Protein AF-A0A4V3CJF9-F1 (afdb_monomer)

Structure (mmCIF, N/CA/C/O backbone):
data_AF-A0A4V3CJF9-F1
#
_entry.id   AF-A0A4V3CJF9-F1
#
loop_
_atom_site.group_PDB
_atom_site.id
_atom_site.type_symbol
_atom_site.label_atom_id
_atom_site.label_alt_id
_atom_site.label_comp_id
_atom_site.label_asym_id
_atom_site.label_entity_id
_atom_site.label_seq_id
_atom_site.pdbx_PDB_ins_code
_atom_site.Cartn_x
_atom_site.Cartn_y
_atom_site.Cartn_z
_atom_site.occupancy
_atom_site.B_iso_or_equiv
_atom_site.auth_seq_id
_atom_site.auth_comp_id
_atom_site.auth_asym_id
_atom_site.auth_atom_id
_atom_site.pdbx_PDB_model_num
ATOM 1 N N . MET A 1 1 ? 18.433 24.999 -21.152 1.00 70.50 1 MET A N 1
ATOM 2 C CA . MET A 1 1 ? 17.633 24.236 -20.191 1.00 70.50 1 MET A CA 1
ATOM 3 C C . MET A 1 1 ? 17.597 22.792 -20.644 1.00 70.50 1 MET A C 1
ATOM 5 O O . MET A 1 1 ? 17.296 22.601 -21.824 1.00 70.50 1 MET A O 1
ATOM 9 N N . PRO A 1 2 ? 17.867 21.835 -19.737 1.00 82.12 2 PRO A N 1
ATOM 10 C CA . PRO A 1 2 ? 17.949 20.414 -20.064 1.00 82.12 2 PRO A CA 1
ATOM 11 C C . PRO A 1 2 ? 16.671 19.942 -20.759 1.00 82.12 2 PRO A C 1
ATOM 13 O O . PRO A 1 2 ? 15.573 20.363 -20.387 1.00 82.12 2 PRO A O 1
ATOM 16 N N . LYS A 1 3 ? 16.810 19.095 -21.784 1.00 94.62 3 LYS A N 1
ATOM 17 C CA . LYS A 1 3 ? 15.690 18.613 -22.604 1.00 94.62 3 LYS A CA 1
ATOM 18 C C . LYS A 1 3 ? 15.405 17.145 -22.306 1.00 94.62 3 LYS A C 1
ATOM 20 O O . LYS A 1 3 ? 16.313 16.321 -22.308 1.00 94.62 3 LYS A O 1
ATOM 25 N N . TYR A 1 4 ? 14.137 16.806 -22.119 1.00 97.12 4 TYR A N 1
ATOM 26 C CA . TYR A 1 4 ? 13.672 15.426 -21.972 1.00 97.12 4 TYR A CA 1
ATOM 27 C C . TYR A 1 4 ? 12.521 15.162 -22.939 1.00 97.12 4 TYR A C 1
ATOM 29 O O . TYR A 1 4 ? 11.676 16.038 -23.144 1.00 97.12 4 TYR A O 1
ATOM 37 N N . PHE A 1 5 ? 12.468 13.963 -23.523 1.00 97.25 5 PHE A N 1
ATOM 38 C CA . PHE A 1 5 ? 11.296 13.556 -24.296 1.00 97.25 5 PHE A CA 1
ATOM 39 C C . PHE A 1 5 ? 10.064 13.456 -23.385 1.00 97.25 5 PHE A C 1
ATOM 41 O O . PHE A 1 5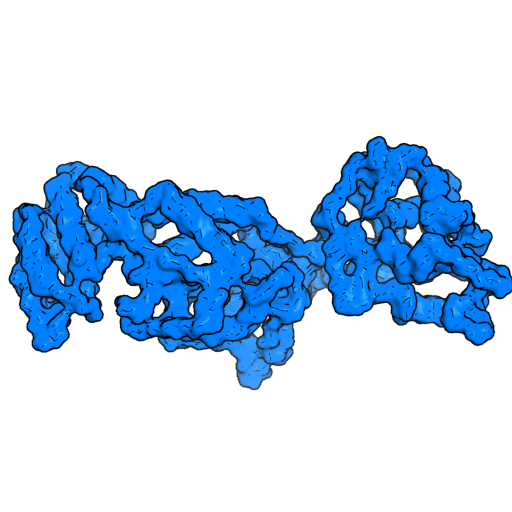 ? 10.140 12.987 -22.246 1.00 97.25 5 PHE A O 1
ATOM 48 N N . SER A 1 6 ? 8.919 13.907 -23.887 1.00 95.94 6 SER A N 1
ATOM 49 C CA . SER A 1 6 ? 7.635 13.804 -23.210 1.00 95.94 6 SER A CA 1
ATOM 50 C C . SER A 1 6 ? 7.142 12.350 -23.209 1.00 95.94 6 SER A C 1
ATOM 52 O O . SER A 1 6 ? 7.436 11.558 -24.107 1.00 95.94 6 SER A O 1
ATOM 54 N N . ILE A 1 7 ? 6.359 11.968 -22.195 1.00 95.19 7 ILE A N 1
ATOM 55 C CA . ILE A 1 7 ? 5.746 10.629 -22.125 1.00 95.19 7 ILE A CA 1
ATOM 56 C C . ILE A 1 7 ? 4.952 10.287 -23.406 1.00 95.19 7 ILE A C 1
ATOM 58 O O . ILE A 1 7 ? 5.101 9.163 -23.892 1.00 95.19 7 ILE A O 1
ATOM 62 N N . PRO A 1 8 ? 4.150 11.200 -23.996 1.00 95.19 8 PRO A N 1
ATOM 63 C CA . PRO A 1 8 ? 3.495 10.954 -25.281 1.00 95.19 8 PRO A CA 1
ATOM 64 C C . PRO A 1 8 ? 4.460 10.602 -26.421 1.00 95.19 8 PRO A C 1
ATOM 66 O O . PRO A 1 8 ? 4.196 9.660 -27.166 1.00 95.19 8 PRO A O 1
ATOM 69 N N . GLN A 1 9 ? 5.600 11.290 -26.535 1.00 95.25 9 GLN A N 1
ATOM 70 C CA . GLN A 1 9 ? 6.613 10.978 -27.552 1.00 95.25 9 GLN A CA 1
ATOM 71 C C . GLN A 1 9 ? 7.222 9.588 -27.335 1.00 95.25 9 GLN A C 1
ATOM 73 O O . GLN A 1 9 ? 7.383 8.824 -28.286 1.00 95.25 9 GLN A O 1
ATOM 78 N N . ILE A 1 10 ? 7.515 9.232 -26.080 1.00 96.44 10 ILE A N 1
ATOM 79 C CA . ILE A 1 10 ? 8.031 7.902 -25.727 1.00 96.44 10 ILE A CA 1
ATOM 80 C C . ILE A 1 10 ? 7.005 6.823 -26.093 1.00 96.44 10 ILE A C 1
ATOM 82 O O . ILE A 1 10 ? 7.374 5.806 -26.678 1.00 96.44 10 ILE A O 1
ATOM 86 N N . LYS A 1 11 ? 5.715 7.046 -25.808 1.00 94.19 11 LYS A N 1
ATOM 87 C CA . LYS A 1 11 ? 4.631 6.131 -26.200 1.00 94.19 11 LYS A CA 1
ATOM 88 C C . LYS A 1 11 ? 4.564 5.939 -27.712 1.00 94.19 11 LYS A C 1
ATOM 90 O O . LYS A 1 11 ? 4.557 4.796 -28.156 1.00 94.19 11 LYS A O 1
ATOM 95 N N . ALA A 1 12 ? 4.601 7.023 -28.485 1.00 93.31 12 ALA A N 1
ATOM 96 C CA . ALA A 1 12 ? 4.582 6.960 -29.946 1.00 93.31 12 ALA A CA 1
ATOM 97 C C . ALA A 1 12 ? 5.789 6.186 -30.510 1.00 93.31 12 ALA A C 1
ATOM 99 O O . ALA A 1 12 ? 5.645 5.358 -31.411 1.00 93.31 12 ALA A O 1
ATOM 100 N N . ALA A 1 13 ? 6.981 6.395 -29.942 1.00 95.62 13 ALA A N 1
ATOM 101 C CA . ALA A 1 13 ? 8.171 5.637 -30.316 1.00 95.62 13 ALA A CA 1
ATOM 102 C C . ALA A 1 13 ? 8.025 4.143 -29.992 1.00 95.62 13 ALA A C 1
ATOM 104 O O . ALA A 1 13 ? 8.344 3.294 -30.822 1.00 95.62 13 ALA A O 1
ATOM 105 N N . VAL A 1 14 ? 7.508 3.804 -28.809 1.00 94.25 14 VAL A N 1
ATOM 106 C CA . VAL A 1 14 ? 7.266 2.413 -28.405 1.00 94.25 14 VAL A CA 1
ATOM 107 C C . VAL A 1 14 ? 6.211 1.740 -29.286 1.00 94.25 14 VAL A C 1
ATOM 109 O O . VAL A 1 14 ? 6.411 0.597 -29.691 1.00 94.25 14 VAL A O 1
ATOM 112 N N . GLU A 1 15 ? 5.127 2.436 -29.628 1.00 92.19 15 GLU A N 1
ATOM 113 C CA . GLU A 1 15 ? 4.097 1.947 -30.554 1.00 92.19 15 GLU A CA 1
ATOM 114 C C . GLU A 1 15 ? 4.689 1.648 -31.931 1.00 92.19 15 GLU A C 1
ATOM 116 O O . GLU A 1 15 ? 4.454 0.568 -32.474 1.00 92.19 15 GLU A O 1
ATOM 121 N N . HIS A 1 16 ? 5.536 2.536 -32.458 1.00 93.75 16 HIS A N 1
ATOM 122 C CA . HIS A 1 16 ? 6.271 2.278 -33.696 1.00 93.75 16 HIS A CA 1
ATOM 123 C C . HIS A 1 16 ? 7.166 1.041 -33.574 1.00 93.75 16 HIS A C 1
ATOM 125 O O . HIS A 1 16 ? 7.098 0.132 -34.399 1.00 93.75 16 HIS A O 1
ATOM 131 N N . LEU A 1 17 ? 7.979 0.966 -32.515 1.00 94.69 17 LEU A N 1
ATOM 132 C CA . LEU A 1 17 ? 8.884 -0.161 -32.269 1.00 94.69 17 LEU A CA 1
ATOM 133 C C . LEU A 1 17 ? 8.136 -1.491 -32.087 1.00 94.69 17 LEU A C 1
ATOM 135 O O . LEU A 1 17 ? 8.676 -2.546 -32.420 1.00 94.69 17 LEU A O 1
ATOM 139 N N . SER A 1 18 ? 6.882 -1.453 -31.629 1.00 90.75 18 SER A N 1
ATOM 140 C CA . SER A 1 18 ? 6.048 -2.640 -31.429 1.00 90.75 18 SER A CA 1
ATOM 141 C C . SER A 1 18 ? 5.775 -3.430 -32.716 1.00 90.75 18 SER A C 1
ATOM 143 O O . SER A 1 18 ? 5.506 -4.625 -32.644 1.00 90.75 18 SER A O 1
ATOM 145 N N . ALA A 1 19 ? 5.904 -2.807 -33.893 1.00 90.81 19 ALA A N 1
ATOM 146 C CA . ALA A 1 19 ? 5.708 -3.457 -35.189 1.00 90.81 19 ALA A CA 1
ATOM 147 C C . ALA A 1 19 ? 6.889 -4.346 -35.636 1.00 90.81 19 ALA A C 1
ATOM 149 O O . ALA A 1 19 ? 6.785 -5.036 -36.650 1.00 90.81 19 ALA A O 1
ATOM 150 N N . PHE A 1 20 ? 8.011 -4.335 -34.908 1.00 92.94 20 PHE A N 1
ATOM 151 C CA . PHE A 1 20 ? 9.247 -5.026 -35.294 1.00 92.94 20 PHE A CA 1
ATOM 152 C C . PHE A 1 20 ? 9.622 -6.118 -34.293 1.00 92.94 20 PHE A C 1
ATOM 154 O O . PHE A 1 20 ? 9.150 -6.120 -33.159 1.00 92.94 20 PHE A O 1
ATOM 161 N N . ASP A 1 21 ? 10.454 -7.075 -34.706 1.00 89.38 21 ASP A N 1
ATOM 162 C CA . ASP A 1 21 ? 10.982 -8.119 -33.818 1.00 89.38 21 ASP A CA 1
ATOM 163 C C . ASP A 1 21 ? 12.279 -7.630 -33.169 1.00 89.38 21 ASP A C 1
ATOM 165 O O . ASP A 1 21 ? 13.232 -7.239 -33.856 1.00 89.38 21 ASP A O 1
ATOM 169 N N . SER A 1 22 ? 12.337 -7.666 -31.840 1.00 88.94 22 SER A N 1
ATOM 170 C CA . SER A 1 22 ? 13.487 -7.158 -31.090 1.00 88.94 22 SER A CA 1
ATOM 171 C C . SER A 1 22 ? 14.810 -7.859 -31.419 1.00 88.94 22 SER A C 1
ATOM 173 O O . SER A 1 22 ? 15.868 -7.247 -31.245 1.00 88.94 22 SER A O 1
ATOM 175 N N . LYS A 1 23 ? 14.797 -9.092 -31.952 1.00 85.81 23 LYS A N 1
ATOM 176 C CA . LYS A 1 23 ? 16.019 -9.806 -32.375 1.00 85.81 23 LYS A CA 1
ATOM 177 C C . LYS A 1 23 ? 16.721 -9.148 -33.565 1.00 85.81 23 LYS A C 1
ATOM 179 O O . LYS A 1 23 ? 17.920 -9.343 -33.747 1.00 85.81 23 LYS A O 1
ATOM 184 N N . TRP A 1 24 ? 15.980 -8.378 -34.362 1.00 90.12 24 TRP A N 1
ATOM 185 C CA . TRP A 1 24 ? 16.509 -7.602 -35.483 1.00 90.12 24 TRP A CA 1
ATOM 186 C C . TRP A 1 24 ? 16.851 -6.166 -35.091 1.00 90.12 24 TRP A C 1
ATOM 188 O O . TRP A 1 24 ? 17.361 -5.425 -35.917 1.00 90.12 24 TRP A O 1
ATOM 198 N N . VAL A 1 25 ? 16.614 -5.766 -33.839 1.00 92.69 25 VAL A N 1
ATOM 199 C CA . VAL A 1 25 ? 16.895 -4.407 -33.358 1.00 92.69 25 VAL A CA 1
ATOM 200 C C . VAL A 1 25 ? 17.992 -4.425 -32.296 1.00 92.69 25 VAL A C 1
ATOM 202 O O . VAL A 1 25 ? 19.041 -3.820 -32.489 1.00 92.69 25 VAL A O 1
ATOM 205 N N . ILE A 1 26 ? 17.791 -5.152 -31.192 1.00 91.00 26 ILE A N 1
ATOM 206 C CA . ILE A 1 26 ? 18.671 -5.087 -30.016 1.00 91.00 26 ILE A CA 1
ATOM 207 C C . ILE A 1 26 ? 20.034 -5.758 -30.276 1.00 91.00 26 ILE A C 1
ATOM 209 O O . ILE A 1 26 ? 21.046 -5.082 -30.096 1.00 91.00 26 ILE A O 1
ATOM 213 N N . PRO A 1 27 ? 20.133 -7.032 -30.723 1.00 87.31 27 PRO A N 1
ATOM 214 C CA . PRO A 1 27 ? 21.441 -7.632 -30.996 1.00 87.31 27 PRO A CA 1
ATOM 215 C C . PRO A 1 27 ? 22.240 -6.898 -32.089 1.00 87.31 27 PRO A C 1
ATOM 217 O O . PRO A 1 27 ? 23.411 -6.607 -31.843 1.00 87.31 27 PRO A O 1
ATOM 220 N N . PRO A 1 28 ? 21.650 -6.510 -33.244 1.00 90.12 28 PRO A N 1
ATOM 221 C CA . PRO A 1 28 ? 22.353 -5.686 -34.225 1.00 90.12 28 PRO A CA 1
ATOM 222 C C . PRO A 1 28 ? 22.812 -4.334 -33.673 1.00 90.12 28 PRO A C 1
ATOM 224 O O . PRO A 1 28 ? 23.910 -3.907 -34.008 1.00 90.12 28 PRO A O 1
ATOM 227 N N . LEU A 1 29 ? 22.036 -3.675 -32.800 1.00 91.38 29 LEU A N 1
ATOM 228 C CA . LEU A 1 29 ? 22.457 -2.426 -32.149 1.00 91.38 29 LEU A CA 1
ATOM 229 C C . LEU A 1 29 ? 23.704 -2.633 -31.285 1.00 91.38 29 LEU A C 1
ATOM 231 O O . LEU A 1 29 ? 24.622 -1.817 -31.323 1.00 91.38 29 LEU A O 1
ATOM 235 N N . VAL A 1 30 ? 23.756 -3.723 -30.518 1.00 87.56 30 VAL A N 1
ATOM 236 C CA . VAL A 1 30 ? 24.929 -4.052 -29.699 1.00 87.56 30 VAL A CA 1
ATOM 237 C C . VAL A 1 30 ? 26.140 -4.351 -30.580 1.00 87.56 30 VAL A C 1
ATOM 239 O O . VAL A 1 30 ? 27.224 -3.837 -30.309 1.00 87.56 30 VAL A O 1
ATOM 242 N N . PHE A 1 31 ? 25.977 -5.135 -31.649 1.00 86.06 31 PHE A N 1
ATOM 243 C CA . PHE A 1 31 ? 27.068 -5.432 -32.580 1.00 86.06 31 PHE A CA 1
ATOM 244 C C . PHE A 1 31 ? 27.575 -4.187 -33.313 1.00 86.06 31 PHE A C 1
ATOM 246 O O . PHE A 1 31 ? 28.785 -3.963 -33.357 1.00 86.06 31 PHE A O 1
ATOM 253 N N . ALA A 1 32 ? 26.670 -3.341 -33.807 1.00 89.50 32 ALA A N 1
ATOM 254 C CA . ALA A 1 32 ? 27.013 -2.076 -34.445 1.00 89.50 32 ALA A CA 1
ATOM 255 C C . ALA A 1 32 ? 27.764 -1.152 -33.475 1.00 89.50 32 ALA A C 1
ATOM 257 O O . ALA A 1 32 ? 28.798 -0.587 -33.829 1.00 89.50 32 ALA A O 1
ATOM 258 N N . SER A 1 33 ? 27.298 -1.065 -32.225 1.00 87.31 33 SER A N 1
ATOM 259 C CA . SER A 1 33 ? 27.946 -0.270 -31.177 1.00 87.31 33 SER A CA 1
ATOM 260 C C . SER A 1 33 ? 29.316 -0.804 -30.757 1.00 87.31 33 SER A C 1
ATOM 262 O O . SER A 1 33 ? 30.145 -0.036 -30.286 1.00 87.31 33 SER A O 1
ATOM 264 N N . ASN A 1 34 ? 29.583 -2.096 -30.955 1.00 82.12 34 ASN A N 1
ATOM 265 C CA . ASN A 1 34 ? 30.886 -2.719 -30.704 1.00 82.12 34 ASN A CA 1
ATOM 266 C C . ASN A 1 34 ? 31.761 -2.819 -31.965 1.00 82.12 34 ASN A C 1
ATOM 268 O O . ASN A 1 34 ? 32.783 -3.500 -31.929 1.00 82.12 34 ASN A O 1
ATOM 272 N N . GLN A 1 35 ? 31.378 -2.155 -33.065 1.00 84.75 35 GLN A N 1
ATOM 273 C CA . GLN A 1 35 ? 32.117 -2.143 -34.337 1.00 84.75 35 GLN A CA 1
ATOM 274 C C . GLN A 1 35 ? 32.361 -3.549 -34.916 1.00 84.75 35 GLN A C 1
ATOM 276 O O . GLN A 1 35 ? 33.384 -3.811 -35.548 1.00 84.75 35 GLN A O 1
ATOM 281 N N . VAL A 1 36 ? 31.412 -4.471 -34.715 1.00 84.88 36 VAL A N 1
ATOM 282 C CA . VAL A 1 36 ? 31.448 -5.794 -35.353 1.00 84.88 36 VAL A CA 1
ATOM 283 C C . VAL A 1 36 ? 31.113 -5.631 -36.828 1.00 84.88 36 VAL A C 1
ATOM 285 O O . VAL A 1 36 ? 29.977 -5.301 -37.168 1.00 84.88 36 VAL A O 1
ATOM 288 N N . ASP A 1 37 ? 32.086 -5.890 -37.694 1.00 86.00 37 ASP A N 1
ATOM 289 C CA . ASP A 1 37 ? 31.952 -5.771 -39.147 1.00 86.00 37 ASP A CA 1
ATOM 290 C C . ASP A 1 37 ? 32.508 -7.022 -39.861 1.00 86.00 37 ASP A C 1
ATOM 292 O O . ASP A 1 37 ? 32.798 -8.045 -39.234 1.00 86.00 37 ASP A O 1
ATOM 296 N N . LEU A 1 38 ? 32.655 -6.948 -41.185 1.00 82.81 38 LEU A N 1
ATOM 297 C CA . LEU A 1 38 ? 33.314 -7.942 -42.038 1.00 82.81 38 LEU A CA 1
ATOM 298 C C . LEU A 1 38 ? 34.829 -8.055 -41.774 1.00 82.81 38 LEU A C 1
ATOM 300 O O . LEU A 1 38 ? 35.476 -8.994 -42.246 1.00 82.81 38 LEU A O 1
ATOM 304 N N . ALA A 1 39 ? 35.413 -7.093 -41.053 1.00 77.25 39 ALA A N 1
ATOM 305 C CA . ALA A 1 39 ? 36.844 -7.040 -40.786 1.00 77.25 39 ALA A CA 1
ATOM 306 C C . ALA A 1 39 ? 37.332 -8.256 -39.963 1.00 77.25 39 ALA A C 1
ATOM 308 O O . ALA A 1 39 ? 36.623 -8.753 -39.086 1.00 77.25 39 ALA A O 1
ATOM 309 N N . PRO A 1 40 ? 38.558 -8.752 -40.213 1.00 62.56 40 PRO A N 1
ATOM 310 C CA . PRO A 1 40 ? 39.095 -9.932 -39.535 1.00 62.56 40 PRO A CA 1
ATOM 311 C C . PRO A 1 40 ? 39.477 -9.698 -38.064 1.00 62.56 40 PRO A C 1
ATOM 313 O O . PRO A 1 40 ? 39.545 -10.664 -37.309 1.00 62.56 40 PRO A O 1
ATOM 316 N N . GLU A 1 41 ? 39.703 -8.456 -37.629 1.00 61.78 41 GLU A N 1
ATOM 317 C CA . GLU A 1 41 ? 40.011 -8.131 -36.230 1.00 61.78 41 GLU A CA 1
ATOM 318 C C . GLU A 1 41 ? 38.783 -7.567 -35.507 1.00 61.78 41 GLU A C 1
ATOM 320 O O . GLU A 1 41 ? 38.291 -6.492 -35.842 1.00 61.78 41 GLU A O 1
ATOM 325 N N . TYR A 1 42 ? 38.322 -8.271 -34.470 1.00 62.53 42 TYR A N 1
ATOM 326 C CA . TYR A 1 42 ? 37.325 -7.761 -33.531 1.00 62.53 42 TYR A CA 1
ATOM 327 C C . TYR A 1 42 ? 38.007 -6.835 -32.516 1.00 62.53 42 TYR A C 1
ATOM 329 O O . TYR A 1 42 ? 38.809 -7.293 -31.699 1.00 62.53 42 TYR A O 1
ATOM 337 N N . LYS A 1 43 ? 37.684 -5.539 -32.550 1.00 58.81 43 LYS A N 1
ATOM 338 C CA . LYS A 1 43 ? 38.134 -4.553 -31.558 1.00 58.81 43 LYS A CA 1
ATOM 339 C C . LYS A 1 43 ? 36.907 -3.978 -30.853 1.00 58.81 43 LYS A C 1
ATOM 341 O O . LYS A 1 43 ? 36.306 -3.052 -31.393 1.00 58.81 43 LYS A O 1
ATOM 346 N N . PRO A 1 44 ? 36.507 -4.512 -29.683 1.00 59.94 44 PRO A N 1
ATOM 347 C CA . PRO A 1 44 ? 35.386 -3.941 -28.957 1.00 59.94 44 PRO A CA 1
ATOM 348 C C . PRO A 1 44 ? 35.708 -2.487 -28.620 1.00 59.94 44 PRO A C 1
ATOM 350 O O . PRO A 1 44 ? 36.810 -2.168 -28.162 1.00 59.94 44 PRO A O 1
ATOM 353 N N . LEU A 1 45 ? 34.739 -1.601 -28.828 1.00 57.91 45 LEU A N 1
ATOM 354 C CA . LEU A 1 45 ? 34.824 -0.255 -28.286 1.00 57.91 45 LEU A CA 1
ATOM 355 C C . LEU A 1 45 ? 34.696 -0.360 -26.762 1.00 57.91 45 LEU A C 1
ATOM 357 O O . LEU A 1 45 ? 33.600 -0.458 -26.224 1.00 57.91 45 LEU A O 1
ATOM 361 N N . ASN A 1 46 ? 35.826 -0.308 -26.053 1.00 52.81 46 ASN A N 1
ATOM 362 C CA . ASN A 1 46 ? 35.899 -0.309 -24.583 1.00 52.81 46 ASN A CA 1
ATOM 363 C C . ASN A 1 46 ? 35.279 0.945 -23.918 1.00 52.81 46 ASN A C 1
ATOM 365 O O . ASN A 1 46 ? 35.525 1.201 -22.744 1.00 52.81 46 ASN A O 1
ATOM 369 N N . VAL A 1 47 ? 34.488 1.746 -24.639 1.00 60.25 47 VAL A N 1
ATOM 370 C CA . VAL A 1 47 ? 34.006 3.066 -24.197 1.00 60.25 47 VAL A CA 1
ATOM 371 C C . VAL A 1 47 ? 33.042 2.960 -23.004 1.00 60.25 47 VAL A C 1
ATOM 373 O O . VAL A 1 47 ? 33.013 3.860 -22.173 1.00 60.25 47 VAL A O 1
ATOM 376 N N . LEU A 1 48 ? 32.286 1.860 -22.876 1.00 58.91 48 LEU A N 1
ATOM 377 C CA . LEU A 1 48 ? 31.267 1.678 -21.822 1.00 58.91 48 LEU A CA 1
ATOM 378 C C . LEU A 1 48 ? 31.344 0.334 -21.079 1.00 58.91 48 LEU A C 1
ATOM 380 O O . LEU A 1 48 ? 30.443 0.004 -20.314 1.00 58.91 48 LEU A O 1
ATOM 384 N N . GLY A 1 49 ? 32.403 -0.451 -21.281 1.00 68.62 49 GLY A N 1
ATOM 385 C CA . GLY A 1 49 ? 32.550 -1.768 -20.653 1.00 68.62 49 GLY A CA 1
ATOM 386 C C . GLY A 1 49 ? 31.862 -2.900 -21.425 1.00 68.62 49 GLY A C 1
ATOM 387 O O . GLY A 1 49 ? 31.941 -2.956 -22.650 1.00 68.62 49 GLY A O 1
ATOM 388 N N . SER A 1 50 ? 31.252 -3.859 -20.717 1.00 74.75 50 SER A N 1
ATOM 389 C CA . SER A 1 50 ? 30.637 -5.039 -21.343 1.00 74.75 50 SER A CA 1
ATOM 390 C C . SER A 1 50 ? 29.319 -4.697 -22.063 1.00 74.75 50 SER A C 1
ATOM 392 O O . SER A 1 50 ? 28.676 -3.695 -21.742 1.00 74.75 50 SER A O 1
ATOM 394 N N . PRO A 1 51 ? 28.844 -5.542 -22.997 1.00 78.38 51 PRO A N 1
ATOM 395 C CA . PRO A 1 51 ? 27.546 -5.332 -23.637 1.00 78.38 51 PRO A CA 1
ATOM 396 C C . PRO A 1 51 ? 26.353 -5.302 -22.668 1.00 78.38 51 PRO A C 1
ATOM 398 O O . PRO A 1 51 ? 25.361 -4.637 -22.956 1.00 78.38 51 PRO A O 1
ATOM 401 N N . ASP A 1 52 ? 26.449 -5.978 -21.518 1.00 78.81 52 ASP A N 1
ATOM 402 C CA . ASP A 1 52 ? 25.444 -5.882 -20.452 1.00 78.81 52 ASP A CA 1
ATOM 403 C C . ASP A 1 52 ? 25.398 -4.464 -19.871 1.00 78.81 52 ASP A C 1
ATOM 405 O O . ASP A 1 52 ? 24.328 -3.868 -19.811 1.00 78.81 52 ASP A O 1
ATOM 409 N N . VAL A 1 53 ? 26.561 -3.873 -19.560 1.00 82.75 53 VAL A N 1
ATOM 410 C CA . VAL A 1 53 ? 26.652 -2.482 -19.080 1.00 82.75 53 VAL A CA 1
ATOM 411 C C . VAL A 1 53 ? 26.119 -1.511 -20.134 1.00 82.75 53 VAL A C 1
ATOM 413 O O . VAL A 1 53 ? 25.387 -0.576 -19.811 1.00 82.75 53 VAL A O 1
ATOM 416 N N . TYR A 1 54 ? 26.423 -1.742 -21.414 1.00 86.25 54 TYR A N 1
ATOM 417 C CA . TYR A 1 54 ? 25.852 -0.954 -22.507 1.00 86.25 54 TYR A CA 1
ATOM 418 C C . TYR A 1 54 ? 24.318 -1.033 -22.530 1.00 86.25 54 TYR A C 1
ATOM 420 O O . TYR A 1 54 ? 23.652 -0.005 -22.619 1.00 86.25 54 TYR A O 1
ATOM 428 N N . LEU A 1 55 ? 23.735 -2.228 -22.417 1.00 88.62 55 LEU A N 1
ATOM 429 C CA . LEU A 1 55 ? 22.280 -2.384 -22.420 1.00 88.62 55 LEU A CA 1
ATOM 430 C C . LEU A 1 55 ? 21.630 -1.835 -21.151 1.00 88.62 55 LEU A C 1
ATOM 432 O O . LEU A 1 55 ? 20.548 -1.262 -21.251 1.00 88.62 55 LEU A O 1
ATOM 436 N N . ASP A 1 56 ? 22.284 -1.910 -19.993 1.00 88.25 56 ASP A N 1
ATOM 437 C CA . ASP A 1 56 ? 21.777 -1.328 -18.747 1.00 88.25 56 ASP A CA 1
ATOM 438 C C . ASP A 1 56 ? 21.574 0.190 -18.850 1.00 88.25 56 ASP A C 1
ATOM 440 O O . ASP A 1 56 ? 20.690 0.749 -18.198 1.00 88.25 56 ASP A O 1
ATOM 444 N N . ASN A 1 57 ? 22.323 0.862 -19.733 1.00 89.56 57 ASN A N 1
ATOM 445 C CA . ASN A 1 57 ? 22.154 2.290 -19.985 1.00 89.56 57 ASN A CA 1
ATOM 446 C C . ASN A 1 57 ? 20.804 2.646 -20.638 1.00 89.56 57 ASN A C 1
ATOM 448 O O . ASN A 1 57 ? 20.369 3.793 -20.493 1.00 89.56 57 ASN A O 1
ATOM 452 N N . PHE A 1 58 ? 20.151 1.705 -21.328 1.00 93.00 58 PHE A N 1
ATOM 453 C CA . PHE A 1 58 ? 18.972 1.972 -22.167 1.00 93.00 58 PHE A CA 1
ATOM 454 C C . PHE A 1 58 ? 17.787 1.031 -21.925 1.00 93.00 58 PHE A C 1
ATOM 456 O O . PHE A 1 58 ? 16.655 1.367 -22.253 1.00 93.00 58 PHE A O 1
ATOM 463 N N . PHE A 1 59 ? 18.038 -0.151 -21.370 1.00 93.44 59 PHE A N 1
ATOM 464 C CA . PHE A 1 59 ? 17.076 -1.242 -21.257 1.00 93.44 59 PHE A CA 1
ATOM 465 C C . PHE A 1 59 ? 17.011 -1.821 -19.837 1.00 93.44 59 PHE A C 1
ATOM 467 O O . PHE A 1 59 ? 16.703 -2.999 -19.659 1.00 93.44 59 PHE A O 1
ATOM 474 N N . SER A 1 60 ? 17.308 -1.015 -18.815 1.00 91.69 60 SER A N 1
ATOM 475 C CA . SER A 1 60 ? 17.201 -1.418 -17.409 1.00 91.69 60 SER A CA 1
ATOM 476 C C . SER A 1 60 ? 15.952 -0.837 -16.751 1.00 91.69 60 SER A C 1
ATOM 478 O O . SER A 1 60 ? 15.649 0.346 -16.894 1.00 91.69 60 SER A O 1
ATOM 480 N N . GLY A 1 61 ? 15.247 -1.647 -15.961 1.00 91.62 61 GLY A N 1
ATOM 481 C CA . GLY A 1 61 ? 14.132 -1.215 -15.118 1.00 91.62 61 GLY A CA 1
ATOM 482 C C . GLY A 1 61 ? 14.540 -0.148 -14.102 1.00 91.62 61 GLY A C 1
ATOM 483 O O . GLY A 1 61 ? 13.731 0.712 -13.750 1.00 91.62 61 GLY A O 1
ATOM 484 N N . ALA A 1 62 ? 15.818 -0.128 -13.708 1.00 91.69 62 ALA A N 1
ATOM 485 C CA . ALA A 1 62 ? 16.374 0.892 -12.825 1.00 91.69 62 ALA A CA 1
ATOM 486 C C . ALA A 1 62 ? 16.250 2.311 -13.413 1.00 91.69 62 ALA A C 1
ATOM 488 O O . ALA A 1 62 ? 16.124 3.269 -12.652 1.00 91.69 62 ALA A O 1
ATOM 489 N N . LEU A 1 63 ? 16.190 2.449 -14.747 1.00 93.19 63 LEU A N 1
ATOM 490 C CA . LEU A 1 63 ? 16.012 3.735 -15.434 1.00 93.19 63 LEU A CA 1
ATOM 491 C C . LEU A 1 63 ? 14.693 4.426 -15.083 1.00 93.19 63 LEU A C 1
ATOM 493 O O . LEU A 1 63 ? 14.597 5.640 -15.231 1.00 93.19 63 LEU A O 1
ATOM 497 N N . ILE A 1 64 ? 13.699 3.676 -14.603 1.00 93.44 64 ILE A N 1
ATOM 498 C CA . ILE A 1 64 ? 12.425 4.198 -14.094 1.00 93.44 64 ILE A CA 1
ATOM 499 C C . ILE A 1 64 ? 12.158 3.731 -12.659 1.00 93.44 64 ILE A C 1
ATOM 501 O O . ILE A 1 64 ? 11.014 3.703 -12.224 1.00 93.44 64 ILE A O 1
ATOM 505 N N . GLY A 1 65 ? 13.197 3.356 -11.906 1.00 89.19 65 GLY A N 1
ATOM 506 C CA . GLY A 1 65 ? 13.087 2.992 -10.490 1.00 89.19 65 GLY A CA 1
ATOM 507 C C . GLY A 1 65 ? 12.435 1.637 -10.200 1.00 89.19 65 GLY A C 1
ATOM 508 O O . GLY A 1 65 ? 11.996 1.419 -9.073 1.00 89.19 65 GLY A O 1
ATOM 509 N N . LEU A 1 66 ? 12.354 0.733 -11.180 1.00 86.00 66 LEU A N 1
ATOM 510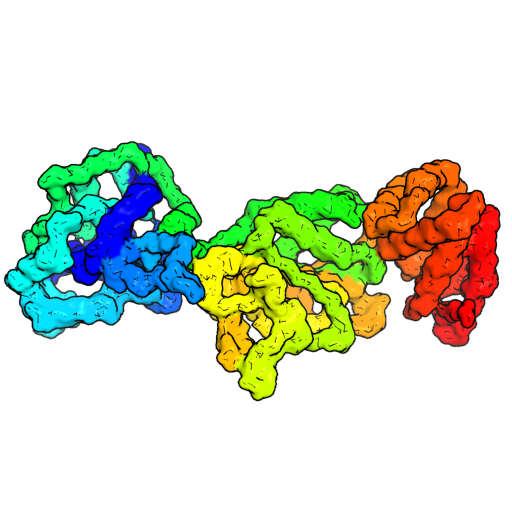 C CA . LEU A 1 66 ? 11.920 -0.642 -10.932 1.00 86.00 66 LEU A CA 1
ATOM 511 C C . LEU A 1 66 ? 13.054 -1.449 -10.295 1.00 86.00 66 LEU A C 1
ATOM 513 O O . LEU A 1 66 ? 14.200 -1.433 -10.760 1.00 86.00 66 LEU A O 1
ATOM 517 N N . GLN A 1 67 ? 12.703 -2.178 -9.238 1.00 78.44 67 GLN A N 1
ATOM 518 C CA . GLN A 1 67 ? 13.626 -3.037 -8.508 1.00 78.44 67 GLN A CA 1
ATOM 519 C C . GLN A 1 67 ? 14.042 -4.251 -9.341 1.00 78.44 67 GLN A C 1
ATOM 521 O O . GLN A 1 67 ? 13.294 -4.754 -10.188 1.00 78.44 67 GLN A O 1
ATOM 526 N N . MET A 1 68 ? 15.254 -4.735 -9.072 1.00 73.31 68 MET A N 1
ATOM 527 C CA . MET A 1 68 ? 15.780 -5.942 -9.695 1.00 73.31 68 MET A CA 1
ATOM 528 C C . MET A 1 68 ? 14.914 -7.142 -9.309 1.00 73.31 68 MET A C 1
ATOM 530 O O . MET A 1 68 ? 14.638 -7.377 -8.136 1.00 73.31 68 MET A O 1
ATOM 534 N N . ARG A 1 69 ? 14.504 -7.931 -10.301 1.00 68.44 69 ARG A N 1
ATOM 535 C CA . ARG A 1 69 ? 13.847 -9.215 -10.057 1.00 68.44 69 ARG A CA 1
ATOM 536 C C . ARG A 1 69 ? 14.914 -10.301 -9.931 1.00 68.44 69 ARG A C 1
ATOM 538 O O . ARG A 1 69 ? 16.010 -10.152 -10.469 1.00 68.44 69 ARG A O 1
ATOM 545 N N . SER A 1 70 ? 14.603 -11.420 -9.271 1.00 57.06 70 SER A N 1
ATOM 546 C CA . SER A 1 70 ? 15.550 -12.540 -9.154 1.00 57.06 70 SER A CA 1
ATOM 547 C C . SER A 1 70 ? 16.065 -12.987 -10.535 1.00 57.06 70 SER A C 1
ATOM 549 O O . SER A 1 70 ? 15.311 -13.550 -11.328 1.00 57.06 70 SER A O 1
ATOM 551 N N . GLY A 1 71 ? 17.334 -12.684 -10.838 1.00 60.56 71 GLY A N 1
ATOM 552 C CA . GLY A 1 71 ? 18.023 -13.049 -12.084 1.00 60.56 71 GLY A CA 1
ATOM 553 C C . GLY A 1 71 ? 18.178 -11.956 -13.159 1.00 60.56 71 GLY A C 1
ATOM 554 O O . GLY A 1 71 ? 18.962 -12.170 -14.079 1.00 60.56 71 GLY A O 1
ATOM 555 N N . GLY A 1 72 ? 17.509 -10.795 -13.061 1.00 72.69 72 GLY A N 1
ATOM 556 C CA . GLY A 1 72 ? 17.682 -9.700 -14.033 1.00 72.69 72 GLY A CA 1
ATOM 557 C C . GLY A 1 72 ? 16.686 -8.540 -13.893 1.00 72.69 72 GLY A C 1
ATOM 558 O O . GLY A 1 72 ? 15.691 -8.639 -13.174 1.00 72.69 72 GLY A O 1
ATOM 559 N N . ASN A 1 73 ? 16.951 -7.426 -14.587 1.00 85.56 73 ASN A N 1
ATOM 560 C CA . ASN A 1 73 ? 16.158 -6.189 -14.499 1.00 85.56 73 ASN A CA 1
ATOM 561 C C . ASN A 1 73 ? 15.879 -5.548 -15.871 1.00 85.56 73 ASN A C 1
ATOM 563 O O . ASN A 1 73 ? 15.899 -4.329 -15.997 1.00 85.56 73 ASN A O 1
ATOM 567 N N . SER A 1 74 ? 15.666 -6.339 -16.922 1.00 88.06 74 SER A N 1
ATOM 568 C CA . SER A 1 74 ? 15.484 -5.774 -18.265 1.00 88.06 74 SER A CA 1
ATOM 569 C C . SER A 1 74 ? 14.137 -5.067 -18.420 1.00 88.06 74 SER A C 1
ATOM 571 O O . SER A 1 74 ? 13.100 -5.577 -17.993 1.00 88.06 74 SER A O 1
ATOM 573 N N . LEU A 1 75 ? 14.150 -3.909 -19.070 1.00 91.69 75 LEU A N 1
ATOM 574 C CA . LEU A 1 75 ? 12.986 -3.125 -19.458 1.00 91.69 75 LEU A CA 1
ATOM 575 C C . LEU A 1 75 ? 13.119 -2.764 -20.934 1.00 91.69 75 LEU A C 1
ATOM 577 O O . LEU A 1 75 ? 14.125 -2.196 -21.348 1.00 91.69 75 LEU A O 1
ATOM 581 N N . ARG A 1 76 ? 12.113 -3.086 -21.743 1.00 90.94 76 ARG A N 1
ATOM 582 C CA . ARG A 1 76 ? 12.143 -2.786 -23.180 1.00 90.94 76 ARG A CA 1
ATOM 583 C C . ARG A 1 76 ? 10.752 -2.507 -23.747 1.00 90.94 76 ARG A C 1
ATOM 585 O O . ARG A 1 76 ? 9.772 -2.923 -23.126 1.00 90.94 76 ARG A O 1
ATOM 592 N N . PRO A 1 77 ? 10.658 -1.857 -24.922 1.00 92.00 77 PRO A N 1
ATOM 593 C CA . PRO A 1 77 ? 9.412 -1.737 -25.670 1.00 92.00 77 PRO A CA 1
ATOM 594 C C . PRO A 1 77 ? 8.766 -3.107 -25.900 1.00 92.00 77 PRO A C 1
ATOM 596 O O . PRO A 1 77 ? 9.464 -4.117 -26.052 1.00 92.00 77 PRO A O 1
ATOM 599 N N . LYS A 1 78 ? 7.435 -3.150 -25.965 1.00 86.06 78 LYS A N 1
ATOM 600 C CA . LYS A 1 78 ? 6.682 -4.358 -26.323 1.00 86.06 78 LYS A CA 1
ATOM 601 C C . LYS A 1 78 ? 6.761 -4.623 -27.833 1.00 86.06 78 LYS A C 1
ATOM 603 O O . LYS A 1 78 ? 5.806 -4.393 -28.568 1.00 86.06 78 LYS A O 1
ATOM 608 N N . PHE A 1 79 ? 7.921 -5.092 -28.288 1.00 88.38 79 PHE A N 1
ATOM 609 C CA . PHE A 1 79 ? 8.157 -5.539 -29.664 1.00 88.38 79 PHE A CA 1
ATOM 610 C C . PHE A 1 79 ? 7.180 -6.652 -30.090 1.00 88.38 79 PHE A C 1
ATOM 612 O O . PHE A 1 79 ? 6.546 -7.303 -29.252 1.00 88.38 79 PHE A O 1
ATOM 619 N N . SER A 1 80 ? 7.050 -6.870 -31.399 1.00 85.94 80 SER A N 1
ATOM 620 C CA . SER A 1 80 ? 6.030 -7.738 -32.009 1.00 85.94 80 SER A CA 1
ATOM 621 C C . SER A 1 80 ? 6.025 -9.164 -31.447 1.00 85.94 80 SER A C 1
ATOM 623 O O . SER A 1 80 ? 4.962 -9.728 -31.186 1.00 85.94 80 SER A O 1
ATOM 625 N N . GLU A 1 81 ? 7.195 -9.730 -31.143 1.00 80.81 81 GLU A N 1
ATOM 626 C CA . GLU A 1 81 ? 7.327 -11.080 -30.588 1.00 80.81 81 GLU A CA 1
ATOM 627 C C . GLU A 1 81 ? 6.832 -11.202 -29.136 1.00 80.81 81 GLU A C 1
ATOM 629 O O . GLU A 1 81 ? 6.651 -12.308 -28.622 1.00 80.81 81 GLU A O 1
ATOM 634 N N . LEU A 1 82 ? 6.606 -10.068 -28.467 1.00 74.94 82 LEU A N 1
ATOM 635 C CA . LEU A 1 82 ? 6.061 -9.978 -27.114 1.00 74.94 82 LEU A CA 1
ATOM 636 C C . LEU A 1 82 ? 4.583 -9.580 -27.101 1.00 74.94 82 LEU A C 1
ATOM 638 O O . LEU A 1 82 ? 3.956 -9.638 -26.046 1.00 74.94 82 LEU A O 1
ATOM 642 N N . GLN A 1 83 ? 3.991 -9.217 -28.243 1.00 64.62 83 GLN A N 1
ATOM 643 C CA . GLN A 1 83 ? 2.583 -8.815 -28.296 1.00 64.62 83 GLN A CA 1
ATOM 644 C C . GLN A 1 83 ? 1.620 -9.954 -27.919 1.00 64.62 83 GLN A C 1
ATOM 646 O O . GLN A 1 83 ? 0.558 -9.694 -27.353 1.00 64.62 83 GLN A O 1
ATOM 651 N N . SER A 1 84 ? 2.003 -11.213 -28.160 1.00 50.16 84 SER A N 1
ATOM 652 C CA . SER A 1 84 ? 1.257 -12.407 -27.730 1.00 50.16 84 SER A CA 1
ATOM 653 C C . SER A 1 84 ? 1.511 -12.796 -26.266 1.00 50.16 84 SER A C 1
ATOM 655 O O . SER A 1 84 ? 0.675 -13.450 -25.647 1.00 50.16 84 SER A O 1
ATOM 657 N N . LYS A 1 85 ? 2.635 -12.363 -25.681 1.00 49.25 85 LYS A N 1
ATOM 658 C CA . LYS A 1 85 ? 3.018 -12.609 -24.283 1.00 49.25 85 LYS A CA 1
ATOM 659 C C . LYS A 1 85 ? 2.664 -11.393 -23.432 1.00 49.25 85 LYS A C 1
ATOM 661 O O . LYS A 1 85 ? 3.513 -10.560 -23.131 1.00 49.25 85 LYS A O 1
ATOM 666 N N . GLY A 1 86 ? 1.391 -11.283 -23.069 1.00 43.06 86 GLY A N 1
ATOM 667 C CA . GLY A 1 86 ? 0.889 -10.172 -22.253 1.00 43.06 86 GLY A CA 1
ATOM 668 C C . GLY A 1 86 ? -0.440 -9.595 -22.725 1.00 43.06 86 GLY A C 1
ATOM 669 O O . GLY A 1 86 ? -0.686 -8.410 -22.510 1.00 43.06 86 GLY A O 1
ATOM 670 N N . LYS A 1 87 ? -1.278 -10.392 -23.397 1.00 44.88 87 LYS A N 1
ATOM 671 C CA . LYS A 1 87 ? -2.723 -10.180 -23.338 1.00 44.88 87 LYS A CA 1
ATOM 672 C C . LYS A 1 87 ? -3.208 -10.920 -22.098 1.00 44.88 87 LYS A C 1
ATOM 674 O O . LYS A 1 87 ? -3.313 -12.142 -22.130 1.00 44.88 87 LYS A O 1
ATOM 679 N N . VAL A 1 88 ? -3.445 -10.198 -21.005 1.00 46.69 88 VAL A N 1
ATOM 680 C CA . VAL A 1 88 ? -4.395 -10.704 -20.014 1.00 46.69 88 VAL A CA 1
ATOM 681 C C . VAL A 1 88 ? -5.750 -10.488 -20.669 1.00 46.69 88 VAL A C 1
ATOM 683 O O . VAL A 1 88 ? -6.160 -9.353 -20.917 1.00 46.69 88 VAL A O 1
ATOM 686 N N . LEU A 1 89 ? -6.332 -11.588 -21.121 1.00 43.62 89 LEU A N 1
ATOM 687 C CA . LEU A 1 89 ? -7.696 -11.610 -21.609 1.00 43.62 89 LEU A CA 1
ATOM 688 C C . LEU A 1 89 ? -8.582 -11.789 -20.380 1.00 43.62 89 LEU A C 1
ATOM 690 O O . LEU A 1 89 ? -8.221 -12.547 -19.477 1.00 43.62 89 LEU A O 1
ATOM 694 N N . ASP A 1 90 ? -9.707 -11.092 -20.321 1.00 46.66 90 ASP A N 1
ATOM 695 C CA . ASP A 1 90 ? -10.731 -11.450 -19.351 1.00 46.66 90 ASP A CA 1
ATOM 696 C C . ASP A 1 90 ? -11.319 -12.840 -19.672 1.00 46.66 90 ASP A C 1
ATOM 698 O O . ASP A 1 90 ? -10.995 -13.475 -20.684 1.00 46.66 90 ASP A O 1
ATOM 702 N N . SER A 1 91 ? -12.212 -13.323 -18.809 1.00 36.28 91 SER A N 1
ATOM 703 C CA . SER A 1 91 ? -12.908 -14.604 -18.988 1.00 36.28 91 SER A CA 1
ATOM 704 C C . SER A 1 91 ? -13.754 -14.686 -20.268 1.00 36.28 91 SER A C 1
ATOM 706 O O . SER A 1 91 ? -14.238 -15.765 -20.605 1.00 36.28 91 SER A O 1
ATOM 708 N N . THR A 1 92 ? -13.917 -13.578 -20.996 1.00 33.88 92 THR A N 1
ATOM 709 C CA . THR A 1 92 ? -14.657 -13.481 -22.260 1.00 33.88 92 THR A CA 1
ATOM 710 C C . THR A 1 92 ? -13.744 -13.354 -23.485 1.00 33.88 92 THR A C 1
ATOM 712 O O . THR A 1 92 ? -14.227 -13.281 -24.614 1.00 33.88 92 THR A O 1
ATOM 715 N N . GLY A 1 93 ? -12.419 -13.383 -23.296 1.00 35.41 93 GLY A N 1
ATOM 716 C CA . GLY A 1 93 ? -11.448 -13.274 -24.384 1.00 35.41 93 GLY A CA 1
ATOM 717 C C . GLY A 1 93 ? -11.177 -11.835 -24.835 1.00 35.41 93 GLY A C 1
ATOM 718 O O . GLY A 1 93 ? -10.541 -11.640 -25.875 1.00 35.41 93 GLY A O 1
ATOM 719 N N . ILE A 1 94 ? -11.627 -10.829 -24.078 1.00 42.12 94 ILE A N 1
ATOM 720 C CA . ILE A 1 94 ? -11.413 -9.411 -24.378 1.00 42.12 94 ILE A CA 1
ATOM 721 C C . ILE A 1 94 ? -10.115 -8.948 -23.693 1.00 42.12 94 ILE A C 1
ATOM 723 O O . ILE A 1 94 ? -9.898 -9.238 -22.516 1.00 42.12 94 ILE A O 1
ATOM 727 N N . PRO A 1 95 ? -9.208 -8.239 -24.394 1.00 42.97 95 PRO A N 1
ATOM 728 C CA . PRO A 1 95 ? -8.032 -7.646 -23.765 1.00 42.97 95 PRO A CA 1
ATOM 729 C C . PRO A 1 95 ? -8.436 -6.655 -22.667 1.00 42.97 95 PRO A C 1
ATOM 731 O O . PRO A 1 95 ? -9.155 -5.695 -22.943 1.00 42.97 95 PRO A O 1
ATOM 734 N N . ILE A 1 96 ? -7.942 -6.856 -21.442 1.00 51.00 96 ILE A N 1
ATOM 735 C CA . ILE A 1 96 ? -8.201 -5.936 -20.327 1.00 51.00 96 ILE A CA 1
ATOM 736 C C . ILE A 1 96 ? -7.610 -4.546 -20.666 1.00 51.00 96 ILE A C 1
ATOM 738 O O . ILE A 1 96 ? -6.433 -4.466 -21.041 1.00 51.00 96 ILE A O 1
ATOM 742 N N . PRO A 1 97 ? -8.378 -3.442 -20.558 1.00 37.72 97 PRO A N 1
ATOM 743 C CA . PRO A 1 97 ? -7.874 -2.085 -20.789 1.00 37.72 97 PRO A CA 1
ATOM 744 C C . PRO A 1 97 ? -6.739 -1.717 -19.815 1.00 37.72 97 PRO A C 1
ATOM 746 O O . PRO A 1 97 ? -6.844 -1.970 -18.619 1.00 37.72 97 PRO A O 1
ATOM 749 N N . GLY A 1 98 ? -5.665 -1.093 -20.320 1.00 50.22 98 GLY A N 1
ATOM 750 C CA . GLY A 1 98 ? -4.459 -0.751 -19.538 1.00 50.22 98 GLY A CA 1
ATOM 751 C C . GLY A 1 98 ? -3.162 -1.405 -20.034 1.00 50.22 98 GLY A C 1
ATOM 752 O O . GLY A 1 98 ? -2.278 -1.695 -19.234 1.00 50.22 98 GLY A O 1
ATOM 753 N N . ALA A 1 99 ? -3.051 -1.674 -21.340 1.00 64.25 99 ALA A N 1
ATOM 754 C CA . ALA A 1 99 ? -1.908 -2.365 -21.931 1.00 64.25 99 ALA A CA 1
ATOM 755 C C . ALA A 1 99 ? -0.581 -1.652 -21.629 1.00 64.25 99 ALA A C 1
ATOM 757 O O . ALA A 1 99 ? -0.391 -0.488 -21.983 1.00 64.25 99 ALA A O 1
ATOM 758 N N . ASP A 1 100 ? 0.357 -2.376 -21.019 1.00 80.81 100 ASP A N 1
ATOM 759 C CA . ASP A 1 100 ? 1.713 -1.866 -20.861 1.00 80.81 100 ASP A CA 1
ATOM 760 C C . ASP A 1 100 ? 2.351 -1.605 -22.230 1.00 80.81 100 ASP A C 1
ATOM 762 O O . ASP A 1 100 ? 2.315 -2.452 -23.133 1.00 80.81 100 ASP A O 1
ATOM 766 N N . TYR A 1 101 ? 3.000 -0.450 -22.342 1.00 86.88 101 TYR A N 1
ATOM 767 C CA . TYR A 1 101 ? 3.883 -0.102 -23.451 1.00 86.88 101 TYR A CA 1
ATOM 768 C C . TYR A 1 101 ? 5.215 -0.852 -23.332 1.00 86.88 101 TYR A C 1
ATOM 770 O O . TYR A 1 101 ? 5.856 -1.193 -24.330 1.00 86.88 101 TYR A O 1
ATOM 778 N N . LEU A 1 102 ? 5.631 -1.133 -22.097 1.00 89.81 102 LEU A N 1
ATOM 779 C CA . LEU A 1 102 ? 6.912 -1.748 -21.783 1.00 89.81 102 LEU A CA 1
ATOM 780 C C . LEU A 1 102 ? 6.743 -3.141 -21.195 1.00 89.81 102 LEU A C 1
ATOM 782 O O . LEU A 1 102 ? 5.720 -3.495 -20.619 1.00 89.81 102 LEU A O 1
ATOM 786 N N . VAL A 1 103 ? 7.806 -3.926 -21.291 1.00 86.31 103 VAL A N 1
ATOM 787 C CA . VAL A 1 103 ? 7.889 -5.248 -20.687 1.00 86.31 103 VAL A CA 1
ATOM 788 C C . VAL A 1 103 ? 9.070 -5.269 -19.722 1.00 86.31 103 VAL A C 1
ATOM 790 O O . VAL A 1 103 ? 10.210 -5.053 -20.133 1.00 86.31 103 VAL A O 1
ATOM 793 N N . HIS A 1 104 ? 8.795 -5.546 -18.441 1.00 86.31 104 HIS A N 1
ATOM 794 C CA . HIS A 1 104 ? 9.809 -5.735 -17.395 1.00 86.31 104 HIS A CA 1
ATOM 795 C C . HIS A 1 104 ? 10.064 -7.227 -17.158 1.00 86.31 104 HIS A C 1
ATOM 797 O O . HIS A 1 104 ? 9.156 -7.976 -16.786 1.00 86.31 104 HIS A O 1
ATOM 803 N N . GLN A 1 105 ? 11.295 -7.683 -17.390 1.00 81.38 105 GLN A N 1
ATOM 804 C CA . GLN A 1 105 ? 11.658 -9.099 -17.455 1.00 81.38 105 GLN A CA 1
ATOM 805 C C . GLN A 1 105 ? 12.929 -9.421 -16.659 1.00 81.38 105 GLN A C 1
ATOM 807 O O . GLN A 1 105 ? 13.906 -8.676 -16.666 1.00 81.38 105 GLN A O 1
ATOM 812 N N . LYS A 1 106 ? 12.949 -10.623 -16.067 1.00 80.06 106 LYS A N 1
ATOM 813 C CA . LYS A 1 106 ? 14.136 -11.238 -15.436 1.00 80.06 106 LYS A CA 1
ATOM 814 C C . LYS A 1 106 ? 15.233 -11.623 -16.442 1.00 80.06 106 LYS A C 1
ATOM 816 O O . LYS A 1 106 ? 16.312 -12.037 -16.047 1.00 80.06 106 LYS A O 1
ATOM 821 N N . VAL A 1 107 ? 14.941 -11.560 -17.741 1.00 77.12 107 VAL A N 1
ATOM 822 C CA . VAL A 1 107 ? 15.850 -11.992 -18.808 1.00 77.12 107 VAL A CA 1
ATOM 823 C C . VAL A 1 107 ? 16.988 -10.985 -18.950 1.00 77.12 107 VAL A C 1
ATOM 825 O O . VAL A 1 107 ? 16.734 -9.795 -19.088 1.00 77.12 107 VAL A O 1
ATOM 828 N N . VAL A 1 108 ? 18.236 -11.449 -18.972 1.00 76.69 108 VAL A N 1
ATOM 829 C CA . VAL A 1 108 ? 19.366 -10.602 -19.379 1.00 76.69 108 VAL A CA 1
ATOM 830 C C . VAL A 1 108 ? 19.337 -10.475 -20.901 1.00 76.69 108 VAL A C 1
ATOM 832 O O . VAL A 1 108 ? 19.320 -11.484 -21.608 1.00 76.69 108 VAL A O 1
ATOM 835 N N . LEU A 1 109 ? 19.270 -9.257 -21.436 1.00 78.56 109 LEU A N 1
ATOM 836 C CA . LEU A 1 109 ? 19.141 -9.056 -22.886 1.00 78.56 109 LEU A CA 1
ATOM 837 C C . LEU A 1 109 ? 20.403 -9.470 -23.656 1.00 78.56 109 LEU A C 1
ATOM 839 O O . LEU A 1 109 ? 20.315 -9.784 -24.843 1.00 78.56 109 LEU A O 1
ATOM 843 N N . TRP A 1 110 ? 21.542 -9.548 -22.969 1.00 76.19 110 TRP A N 1
ATOM 844 C CA . TRP A 1 110 ? 22.793 -10.112 -23.455 1.00 76.19 110 TRP A CA 1
ATOM 845 C C . TRP A 1 110 ? 23.229 -11.297 -22.570 1.00 76.19 110 TRP A C 1
ATOM 847 O O . TRP A 1 110 ? 22.789 -11.441 -21.438 1.00 76.19 110 TRP A O 1
ATOM 857 N N . GLY A 1 111 ? 23.954 -12.275 -23.111 1.00 59.94 111 GLY A N 1
ATOM 858 C CA . GLY A 1 111 ? 24.376 -13.489 -22.389 1.00 59.94 111 GLY A CA 1
ATOM 859 C C . GLY A 1 111 ? 23.300 -14.548 -22.051 1.00 59.94 111 GLY A C 1
ATOM 860 O O . GLY A 1 111 ? 23.651 -15.716 -21.896 1.00 59.94 111 GLY A O 1
ATOM 861 N N . SER A 1 112 ? 22.002 -14.221 -21.979 1.00 56.62 112 SER A N 1
ATOM 862 C CA . SER A 1 112 ? 20.935 -15.222 -21.744 1.00 56.62 112 SER A CA 1
ATOM 863 C C . SER A 1 112 ? 20.534 -15.996 -23.013 1.00 56.62 112 SER A C 1
ATOM 865 O O . SER A 1 112 ? 20.948 -15.642 -24.119 1.00 56.62 112 SER A O 1
ATOM 867 N N . GLY A 1 113 ? 19.648 -16.997 -22.876 1.00 54.94 113 GLY A N 1
ATOM 868 C CA . GLY A 1 113 ? 19.017 -17.720 -23.993 1.00 54.94 113 GLY A CA 1
ATOM 869 C C . GLY A 1 113 ? 18.415 -16.822 -25.086 1.00 54.94 113 GLY A C 1
ATOM 870 O O . GLY A 1 113 ? 18.367 -17.230 -26.239 1.00 54.94 113 GLY A O 1
ATOM 871 N N . TYR A 1 114 ? 18.020 -15.585 -24.766 1.00 63.28 114 TYR A N 1
ATOM 872 C CA . TYR A 1 114 ? 17.532 -14.614 -25.751 1.00 63.28 114 TYR A CA 1
ATOM 873 C C . TYR A 1 114 ? 18.628 -14.203 -26.751 1.00 63.28 114 TYR A C 1
ATOM 875 O O . TYR A 1 114 ? 18.468 -14.390 -27.956 1.00 63.28 114 TYR A O 1
ATOM 883 N N . SER A 1 115 ? 19.772 -13.715 -26.260 1.00 64.19 115 SER A N 1
ATOM 884 C CA . SER A 1 115 ? 20.913 -13.388 -27.127 1.00 64.19 115 SER A CA 1
ATOM 885 C C . SER A 1 115 ? 21.573 -14.650 -27.687 1.00 64.19 115 SER A C 1
ATOM 887 O O . SER A 1 115 ? 21.911 -14.668 -28.865 1.00 64.19 115 SER A O 1
ATOM 889 N N . ARG A 1 116 ? 21.666 -15.725 -26.884 1.00 65.44 116 ARG A N 1
ATOM 890 C CA . ARG A 1 116 ? 22.288 -17.000 -27.260 1.00 65.44 116 ARG A CA 1
ATOM 891 C C . ARG A 1 116 ? 21.629 -17.684 -28.427 1.00 65.44 116 ARG A C 1
ATOM 893 O O . ARG A 1 116 ? 22.297 -17.960 -29.417 1.00 65.44 116 ARG A O 1
ATOM 900 N N . ASN A 1 117 ? 20.319 -17.851 -28.361 1.00 66.75 117 ASN A N 1
ATOM 901 C CA . ASN A 1 117 ? 19.580 -18.401 -29.484 1.00 66.75 117 ASN A CA 1
ATOM 902 C C . ASN A 1 117 ? 19.639 -17.449 -30.690 1.00 66.75 117 ASN A C 1
ATOM 904 O O . ASN A 1 117 ? 19.637 -17.911 -31.824 1.00 66.75 117 ASN A O 1
ATOM 908 N N . GLY A 1 118 ? 19.734 -16.134 -30.458 1.00 67.69 118 GLY A N 1
ATOM 909 C CA . GLY A 1 118 ? 19.891 -15.122 -31.502 1.00 67.69 118 GLY A CA 1
ATOM 910 C C . GLY A 1 118 ? 21.194 -15.261 -32.295 1.00 67.69 118 GLY A C 1
ATOM 911 O O . GLY A 1 118 ? 21.144 -15.434 -33.512 1.00 67.69 118 GLY A O 1
ATOM 912 N N . TYR A 1 119 ? 22.357 -15.228 -31.633 1.00 72.12 119 TYR A N 1
ATOM 913 C CA . TYR A 1 119 ? 23.644 -15.354 -32.326 1.00 72.12 119 TYR A CA 1
ATOM 914 C C . TYR A 1 119 ? 23.907 -16.776 -32.823 1.00 72.12 119 TYR A C 1
ATOM 916 O O . TYR A 1 119 ? 24.437 -16.921 -33.918 1.00 72.12 119 TYR A O 1
ATOM 924 N N . GLU A 1 120 ? 23.497 -17.825 -32.099 1.00 73.94 120 GLU A N 1
ATOM 925 C CA . GLU A 1 120 ? 23.593 -19.204 -32.604 1.00 73.94 120 GLU A CA 1
ATOM 926 C C . GLU A 1 120 ? 22.732 -19.376 -33.866 1.00 73.94 120 GLU A C 1
ATOM 928 O O . GLU A 1 120 ? 23.183 -19.977 -34.838 1.00 73.94 120 GLU A O 1
ATOM 933 N N . ALA A 1 121 ? 21.539 -18.770 -33.923 1.00 75.75 121 ALA A N 1
ATOM 934 C CA . ALA A 1 121 ? 20.730 -18.757 -35.141 1.00 75.75 121 ALA A CA 1
ATOM 935 C C . ALA A 1 121 ? 21.388 -17.966 -36.282 1.00 75.75 121 ALA A C 1
ATOM 937 O O . ALA A 1 121 ? 21.314 -18.401 -37.430 1.00 75.75 121 ALA A O 1
ATOM 938 N N . MET A 1 122 ? 22.033 -16.829 -35.997 1.00 81.38 122 MET A N 1
ATOM 939 C CA . MET A 1 122 ? 22.784 -16.071 -37.008 1.00 81.38 122 MET A CA 1
ATOM 940 C C . MET A 1 122 ? 24.001 -16.859 -37.519 1.00 81.38 122 MET A C 1
ATOM 942 O O . MET A 1 122 ? 24.243 -16.874 -38.725 1.00 81.38 122 MET A O 1
ATOM 946 N N . ILE A 1 123 ? 24.715 -17.575 -36.643 1.00 83.94 123 ILE A N 1
ATOM 947 C CA . ILE A 1 123 ? 25.826 -18.469 -37.010 1.00 83.94 123 ILE A CA 1
ATOM 948 C C . ILE A 1 123 ? 25.327 -19.614 -37.895 1.00 83.94 123 ILE A C 1
ATOM 950 O O . ILE A 1 123 ? 25.870 -19.838 -38.972 1.00 83.94 123 ILE A O 1
ATOM 954 N N . ASN A 1 124 ? 24.246 -20.290 -37.499 1.00 84.88 124 ASN A N 1
ATOM 955 C CA . ASN A 1 124 ? 23.669 -21.398 -38.269 1.00 84.88 124 ASN A CA 1
ATOM 956 C C . ASN A 1 124 ? 23.151 -20.961 -39.647 1.00 84.88 124 ASN A C 1
ATOM 958 O O . ASN A 1 124 ? 23.114 -21.760 -40.578 1.00 84.88 124 ASN A O 1
ATOM 962 N N . ARG A 1 125 ? 22.755 -19.691 -39.791 1.00 85.06 125 ARG A N 1
ATOM 963 C CA . ARG A 1 125 ? 22.358 -19.087 -41.073 1.00 85.06 125 ARG A CA 1
ATOM 964 C C . ARG A 1 125 ? 23.541 -18.539 -41.874 1.00 85.06 125 ARG A C 1
ATOM 966 O O . ARG A 1 125 ? 23.322 -17.942 -42.924 1.00 85.06 125 ARG A O 1
ATOM 973 N N . GLY A 1 126 ? 24.767 -18.690 -41.374 1.00 87.69 126 GLY A N 1
ATOM 974 C CA . GLY A 1 126 ? 25.980 -18.192 -42.013 1.00 87.69 126 GLY A CA 1
ATOM 975 C C . GLY A 1 126 ? 26.067 -16.669 -42.065 1.00 87.69 126 GLY A C 1
ATOM 976 O O . GLY A 1 126 ? 26.757 -16.156 -42.932 1.00 87.69 126 GLY A O 1
ATOM 977 N N . GLN A 1 127 ? 25.361 -15.943 -41.193 1.00 88.06 127 GLN A N 1
ATOM 978 C CA . GLN A 1 127 ? 25.359 -14.471 -41.112 1.00 88.06 127 GLN A CA 1
ATOM 979 C C . GLN A 1 127 ? 26.461 -13.946 -40.182 1.00 88.06 127 GLN A C 1
ATOM 981 O O . GLN A 1 127 ? 26.890 -12.800 -40.288 1.00 88.06 127 GLN A O 1
ATOM 986 N N . LEU A 1 128 ? 26.909 -14.791 -39.257 1.00 86.44 128 LEU A N 1
ATOM 987 C CA . LEU A 1 128 ? 27.902 -14.476 -38.243 1.00 86.44 128 LEU A CA 1
ATOM 988 C C . LEU A 1 128 ? 28.898 -15.631 -38.158 1.00 86.44 128 LEU A C 1
ATOM 990 O O . LEU A 1 128 ? 28.511 -16.795 -38.197 1.00 86.44 128 LEU A O 1
ATOM 994 N N . GLU A 1 129 ? 30.169 -15.318 -37.983 1.00 85.56 129 GLU A N 1
ATOM 995 C CA . GLU A 1 129 ? 31.219 -16.293 -37.727 1.00 85.56 129 GLU A CA 1
ATOM 996 C C . GLU A 1 129 ? 31.832 -16.046 -36.355 1.00 85.56 129 GLU A C 1
ATOM 998 O O . GLU A 1 129 ? 32.040 -14.906 -35.930 1.00 85.56 129 GLU A O 1
ATOM 1003 N N . LYS A 1 130 ? 32.136 -17.137 -35.656 1.00 78.50 130 LYS A N 1
ATOM 1004 C CA . LYS A 1 130 ? 32.858 -17.096 -34.389 1.00 78.50 130 LYS A CA 1
ATOM 1005 C C . LYS A 1 130 ? 34.340 -17.299 -34.663 1.00 78.50 130 LYS A C 1
ATOM 1007 O O . LYS A 1 130 ? 34.708 -18.264 -35.331 1.00 78.50 130 LYS A O 1
ATOM 1012 N N . GLN A 1 131 ? 35.185 -16.412 -34.148 1.00 70.19 131 GLN A N 1
ATOM 1013 C CA . GLN A 1 131 ? 36.622 -16.572 -34.342 1.00 70.19 131 GLN A CA 1
ATOM 1014 C C . GLN A 1 131 ? 37.141 -17.825 -33.610 1.00 70.19 131 GLN A C 1
ATOM 1016 O O . GLN A 1 131 ? 36.673 -18.134 -32.507 1.00 70.19 131 GLN A O 1
ATOM 1021 N N . PRO A 1 132 ? 38.111 -18.558 -34.192 1.00 63.31 132 PRO A N 1
ATOM 1022 C CA . PRO A 1 132 ? 38.727 -19.702 -33.531 1.00 63.31 132 PRO A CA 1
ATOM 1023 C C . PRO A 1 132 ? 39.320 -19.314 -32.169 1.00 63.31 132 PRO A C 1
ATOM 1025 O O . PRO A 1 132 ? 39.939 -18.263 -32.028 1.00 63.31 132 PRO A O 1
ATOM 1028 N N . ASN A 1 133 ? 39.159 -20.185 -31.170 1.00 58.25 133 ASN A N 1
ATOM 1029 C CA . ASN A 1 133 ? 39.737 -20.060 -29.822 1.00 58.25 133 ASN A CA 1
ATOM 1030 C C . ASN A 1 133 ? 39.269 -18.866 -28.968 1.00 58.25 133 ASN A C 1
ATOM 1032 O O . ASN A 1 133 ? 39.803 -18.660 -27.879 1.00 58.25 133 ASN A O 1
ATOM 1036 N N . THR A 1 134 ? 38.233 -18.126 -29.374 1.00 59.88 134 THR A N 1
ATOM 1037 C CA . THR A 1 134 ? 37.626 -17.076 -28.541 1.00 59.88 134 THR A CA 1
ATOM 1038 C C . THR A 1 134 ? 36.155 -17.378 -28.269 1.00 59.88 134 THR A C 1
ATOM 1040 O O . THR A 1 134 ? 35.412 -17.868 -29.118 1.00 59.88 134 THR A O 1
ATOM 1043 N N . ARG A 1 135 ? 35.694 -17.128 -27.035 1.00 55.75 135 ARG A N 1
ATOM 1044 C CA . ARG A 1 135 ? 34.280 -17.344 -26.677 1.00 55.75 135 ARG A CA 1
ATOM 1045 C C . ARG A 1 135 ? 33.372 -16.182 -27.093 1.00 55.75 135 ARG A C 1
ATOM 1047 O O . ARG A 1 135 ? 32.169 -16.411 -27.186 1.00 55.75 135 ARG A O 1
ATOM 1054 N N . SER A 1 136 ? 33.937 -15.007 -27.368 1.00 60.53 136 SER A N 1
ATOM 1055 C CA . SER A 1 136 ? 33.232 -13.719 -27.432 1.00 60.53 136 SER A CA 1
ATOM 1056 C C . SER A 1 136 ? 33.589 -12.834 -28.636 1.00 60.53 136 SER A C 1
ATOM 1058 O O . SER A 1 136 ? 33.100 -11.709 -28.699 1.00 60.53 136 SER A O 1
ATOM 1060 N N . SER A 1 137 ? 34.406 -13.306 -29.585 1.00 71.06 137 SER A N 1
ATOM 1061 C CA . SER A 1 137 ? 34.757 -12.527 -30.782 1.00 71.06 137 SER A CA 1
ATOM 1062 C C . SER A 1 137 ? 33.959 -13.011 -31.986 1.00 71.06 137 SER A C 1
ATOM 1064 O O . SER A 1 137 ? 34.060 -14.173 -32.396 1.00 71.06 137 SER A O 1
ATOM 1066 N N . PHE A 1 138 ? 33.170 -12.102 -32.548 1.00 77.75 138 PHE A N 1
ATOM 1067 C CA . PHE A 1 138 ? 32.302 -12.358 -33.689 1.00 77.75 138 PHE A CA 1
ATOM 1068 C C . PHE A 1 138 ? 32.743 -11.532 -34.896 1.00 77.75 138 PHE A C 1
ATOM 1070 O O . PHE A 1 138 ? 33.258 -10.426 -34.739 1.00 77.75 138 PHE A O 1
ATOM 1077 N N . ARG A 1 139 ? 32.509 -12.071 -36.091 1.00 85.69 139 ARG A N 1
ATOM 1078 C CA . ARG A 1 139 ? 32.715 -11.403 -37.379 1.00 85.69 139 ARG A CA 1
ATOM 1079 C C . ARG A 1 139 ? 31.449 -11.530 -38.216 1.00 85.69 139 ARG A C 1
ATOM 1081 O O . ARG A 1 139 ? 30.862 -12.610 -38.256 1.00 85.69 139 ARG A O 1
ATOM 1088 N N . LEU A 1 140 ? 31.031 -10.458 -38.885 1.00 88.50 140 LEU A N 1
ATOM 1089 C CA . LEU A 1 140 ? 29.932 -10.552 -39.848 1.00 88.50 140 LEU A CA 1
ATOM 1090 C C . LEU A 1 140 ? 30.381 -11.311 -41.095 1.00 88.50 140 LEU A C 1
ATOM 1092 O O . LEU A 1 140 ? 31.541 -11.246 -41.496 1.00 88.50 140 LEU A O 1
ATOM 1096 N N . THR A 1 141 ? 29.445 -11.970 -41.764 1.00 91.06 141 THR A N 1
ATOM 1097 C CA . THR A 1 141 ? 29.656 -12.445 -43.135 1.00 91.06 141 THR A CA 1
ATOM 1098 C C . THR A 1 141 ? 28.938 -11.531 -44.127 1.00 91.06 141 THR A C 1
ATOM 1100 O O . THR A 1 141 ? 28.075 -10.729 -43.758 1.00 91.06 141 THR A O 1
ATOM 1103 N N . ALA A 1 142 ? 29.224 -11.700 -45.419 1.00 91.12 142 ALA A N 1
ATOM 1104 C CA . ALA A 1 142 ? 28.506 -10.998 -46.484 1.00 91.12 142 ALA A CA 1
ATOM 1105 C C . ALA A 1 142 ? 26.987 -11.285 -46.493 1.00 91.12 142 ALA A C 1
ATOM 1107 O O . ALA A 1 142 ? 26.217 -10.503 -47.046 1.00 91.12 142 ALA A O 1
ATOM 1108 N N . ALA A 1 143 ? 26.536 -12.375 -45.858 1.00 93.00 143 ALA A N 1
ATOM 1109 C CA . ALA A 1 143 ? 25.121 -12.728 -45.767 1.00 93.00 143 ALA A CA 1
ATOM 1110 C C . ALA A 1 143 ? 24.355 -11.922 -44.701 1.00 93.00 143 ALA A C 1
ATOM 1112 O O . ALA A 1 143 ? 23.123 -11.941 -44.698 1.00 93.00 143 ALA A O 1
ATOM 1113 N N . PHE A 1 144 ? 25.050 -11.220 -43.796 1.00 93.38 144 PHE A N 1
ATOM 1114 C CA . PHE A 1 144 ? 24.403 -10.475 -42.717 1.00 93.38 144 PHE A CA 1
ATOM 1115 C C . PHE A 1 144 ? 23.542 -9.321 -43.232 1.00 93.38 144 PHE A C 1
ATOM 1117 O O . PHE A 1 144 ? 22.353 -9.280 -42.927 1.00 93.38 144 PHE A O 1
ATOM 1124 N N . GLN A 1 145 ? 24.120 -8.395 -44.005 1.00 94.88 145 GLN A N 1
ATOM 1125 C CA . GLN A 1 145 ? 23.433 -7.157 -44.388 1.00 94.88 145 GLN A CA 1
ATOM 1126 C C . GLN A 1 145 ? 22.114 -7.419 -45.142 1.00 94.88 145 GLN A C 1
ATOM 1128 O O . GLN A 1 145 ? 21.092 -6.876 -44.716 1.00 94.88 145 GLN A O 1
ATOM 1133 N N . PRO A 1 146 ? 22.061 -8.291 -46.173 1.00 94.31 146 PRO A N 1
ATOM 1134 C CA . PRO A 1 146 ? 20.800 -8.603 -46.847 1.00 94.31 146 PRO A CA 1
ATOM 1135 C C . PRO A 1 146 ? 19.746 -9.186 -45.897 1.00 94.31 146 PRO A C 1
ATOM 1137 O O . PRO A 1 146 ? 18.566 -8.853 -45.986 1.00 94.31 146 PRO A O 1
ATOM 1140 N N . ALA A 1 147 ? 20.160 -10.037 -44.952 1.00 92.44 147 ALA A N 1
ATOM 1141 C CA . ALA A 1 147 ? 19.249 -10.635 -43.985 1.00 92.44 147 ALA A CA 1
ATOM 1142 C C . ALA A 1 147 ? 18.758 -9.636 -42.929 1.00 92.44 147 ALA A C 1
ATOM 1144 O O . ALA A 1 147 ? 17.587 -9.671 -42.556 1.00 92.44 147 ALA A O 1
ATOM 1145 N N . PHE A 1 148 ? 19.632 -8.743 -42.462 1.00 93.50 148 PHE A N 1
ATOM 1146 C CA . PHE A 1 148 ? 19.293 -7.667 -41.537 1.00 93.50 148 PHE A CA 1
ATOM 1147 C C . PHE A 1 148 ? 18.272 -6.712 -42.160 1.00 93.50 148 PHE A C 1
ATOM 1149 O O . PHE A 1 148 ? 17.247 -6.420 -41.551 1.00 93.50 148 PHE A O 1
ATOM 1156 N N . GLU A 1 149 ? 18.494 -6.298 -43.406 1.00 95.25 149 GLU A N 1
ATOM 1157 C CA . GLU A 1 149 ? 17.587 -5.410 -44.134 1.00 95.25 149 GLU A CA 1
ATOM 1158 C C . GLU A 1 149 ? 16.245 -6.066 -44.499 1.00 95.25 149 GLU A C 1
ATOM 1160 O O . GLU A 1 149 ? 15.235 -5.364 -44.604 1.00 95.25 149 GLU A O 1
ATOM 1165 N N . ALA A 1 150 ? 16.217 -7.391 -44.670 1.00 93.25 150 ALA A N 1
ATOM 1166 C CA . ALA A 1 150 ? 14.985 -8.157 -44.848 1.00 93.25 150 ALA A CA 1
ATOM 1167 C C . ALA A 1 150 ? 14.221 -8.354 -43.525 1.00 93.25 150 ALA A C 1
ATOM 1169 O O . ALA A 1 150 ? 12.994 -8.295 -43.502 1.00 93.25 150 ALA A O 1
ATOM 1170 N N . GLY A 1 151 ? 14.938 -8.589 -42.422 1.00 90.69 151 GLY A N 1
ATOM 1171 C CA . GLY A 1 151 ? 14.363 -8.804 -41.092 1.00 90.69 151 GLY A CA 1
ATOM 1172 C C . GLY A 1 151 ? 13.884 -7.526 -40.403 1.00 90.69 151 GLY A C 1
ATOM 1173 O O . GLY A 1 151 ? 12.942 -7.569 -39.611 1.00 90.69 151 GLY A O 1
ATOM 1174 N N . LEU A 1 152 ? 14.504 -6.391 -40.726 1.00 94.88 152 LEU A N 1
ATOM 1175 C CA . LEU A 1 152 ? 14.114 -5.062 -40.279 1.00 94.88 152 LEU A CA 1
ATOM 1176 C C . LEU A 1 152 ? 13.710 -4.245 -41.513 1.00 94.88 152 LEU A C 1
ATOM 1178 O O . LEU A 1 152 ? 14.589 -3.731 -42.196 1.00 94.88 152 LEU A O 1
ATOM 1182 N N . PRO A 1 153 ? 12.417 -4.144 -41.864 1.00 93.25 153 PRO A N 1
ATOM 1183 C CA . PRO A 1 153 ? 11.990 -3.537 -43.123 1.00 93.25 153 PRO A CA 1
ATOM 1184 C C . PRO A 1 153 ? 12.203 -2.015 -43.145 1.00 93.25 153 PRO A C 1
ATOM 1186 O O . PRO A 1 153 ? 12.412 -1.378 -42.116 1.00 93.25 153 PRO A O 1
ATOM 1189 N N . VAL A 1 154 ? 12.104 -1.410 -44.333 1.00 91.81 154 VAL A N 1
ATOM 1190 C CA . VAL A 1 154 ? 12.312 0.040 -44.563 1.00 91.81 154 VAL A CA 1
ATOM 1191 C C . VAL A 1 154 ? 11.331 0.953 -43.811 1.00 91.81 154 VAL A C 1
ATOM 1193 O O . VAL A 1 154 ? 11.575 2.155 -43.676 1.00 91.81 154 VAL A O 1
ATOM 1196 N N . SER A 1 155 ? 10.220 0.398 -43.317 1.00 93.38 155 SER A N 1
ATOM 1197 C CA . SER A 1 155 ? 9.285 1.096 -42.431 1.00 93.38 155 SER A CA 1
ATOM 1198 C C . SER A 1 155 ? 9.879 1.370 -41.047 1.00 93.38 155 SER A C 1
ATOM 1200 O O . SER A 1 155 ? 9.395 2.261 -40.354 1.00 93.38 155 SER A O 1
ATOM 1202 N N . PHE A 1 156 ? 10.941 0.666 -40.641 1.00 95.50 156 PHE A N 1
ATOM 1203 C CA . PHE A 1 156 ? 11.680 0.983 -39.424 1.00 95.50 156 PHE A CA 1
ATOM 1204 C C . PHE A 1 156 ? 12.262 2.399 -39.502 1.00 95.50 156 PHE A C 1
ATOM 1206 O O . PHE A 1 156 ? 12.810 2.801 -40.525 1.00 95.50 156 PHE A O 1
ATOM 1213 N N . ARG A 1 157 ? 12.139 3.162 -38.414 1.00 94.94 157 ARG A N 1
ATOM 1214 C CA . ARG A 1 157 ? 12.596 4.552 -38.311 1.00 94.94 157 ARG A CA 1
ATOM 1215 C C . ARG A 1 157 ? 13.614 4.610 -37.191 1.00 94.94 157 ARG A C 1
ATOM 1217 O O . ARG A 1 157 ? 13.268 4.347 -36.039 1.00 94.94 157 ARG A O 1
ATOM 1224 N N . PHE A 1 158 ? 14.860 4.919 -37.528 1.00 96.19 158 PHE A N 1
ATOM 1225 C CA . PHE A 1 158 ? 15.940 4.939 -36.548 1.00 96.19 158 PHE A CA 1
ATOM 1226 C C . PHE A 1 158 ? 15.741 6.047 -35.509 1.00 96.19 158 PHE A C 1
ATOM 1228 O O . PHE A 1 158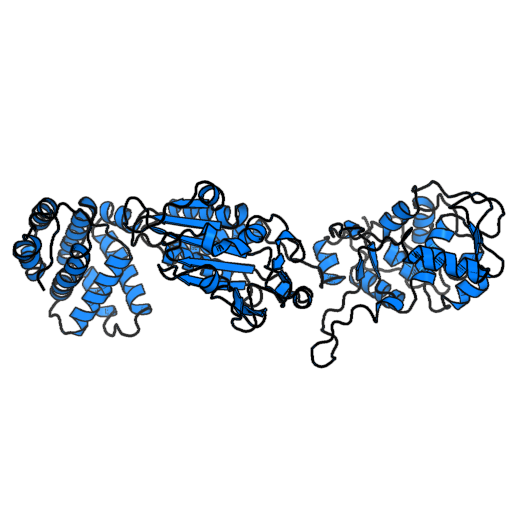 ? 16.065 5.868 -34.342 1.00 96.19 158 PHE A O 1
ATOM 1235 N N . GLU A 1 159 ? 15.106 7.146 -35.901 1.00 96.94 159 GLU A N 1
ATOM 1236 C CA . GLU A 1 159 ? 14.693 8.244 -35.032 1.00 96.94 159 GLU A CA 1
ATOM 1237 C C . GLU A 1 159 ? 13.806 7.760 -33.874 1.00 96.94 159 GLU A C 1
ATOM 1239 O O . GLU A 1 159 ? 14.009 8.177 -32.738 1.00 96.94 159 GLU A O 1
ATOM 1244 N N . MET A 1 160 ? 12.890 6.812 -34.113 1.00 97.06 160 MET A N 1
ATOM 1245 C CA . MET A 1 160 ? 12.054 6.235 -33.047 1.00 97.06 160 MET A CA 1
ATOM 1246 C C . MET A 1 160 ? 12.874 5.385 -32.068 1.00 97.06 160 MET A C 1
ATOM 1248 O O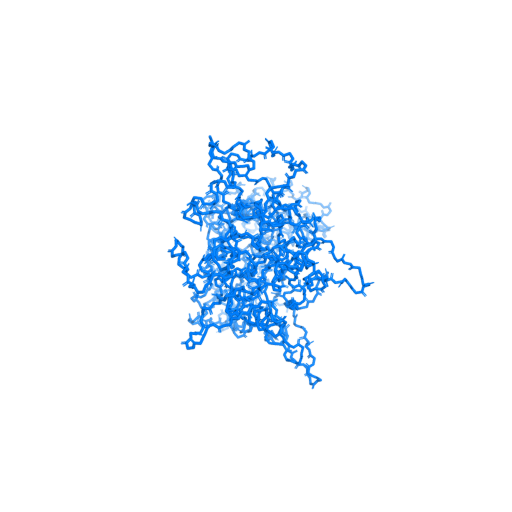 . MET A 1 160 ? 12.600 5.373 -30.869 1.00 97.06 160 MET A O 1
ATOM 1252 N N . LEU A 1 161 ? 13.924 4.711 -32.550 1.00 97.00 161 LEU A N 1
ATOM 1253 C CA . LEU A 1 161 ? 14.875 4.035 -31.669 1.00 97.00 161 LEU A CA 1
ATOM 1254 C C . LEU A 1 161 ? 15.726 5.047 -30.885 1.00 97.00 161 LEU A C 1
ATOM 1256 O O . LEU A 1 161 ? 15.966 4.827 -29.703 1.00 97.00 161 LEU A O 1
ATOM 1260 N N . LEU A 1 162 ? 16.129 6.171 -31.487 1.00 96.94 162 LEU A N 1
ATOM 1261 C CA . LEU A 1 162 ? 16.829 7.248 -30.776 1.00 96.94 162 LEU A CA 1
ATOM 1262 C C . LEU A 1 162 ? 15.961 7.860 -29.669 1.00 96.94 162 LEU A C 1
ATOM 1264 O O . LEU A 1 162 ? 16.477 8.093 -28.578 1.00 96.94 162 LEU A O 1
ATOM 1268 N N . ILE A 1 163 ? 14.653 8.044 -29.901 1.00 97.31 163 ILE A N 1
ATOM 1269 C CA . ILE A 1 163 ? 13.718 8.457 -28.841 1.00 97.31 163 ILE A CA 1
ATOM 1270 C C . ILE A 1 163 ? 13.768 7.467 -27.677 1.00 97.31 163 ILE A C 1
ATOM 1272 O O . ILE A 1 163 ? 13.905 7.888 -26.534 1.00 97.31 163 ILE A O 1
ATOM 1276 N N . TRP A 1 164 ? 13.719 6.159 -27.948 1.00 97.25 164 TRP A N 1
ATOM 1277 C CA . TRP A 1 164 ? 13.832 5.143 -26.899 1.00 97.25 164 TRP A CA 1
ATOM 1278 C C . TRP A 1 164 ? 15.169 5.213 -26.142 1.00 97.25 164 TRP A C 1
ATOM 1280 O O . TRP A 1 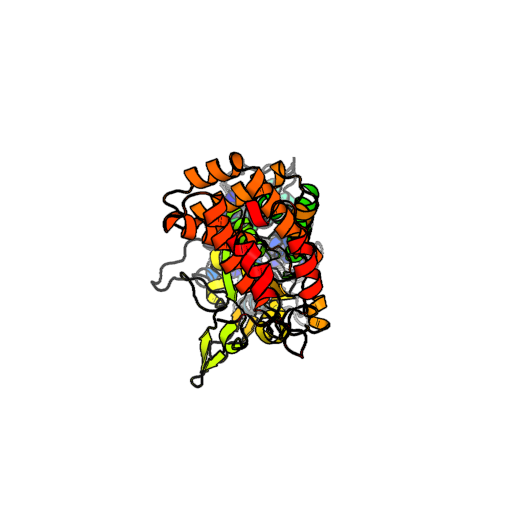164 ? 15.179 5.223 -24.912 1.00 97.25 164 TRP A O 1
ATOM 1290 N N . LEU A 1 165 ? 16.297 5.305 -26.853 1.00 96.50 165 LEU A N 1
ATOM 1291 C CA . LEU A 1 165 ? 17.635 5.352 -26.243 1.00 96.50 165 LEU A CA 1
ATOM 1292 C C . LEU A 1 165 ? 17.831 6.585 -25.340 1.00 96.50 165 LEU A C 1
ATOM 1294 O O . LEU A 1 165 ? 18.641 6.553 -24.415 1.00 96.50 165 LEU A O 1
ATOM 1298 N N . PHE A 1 166 ? 17.055 7.648 -25.553 1.00 96.75 166 PHE A N 1
ATOM 1299 C CA . PHE A 1 166 ? 17.038 8.841 -24.705 1.00 96.75 166 PHE A CA 1
ATOM 1300 C C . PHE A 1 166 ? 15.746 8.999 -23.883 1.00 96.75 166 PHE A C 1
ATOM 1302 O O . PHE A 1 166 ? 15.572 10.022 -23.228 1.00 96.75 166 PHE A O 1
ATOM 1309 N N . ALA A 1 167 ? 14.862 7.996 -23.838 1.00 96.75 167 ALA A N 1
ATOM 1310 C CA . ALA A 1 167 ? 13.535 8.112 -23.219 1.00 96.75 167 ALA A CA 1
ATOM 1311 C C . ALA A 1 167 ? 13.587 8.503 -21.734 1.00 96.75 167 ALA A C 1
ATOM 1313 O O . ALA A 1 167 ? 12.706 9.195 -21.239 1.00 96.75 167 ALA A O 1
ATOM 1314 N N . PHE A 1 168 ? 14.631 8.075 -21.021 1.00 96.19 168 PHE A N 1
ATOM 1315 C CA . PHE A 1 168 ? 14.794 8.317 -19.583 1.00 96.19 168 PHE A CA 1
ATOM 1316 C C . PHE A 1 168 ? 16.038 9.149 -19.252 1.00 96.19 168 PHE A C 1
ATOM 1318 O O . PHE A 1 168 ? 16.450 9.196 -18.088 1.00 96.19 168 PHE A O 1
ATOM 1325 N N . ARG A 1 169 ? 16.646 9.776 -20.268 1.00 93.44 169 ARG A N 1
ATOM 1326 C CA . ARG A 1 169 ? 17.919 10.498 -20.179 1.00 93.44 169 ARG A CA 1
ATOM 1327 C C . ARG A 1 169 ? 17.766 11.950 -20.600 1.00 93.44 169 ARG A C 1
ATOM 1329 O O . ARG A 1 169 ? 16.875 12.303 -21.363 1.00 93.44 169 ARG A O 1
ATOM 1336 N N . GLU A 1 170 ? 18.672 12.771 -20.092 1.00 94.75 170 GLU A N 1
ATOM 1337 C CA . GLU A 1 170 ? 18.787 14.161 -20.503 1.00 94.75 170 GLU A CA 1
ATOM 1338 C C . GLU A 1 170 ? 19.387 14.266 -21.906 1.00 94.75 170 GLU A C 1
ATOM 1340 O O . GLU A 1 170 ? 20.365 13.590 -22.237 1.00 94.75 170 GLU A O 1
ATOM 1345 N N . ILE A 1 171 ? 18.805 15.148 -22.708 1.00 95.75 171 ILE A N 1
ATOM 1346 C CA . ILE A 1 171 ? 19.329 15.596 -23.988 1.00 95.75 171 ILE A CA 1
ATOM 1347 C C . ILE A 1 171 ? 19.985 16.964 -23.756 1.00 95.75 171 ILE A C 1
ATOM 1349 O O . ILE A 1 171 ? 19.321 17.872 -23.242 1.00 95.75 171 ILE A O 1
ATOM 1353 N N . PRO A 1 172 ? 21.261 17.148 -24.145 1.00 94.50 172 PRO A N 1
ATOM 1354 C CA . PRO A 1 172 ? 21.936 18.428 -23.979 1.00 94.50 172 PRO A CA 1
ATOM 1355 C C . PRO A 1 172 ? 21.232 19.560 -24.726 1.00 94.50 172 PRO A C 1
ATOM 1357 O O . PRO A 1 172 ? 20.793 19.394 -25.864 1.00 94.50 172 PRO A O 1
ATOM 1360 N N . ASP A 1 173 ? 21.221 20.749 -24.129 1.00 91.62 173 ASP A N 1
ATOM 1361 C CA . ASP A 1 173 ? 20.588 21.955 -24.678 1.00 91.62 173 ASP A CA 1
ATOM 1362 C C . ASP A 1 173 ? 20.987 22.261 -26.124 1.00 91.62 173 ASP A C 1
ATOM 1364 O O . ASP A 1 173 ? 20.153 22.698 -26.920 1.00 91.62 173 ASP A O 1
ATOM 1368 N N . ALA A 1 174 ? 22.259 22.013 -26.451 1.00 92.56 174 ALA A N 1
ATOM 1369 C CA . ALA A 1 174 ? 22.850 22.261 -27.762 1.00 92.56 174 ALA A CA 1
ATOM 1370 C C . ALA A 1 174 ? 22.258 21.382 -28.879 1.00 92.56 174 ALA A C 1
ATOM 1372 O O . ALA A 1 174 ? 22.426 21.704 -30.049 1.00 92.56 174 ALA A O 1
ATOM 1373 N N . VAL A 1 175 ? 21.557 20.297 -28.538 1.00 94.88 175 VAL A N 1
ATOM 1374 C CA . VAL A 1 175 ? 20.927 19.394 -29.505 1.00 94.88 175 VAL A CA 1
ATOM 1375 C C . VAL A 1 175 ? 19.552 19.930 -29.910 1.00 94.88 175 VAL A C 1
ATOM 1377 O O . VAL A 1 175 ? 18.625 20.001 -29.100 1.00 94.88 175 VAL A O 1
ATOM 1380 N N . ASN A 1 176 ? 19.407 20.297 -31.180 1.00 94.44 176 ASN A N 1
ATOM 1381 C CA . ASN A 1 176 ? 18.215 20.902 -31.782 1.00 94.44 176 ASN A CA 1
ATOM 1382 C C . ASN A 1 176 ? 17.761 20.183 -33.066 1.00 94.44 176 ASN A C 1
ATOM 1384 O O . ASN A 1 176 ? 16.896 20.680 -33.784 1.00 94.44 176 ASN A O 1
ATOM 1388 N N . SER A 1 177 ? 18.338 19.020 -33.372 1.00 95.69 177 SER A N 1
ATOM 1389 C CA . SER A 1 177 ? 18.012 18.227 -34.556 1.00 95.69 177 SER A CA 1
ATOM 1390 C C . SER A 1 177 ? 18.361 16.749 -34.370 1.00 95.69 177 SER A C 1
ATOM 1392 O O . SER A 1 177 ? 19.188 16.384 -33.530 1.00 95.69 177 SER A O 1
ATOM 1394 N N . TRP A 1 178 ? 17.798 15.882 -35.220 1.00 96.75 178 TRP A N 1
ATOM 1395 C CA . TRP A 1 178 ? 18.134 14.453 -35.233 1.00 96.75 178 TRP A CA 1
ATOM 1396 C C . TRP A 1 178 ? 19.614 14.190 -35.520 1.00 96.75 178 TRP A C 1
ATOM 1398 O O . TRP A 1 178 ? 20.199 13.284 -34.931 1.00 96.75 178 TRP A O 1
ATOM 1408 N N . SER A 1 179 ? 20.231 14.995 -36.390 1.00 95.69 179 SER A N 1
ATOM 1409 C CA . SER A 1 179 ? 21.659 14.885 -36.708 1.00 95.69 179 SER A CA 1
ATOM 1410 C C . SER A 1 179 ? 22.531 15.193 -35.492 1.00 95.69 179 SER A C 1
ATOM 1412 O O . SER A 1 179 ? 23.503 14.485 -35.236 1.00 95.69 179 SER A O 1
ATOM 1414 N N . GLU A 1 180 ? 22.174 16.215 -34.715 1.00 96.50 180 GLU A N 1
ATOM 1415 C CA . GLU A 1 180 ? 22.889 16.565 -33.484 1.00 96.50 180 GLU A CA 1
ATOM 1416 C C . GLU A 1 180 ? 22.654 15.531 -32.378 1.00 96.50 180 GLU A C 1
ATOM 1418 O O . GLU A 1 180 ? 23.600 15.189 -31.671 1.00 96.50 180 GLU A O 1
ATOM 1423 N N . LEU A 1 181 ? 21.443 14.967 -32.260 1.00 96.19 181 LEU A N 1
ATOM 1424 C CA . LEU A 1 181 ? 21.162 13.890 -31.303 1.00 96.19 181 LEU A CA 1
ATOM 1425 C C . LEU A 1 181 ? 21.949 12.623 -31.652 1.00 96.19 181 LEU A C 1
ATOM 1427 O O . LEU A 1 181 ? 22.541 11.996 -30.775 1.00 96.19 181 LEU A O 1
ATOM 1431 N N . TRP A 1 182 ? 22.016 12.274 -32.940 1.00 95.94 182 TRP A N 1
ATOM 1432 C CA . TRP A 1 182 ? 22.857 11.180 -33.420 1.00 95.94 182 TRP A CA 1
ATOM 1433 C C . TRP A 1 182 ? 24.341 11.454 -33.152 1.00 95.94 182 TRP A C 1
ATOM 1435 O O . TRP A 1 182 ? 25.043 10.594 -32.626 1.00 95.94 182 TRP A O 1
ATOM 1445 N N . GLY A 1 183 ? 24.825 12.666 -33.440 1.00 95.69 183 GLY A N 1
ATOM 1446 C CA . GLY A 1 183 ? 26.196 13.083 -33.132 1.00 95.69 183 GLY A CA 1
ATOM 1447 C C . GLY A 1 183 ? 26.530 13.001 -31.639 1.00 95.69 183 GLY A C 1
ATOM 1448 O O . GLY A 1 183 ? 27.605 12.518 -31.270 1.00 95.69 183 GLY A O 1
ATOM 1449 N N . ASN A 1 184 ? 25.589 13.395 -30.777 1.00 94.75 184 ASN A N 1
ATOM 1450 C CA . ASN A 1 184 ? 25.711 13.242 -29.333 1.00 94.75 184 ASN A CA 1
ATOM 1451 C C . ASN A 1 184 ? 25.793 11.762 -28.939 1.00 94.75 184 ASN A C 1
ATOM 1453 O O . ASN A 1 184 ? 26.740 11.371 -28.261 1.00 94.75 184 ASN A O 1
ATOM 1457 N N . PHE A 1 185 ? 24.890 10.919 -29.449 1.00 93.50 185 PHE A N 1
ATOM 1458 C CA . PHE A 1 185 ? 24.921 9.480 -29.196 1.00 93.50 185 PHE A CA 1
ATOM 1459 C C . PHE A 1 185 ? 26.257 8.843 -29.604 1.00 93.50 185 PHE A C 1
ATOM 1461 O O . PHE A 1 185 ? 26.849 8.097 -28.823 1.00 93.50 185 PHE A O 1
ATOM 1468 N N . LYS A 1 186 ? 26.773 9.168 -30.797 1.00 92.62 186 LYS A N 1
ATOM 1469 C CA . LYS A 1 186 ? 28.074 8.675 -31.271 1.00 92.62 186 LYS A CA 1
ATOM 1470 C C . LYS A 1 186 ? 29.204 9.053 -30.325 1.00 92.62 186 LYS A C 1
ATOM 1472 O O . LYS A 1 186 ? 30.022 8.213 -29.961 1.00 92.62 186 LYS A O 1
ATOM 1477 N N . THR A 1 187 ? 29.246 10.316 -29.918 1.00 91.00 187 THR A N 1
ATOM 1478 C CA . THR A 1 187 ? 30.300 10.833 -29.041 1.00 91.00 187 THR A CA 1
ATOM 1479 C C . THR A 1 187 ? 30.242 10.176 -27.664 1.00 91.00 187 THR A C 1
ATOM 1481 O O . THR A 1 187 ? 31.265 9.726 -27.156 1.00 91.00 187 THR A O 1
ATOM 1484 N N . THR A 1 188 ? 29.045 10.064 -27.087 1.00 88.44 188 THR A N 1
ATOM 1485 C CA . THR A 1 188 ? 28.847 9.546 -25.729 1.00 88.44 188 THR A CA 1
ATOM 1486 C C . THR A 1 188 ? 28.978 8.030 -25.647 1.00 88.44 188 THR A C 1
ATOM 1488 O O . THR A 1 188 ? 29.546 7.533 -24.679 1.00 88.44 188 THR A O 1
ATOM 1491 N N . PHE A 1 189 ? 28.468 7.288 -26.636 1.00 87.69 189 PHE A N 1
ATOM 1492 C CA . PHE A 1 189 ? 28.345 5.832 -26.526 1.00 87.69 189 PHE A CA 1
ATOM 1493 C C . PHE A 1 189 ? 29.171 5.032 -27.538 1.00 87.69 189 PHE A C 1
ATOM 1495 O O . PHE A 1 189 ? 29.402 3.849 -27.305 1.00 87.69 189 PHE A O 1
ATOM 1502 N N . LEU A 1 190 ? 29.653 5.650 -28.624 1.00 87.44 190 LEU A N 1
ATOM 1503 C CA . LEU A 1 190 ? 30.415 4.975 -29.691 1.00 87.44 190 LEU A CA 1
ATOM 1504 C C . LEU A 1 190 ? 31.860 5.486 -29.838 1.00 87.44 190 LEU A C 1
ATOM 1506 O O . LEU A 1 190 ? 32.542 5.164 -30.816 1.00 87.44 190 LEU A O 1
ATOM 1510 N N . GLY A 1 191 ? 32.337 6.320 -28.908 1.00 83.25 191 GLY A N 1
ATOM 1511 C CA . GLY A 1 191 ? 33.674 6.921 -28.981 1.00 83.25 191 GLY A CA 1
ATOM 1512 C C . GLY A 1 191 ? 33.877 7.814 -30.211 1.00 83.25 191 GLY A C 1
ATOM 1513 O O . GLY A 1 191 ? 34.988 7.907 -30.721 1.00 83.25 191 GLY A O 1
ATOM 1514 N N . GLY A 1 192 ? 32.798 8.414 -30.725 1.00 84.00 192 GLY A N 1
ATOM 1515 C CA . GLY A 1 192 ? 32.801 9.282 -31.908 1.00 84.00 192 GLY A CA 1
ATOM 1516 C C . GLY A 1 192 ? 32.637 8.560 -33.251 1.00 84.00 192 GLY A C 1
ATOM 1517 O O . GLY A 1 192 ? 32.509 9.224 -34.279 1.00 84.00 192 GLY A O 1
ATOM 1518 N N . ASN A 1 193 ? 32.593 7.226 -33.267 1.00 86.25 193 ASN A N 1
ATOM 1519 C CA . ASN A 1 193 ? 32.471 6.451 -34.503 1.00 86.25 193 ASN A CA 1
ATOM 1520 C C . ASN A 1 193 ? 31.024 6.391 -35.013 1.00 86.25 193 ASN A C 1
ATOM 1522 O O . ASN A 1 193 ? 30.075 6.371 -34.230 1.00 86.25 193 ASN A O 1
ATOM 1526 N N . ASP A 1 194 ? 30.851 6.311 -36.335 1.00 90.06 194 ASP A N 1
ATOM 1527 C CA . ASP A 1 194 ? 29.587 5.861 -36.932 1.00 90.06 194 ASP A CA 1
ATOM 1528 C C . ASP A 1 194 ? 29.444 4.337 -36.821 1.00 90.06 194 ASP A C 1
ATOM 1530 O O . ASP A 1 194 ? 30.412 3.613 -36.579 1.00 90.06 194 ASP A O 1
ATOM 1534 N N . PHE A 1 195 ? 28.231 3.831 -37.047 1.00 92.69 195 PHE A N 1
ATOM 1535 C CA . PHE A 1 195 ? 28.034 2.392 -37.202 1.00 92.69 195 PHE A CA 1
ATOM 1536 C C . PHE A 1 195 ? 28.732 1.854 -38.464 1.00 92.69 195 PHE A C 1
ATOM 1538 O O . PHE A 1 195 ? 28.854 2.592 -39.451 1.00 92.69 195 PHE A O 1
ATOM 1545 N N . PRO A 1 196 ? 29.158 0.577 -38.483 1.00 92.12 196 PRO A N 1
ATOM 1546 C CA . PRO A 1 196 ? 29.692 -0.057 -39.688 1.00 92.12 196 PRO A CA 1
ATOM 1547 C C . PRO A 1 196 ? 28.694 -0.060 -40.856 1.00 92.12 196 PRO A C 1
ATOM 1549 O O . PRO A 1 196 ? 27.477 -0.028 -40.647 1.00 92.12 196 PRO A O 1
ATOM 1552 N N . LEU A 1 197 ? 29.203 -0.116 -42.094 1.00 92.44 197 LEU A N 1
ATOM 1553 C CA . LEU A 1 197 ? 28.390 0.005 -43.318 1.00 92.44 197 LEU A CA 1
ATOM 1554 C C . LEU A 1 197 ? 27.235 -1.003 -43.367 1.00 92.44 197 LEU A C 1
ATOM 1556 O O . LEU A 1 197 ? 26.127 -0.630 -43.749 1.00 92.44 197 LEU A O 1
ATOM 1560 N N . ALA A 1 198 ? 27.468 -2.230 -42.896 1.00 93.56 198 ALA A N 1
ATOM 1561 C CA . ALA A 1 198 ? 26.490 -3.315 -42.894 1.00 93.56 198 ALA A CA 1
ATOM 1562 C C . ALA A 1 198 ? 25.193 -3.014 -42.109 1.00 93.56 198 ALA A C 1
ATOM 1564 O O . ALA A 1 198 ? 24.180 -3.670 -42.341 1.00 93.56 198 ALA A O 1
ATOM 1565 N N . TYR A 1 199 ? 25.196 -2.029 -41.199 1.00 94.94 199 TYR A N 1
ATOM 1566 C CA . TYR A 1 199 ? 24.019 -1.645 -40.403 1.00 94.94 199 TYR A CA 1
ATOM 1567 C C . TYR A 1 199 ? 23.342 -0.360 -40.891 1.00 94.94 199 TYR A C 1
ATOM 1569 O O . TYR A 1 199 ? 22.181 -0.103 -40.558 1.00 94.94 199 TYR A O 1
ATOM 1577 N N . ARG A 1 200 ? 24.044 0.469 -41.677 1.00 93.56 200 ARG A N 1
ATOM 1578 C CA . ARG A 1 200 ? 23.575 1.816 -42.053 1.00 93.56 200 ARG A CA 1
ATOM 1579 C C . ARG A 1 200 ? 22.343 1.805 -42.948 1.00 93.56 200 ARG A C 1
ATOM 1581 O O . ARG A 1 200 ? 21.653 2.808 -43.003 1.00 93.56 200 ARG A O 1
ATOM 1588 N N . GLY A 1 201 ? 22.017 0.681 -43.589 1.00 91.12 201 GLY A N 1
ATOM 1589 C CA . GLY A 1 201 ? 20.764 0.537 -44.335 1.00 91.12 201 GLY A CA 1
ATOM 1590 C C . GLY A 1 201 ? 19.506 0.697 -43.469 1.00 91.12 201 GLY A C 1
ATOM 1591 O O . GLY A 1 201 ? 18.431 0.960 -44.010 1.00 91.12 201 GLY A O 1
ATOM 1592 N N . ARG A 1 202 ? 19.610 0.540 -42.137 1.00 94.81 202 ARG A N 1
ATOM 1593 C CA . ARG A 1 202 ? 18.490 0.723 -41.190 1.00 94.81 202 ARG A CA 1
ATOM 1594 C C . ARG A 1 202 ? 18.821 1.592 -39.984 1.00 94.81 202 ARG A C 1
ATOM 1596 O O . ARG A 1 202 ? 17.933 2.280 -39.492 1.00 94.81 202 ARG A O 1
ATOM 1603 N N . PHE A 1 203 ? 20.064 1.589 -39.509 1.00 95.62 203 PHE A N 1
ATOM 1604 C CA . PHE A 1 203 ? 20.515 2.482 -38.441 1.00 95.62 203 PHE A CA 1
ATOM 1605 C C . PHE A 1 203 ? 21.120 3.761 -39.017 1.00 95.62 203 PHE A C 1
ATOM 1607 O O . PHE A 1 203 ? 22.306 4.050 -38.859 1.00 95.62 203 PHE A O 1
ATOM 1614 N N . SER A 1 204 ? 20.283 4.512 -39.723 1.00 94.00 204 SER A N 1
ATOM 1615 C CA . SER A 1 204 ? 20.594 5.835 -40.250 1.00 94.00 204 SER A CA 1
ATOM 1616 C C . SER A 1 204 ? 19.359 6.719 -40.158 1.00 94.00 204 SER A C 1
ATOM 1618 O O . SER A 1 204 ? 18.231 6.226 -40.218 1.00 94.00 204 SER A O 1
ATOM 1620 N N . LEU A 1 205 ? 19.571 8.029 -40.060 1.00 93.81 205 LEU A N 1
ATOM 1621 C CA . LEU A 1 205 ? 18.488 9.002 -40.196 1.00 93.81 205 LEU A CA 1
ATOM 1622 C C . LEU A 1 205 ? 17.873 8.887 -41.595 1.00 93.81 205 LEU A C 1
ATOM 1624 O O . LEU A 1 205 ? 18.600 8.742 -42.582 1.00 93.81 205 LEU A O 1
ATOM 1628 N N . GLN A 1 206 ? 16.547 8.900 -41.678 1.00 87.19 206 GLN A N 1
ATOM 1629 C CA . GLN A 1 206 ? 15.837 8.764 -42.944 1.00 87.19 206 GLN A CA 1
ATOM 1630 C C . GLN A 1 206 ? 15.694 10.101 -43.679 1.00 87.19 206 GLN A C 1
ATOM 1632 O O . GLN A 1 206 ? 15.856 11.173 -43.101 1.00 87.19 206 GLN A O 1
ATOM 1637 N N . ASN A 1 207 ? 15.372 10.031 -44.975 1.00 81.44 207 ASN A N 1
ATOM 1638 C CA . ASN A 1 207 ? 15.058 11.193 -45.801 1.00 81.44 207 ASN A CA 1
ATOM 1639 C C . ASN A 1 207 ? 13.697 10.998 -46.515 1.00 81.44 207 ASN A C 1
ATOM 1641 O O . ASN A 1 207 ? 13.593 10.078 -47.330 1.00 81.44 207 ASN A O 1
ATOM 1645 N N . PRO A 1 208 ? 12.668 11.828 -46.235 1.00 79.44 208 PRO A N 1
ATOM 1646 C CA . PRO A 1 208 ? 12.674 12.907 -45.244 1.00 79.44 208 PRO A CA 1
ATOM 1647 C C . PRO A 1 208 ? 12.717 12.360 -43.810 1.00 79.44 208 PRO A C 1
ATOM 1649 O O . PRO A 1 208 ? 12.103 11.335 -43.505 1.00 79.44 208 PRO A O 1
ATOM 1652 N N . ALA A 1 209 ? 13.452 13.051 -42.937 1.00 78.44 209 ALA A N 1
ATOM 1653 C CA . ALA A 1 209 ? 13.506 12.717 -41.518 1.00 78.44 209 ALA A CA 1
ATOM 1654 C C . ALA A 1 209 ? 12.148 12.985 -40.853 1.00 78.44 209 ALA A C 1
ATOM 1656 O O . ALA A 1 209 ? 11.355 13.802 -41.333 1.00 78.44 209 ALA A O 1
ATOM 1657 N N . LEU A 1 210 ? 11.892 12.332 -39.715 1.00 88.62 210 LEU A N 1
ATOM 1658 C CA . LEU A 1 210 ? 10.778 12.736 -38.855 1.00 88.62 210 LEU A CA 1
ATOM 1659 C C . LEU A 1 210 ? 10.954 14.204 -38.431 1.00 88.62 210 LEU A C 1
ATOM 1661 O O . LEU A 1 210 ? 12.091 14.643 -38.232 1.00 88.62 210 LEU A O 1
ATOM 1665 N N . PRO A 1 211 ? 9.868 14.973 -38.245 1.00 92.44 211 PRO A N 1
ATOM 1666 C CA . PRO A 1 211 ? 9.972 16.297 -37.648 1.00 92.44 211 PRO A CA 1
ATOM 1667 C C . PRO A 1 211 ? 10.705 16.229 -36.304 1.00 92.44 211 PRO A C 1
ATOM 1669 O O . PRO A 1 211 ? 10.474 15.314 -35.509 1.00 92.44 211 PRO A O 1
ATOM 1672 N N . TRP A 1 212 ? 11.613 17.174 -36.060 1.00 93.62 212 TRP A N 1
ATOM 1673 C CA . TRP A 1 212 ? 12.221 17.314 -34.740 1.00 93.62 212 TRP A CA 1
ATOM 1674 C C . TRP A 1 212 ? 11.133 17.719 -33.735 1.00 93.62 212 TRP A C 1
ATOM 1676 O O . TRP A 1 212 ? 10.347 18.617 -34.055 1.00 93.62 212 TRP A O 1
ATOM 1686 N N . PRO A 1 213 ? 11.036 17.081 -32.556 1.00 91.88 213 PRO A N 1
ATOM 1687 C CA . PRO A 1 213 ? 9.950 17.394 -31.639 1.00 91.88 213 PRO A CA 1
ATOM 1688 C C . PRO A 1 213 ? 10.055 18.812 -31.068 1.00 91.88 213 PRO A C 1
ATOM 1690 O O . PRO A 1 213 ? 11.138 19.388 -30.989 1.00 91.88 213 PRO A O 1
ATOM 1693 N N . VAL A 1 214 ? 8.922 19.391 -30.672 1.00 88.69 214 VAL A N 1
ATOM 1694 C CA . VAL A 1 214 ? 8.856 20.777 -30.162 1.00 88.69 214 VAL A CA 1
ATOM 1695 C C . VAL A 1 214 ? 8.482 20.847 -28.679 1.00 88.69 214 VAL A C 1
ATOM 1697 O O . VAL A 1 214 ? 8.761 21.840 -28.016 1.00 88.69 214 VAL A O 1
ATOM 1700 N N . ASP A 1 215 ? 7.900 19.778 -28.141 1.00 89.75 215 ASP A N 1
ATOM 1701 C CA . ASP A 1 215 ? 7.355 19.649 -26.788 1.00 89.75 215 ASP A CA 1
ATOM 1702 C C . ASP A 1 215 ? 8.326 18.943 -25.823 1.00 89.75 215 ASP A C 1
ATOM 1704 O O . ASP A 1 215 ? 7.964 17.999 -25.123 1.00 89.75 215 ASP A O 1
ATOM 1708 N N . PHE A 1 216 ? 9.586 19.383 -25.782 1.00 94.56 216 PHE A N 1
ATOM 1709 C CA . PHE A 1 216 ? 10.537 18.880 -24.785 1.00 94.56 216 PHE A CA 1
ATOM 1710 C C . PHE A 1 216 ? 10.171 19.355 -23.378 1.00 94.56 216 PHE A C 1
ATOM 1712 O O . PHE A 1 216 ? 9.829 20.518 -23.158 1.00 94.56 216 PHE A O 1
ATOM 1719 N N . LEU A 1 217 ? 10.310 18.461 -22.402 1.00 95.88 217 LEU A N 1
ATOM 1720 C CA . LEU A 1 217 ? 10.165 18.801 -20.994 1.00 95.88 217 LEU A CA 1
ATOM 1721 C C . LEU A 1 217 ? 11.472 19.399 -20.468 1.00 95.88 217 LEU A C 1
ATOM 1723 O O . LEU A 1 217 ? 12.554 18.890 -20.757 1.00 95.88 217 LEU A O 1
ATOM 1727 N N . ALA A 1 218 ? 11.358 20.447 -19.650 1.00 94.56 218 ALA A N 1
ATOM 1728 C CA . ALA A 1 218 ? 12.498 21.073 -18.973 1.00 94.56 218 ALA A CA 1
ATOM 1729 C C . ALA A 1 218 ? 12.983 20.280 -17.744 1.00 94.56 218 ALA A C 1
ATOM 1731 O O . ALA A 1 218 ? 14.030 20.580 -17.175 1.00 94.56 218 ALA A O 1
ATOM 1732 N N . GLN A 1 219 ? 12.196 19.301 -17.293 1.00 94.69 219 GLN A N 1
ATOM 1733 C CA . GLN A 1 219 ? 12.500 18.446 -16.150 1.00 94.69 219 GLN A CA 1
ATOM 1734 C C . GLN A 1 219 ? 12.124 17.006 -16.477 1.00 94.69 219 GLN A C 1
ATOM 1736 O O . GLN A 1 219 ? 11.112 16.750 -17.133 1.00 94.69 219 GLN A O 1
ATOM 1741 N N . ARG A 1 220 ? 12.933 16.065 -15.988 1.00 94.88 220 ARG A N 1
ATOM 1742 C CA . ARG A 1 220 ? 12.662 14.636 -16.117 1.00 94.88 220 ARG A CA 1
ATOM 1743 C C . ARG A 1 220 ? 11.378 14.280 -15.349 1.00 94.88 220 ARG A C 1
ATOM 1745 O O . ARG A 1 220 ? 11.323 14.564 -14.152 1.00 94.88 220 ARG A O 1
ATOM 1752 N N . PRO A 1 221 ? 10.398 13.599 -15.973 1.00 95.88 221 PRO A N 1
ATOM 1753 C CA . PRO A 1 221 ? 9.300 12.959 -15.253 1.00 95.88 221 PRO A CA 1
ATOM 1754 C C . PRO A 1 221 ? 9.788 12.090 -14.089 1.00 95.88 221 PRO A C 1
ATOM 1756 O O . PRO A 1 221 ? 10.887 11.517 -14.127 1.00 95.88 221 PRO A O 1
ATOM 1759 N N . THR A 1 222 ? 8.974 11.971 -13.040 1.00 94.06 222 THR A N 1
ATOM 1760 C CA . THR A 1 222 ? 9.336 11.110 -11.914 1.00 94.06 222 THR A CA 1
ATOM 1761 C C . THR A 1 222 ? 9.289 9.639 -12.333 1.00 94.06 222 THR A C 1
ATOM 1763 O O . THR A 1 222 ? 8.635 9.256 -13.304 1.00 94.06 222 THR A O 1
ATOM 1766 N N . ASN A 1 223 ? 9.984 8.778 -11.588 1.00 93.12 223 ASN A N 1
ATOM 1767 C CA . ASN A 1 223 ? 9.922 7.332 -11.817 1.00 93.12 223 ASN A CA 1
ATOM 1768 C C . ASN A 1 223 ? 8.476 6.813 -11.768 1.00 93.12 223 ASN A C 1
ATOM 1770 O O . ASN A 1 223 ? 8.094 5.990 -12.595 1.00 93.12 223 ASN A O 1
ATOM 1774 N N . LEU A 1 224 ? 7.663 7.341 -10.849 1.00 88.38 224 LEU A N 1
ATOM 1775 C CA . LEU A 1 224 ? 6.259 6.970 -10.721 1.00 88.38 224 LEU A CA 1
ATOM 1776 C C . LEU A 1 224 ? 5.433 7.426 -11.933 1.00 88.38 224 LEU A C 1
ATOM 1778 O O . LEU A 1 224 ? 4.611 6.652 -12.414 1.00 88.38 224 LEU A O 1
ATOM 1782 N N . ASP A 1 225 ? 5.695 8.617 -12.484 1.00 92.00 225 ASP A N 1
ATOM 1783 C CA . ASP A 1 225 ? 5.022 9.091 -13.704 1.00 92.00 225 ASP A CA 1
ATOM 1784 C C . ASP A 1 225 ? 5.311 8.173 -14.896 1.00 92.00 225 ASP A C 1
ATOM 1786 O O . ASP A 1 225 ? 4.396 7.779 -15.623 1.00 92.00 225 ASP A O 1
ATOM 1790 N N . TYR A 1 226 ? 6.575 7.768 -15.067 1.00 94.31 226 TYR A N 1
ATOM 1791 C CA . TYR A 1 226 ? 6.946 6.808 -16.104 1.00 94.31 226 TYR A CA 1
ATOM 1792 C C . TYR A 1 226 ? 6.268 5.457 -15.905 1.00 94.31 226 TYR A C 1
ATOM 1794 O O . TYR A 1 226 ? 5.708 4.916 -16.858 1.00 94.31 226 TYR A O 1
ATOM 1802 N N . GLN A 1 227 ? 6.294 4.906 -14.689 1.00 90.00 227 GLN A N 1
ATOM 1803 C CA . GLN A 1 227 ? 5.685 3.604 -14.430 1.00 90.00 227 GLN A CA 1
ATOM 1804 C C . GLN A 1 227 ? 4.163 3.647 -14.654 1.00 90.00 227 GLN A C 1
ATOM 1806 O O . GLN A 1 227 ? 3.645 2.797 -15.374 1.00 90.00 227 GLN A O 1
ATOM 1811 N N . ARG A 1 228 ? 3.461 4.671 -14.141 1.00 86.56 228 ARG A N 1
ATOM 1812 C CA . ARG A 1 228 ? 2.014 4.881 -14.355 1.00 86.56 228 ARG A CA 1
ATOM 1813 C C . ARG A 1 228 ? 1.652 4.948 -15.830 1.00 86.56 228 ARG A C 1
ATOM 1815 O O . ARG A 1 228 ? 0.656 4.366 -16.250 1.00 86.56 228 ARG A O 1
ATOM 1822 N N . ALA A 1 229 ? 2.447 5.662 -16.621 1.00 89.00 229 ALA A N 1
ATOM 1823 C CA . ALA A 1 229 ? 2.112 5.889 -18.015 1.00 89.00 229 ALA A CA 1
ATOM 1824 C C . ALA A 1 229 ? 2.530 4.748 -18.949 1.00 89.00 229 ALA A C 1
ATOM 1826 O O . ALA A 1 229 ? 1.852 4.529 -19.955 1.00 89.00 229 ALA A O 1
ATOM 1827 N N . LEU A 1 230 ? 3.649 4.073 -18.667 1.00 90.00 230 LEU A N 1
ATOM 1828 C CA . LEU A 1 230 ? 4.300 3.150 -19.602 1.00 90.00 230 LEU A CA 1
ATOM 1829 C C . LEU A 1 230 ? 4.191 1.674 -19.192 1.00 90.00 230 LEU A C 1
ATOM 1831 O O . LEU A 1 230 ? 4.242 0.804 -20.062 1.00 90.00 230 LEU A O 1
ATOM 1835 N N . ILE A 1 231 ? 4.052 1.374 -17.900 1.00 85.50 231 ILE A N 1
ATOM 1836 C CA . ILE A 1 231 ? 3.925 0.000 -17.390 1.00 85.50 231 ILE A CA 1
ATOM 1837 C C . ILE A 1 231 ? 2.995 -0.068 -16.160 1.00 85.50 231 ILE A C 1
ATOM 1839 O O . ILE A 1 231 ? 3.395 -0.516 -15.080 1.00 85.50 231 ILE A O 1
ATOM 1843 N N . PRO A 1 232 ? 1.737 0.400 -16.286 1.00 79.94 232 PRO A N 1
ATOM 1844 C CA . PRO A 1 232 ? 0.804 0.466 -15.167 1.00 79.94 232 PRO A CA 1
ATOM 1845 C C . PRO A 1 232 ? 0.587 -0.884 -14.478 1.00 79.94 232 PRO A C 1
ATOM 1847 O O . PRO A 1 232 ? 0.306 -0.885 -13.283 1.00 79.94 232 PRO A O 1
ATOM 1850 N N . SER A 1 233 ? 0.767 -2.026 -15.160 1.00 75.56 233 SER A N 1
ATOM 1851 C CA . SER A 1 233 ? 0.555 -3.369 -14.591 1.00 75.56 233 SER A CA 1
ATOM 1852 C C . SER A 1 233 ? 1.566 -3.794 -13.516 1.00 75.56 233 SER A C 1
ATOM 1854 O O . SER A 1 233 ? 1.375 -4.827 -12.871 1.00 75.56 233 SER A O 1
ATOM 1856 N N . VAL A 1 234 ? 2.646 -3.036 -13.307 1.00 76.44 234 VAL A N 1
ATOM 1857 C CA . VAL A 1 234 ? 3.623 -3.304 -12.233 1.00 76.44 234 VAL A CA 1
ATOM 1858 C C . VAL A 1 234 ? 3.672 -2.194 -11.185 1.00 76.44 234 VAL A C 1
ATOM 1860 O O . VAL A 1 234 ? 4.382 -2.340 -10.195 1.00 76.44 234 VAL A O 1
ATOM 1863 N N . VAL A 1 235 ? 2.922 -1.104 -11.380 1.00 81.50 235 VAL A N 1
ATOM 1864 C CA . VAL A 1 235 ? 2.918 0.049 -10.468 1.00 81.50 235 VAL A CA 1
ATOM 1865 C C . VAL A 1 235 ? 2.280 -0.332 -9.147 1.00 81.50 235 VAL A C 1
ATOM 1867 O O . VAL A 1 235 ? 1.110 -0.726 -9.118 1.00 81.50 235 VAL A O 1
ATOM 1870 N N . VAL A 1 236 ? 3.033 -0.144 -8.069 1.00 82.06 236 VAL A N 1
ATOM 1871 C CA . VAL A 1 236 ? 2.511 -0.157 -6.707 1.00 82.06 236 VAL A CA 1
ATOM 1872 C C . VAL A 1 236 ? 2.554 1.267 -6.169 1.00 82.06 236 VAL A C 1
ATOM 1874 O O . VAL A 1 236 ? 3.625 1.859 -6.063 1.00 82.06 236 VAL A O 1
ATOM 1877 N N . GLU A 1 237 ? 1.393 1.816 -5.839 1.00 84.12 237 GLU A N 1
ATOM 1878 C CA . GLU A 1 237 ? 1.227 3.154 -5.287 1.00 84.12 237 GLU A CA 1
ATOM 1879 C C . GLU A 1 237 ? 1.684 3.173 -3.824 1.00 84.12 237 GLU A C 1
ATOM 1881 O O . GLU A 1 237 ? 1.003 2.597 -2.966 1.00 84.12 237 GLU A O 1
ATOM 1886 N N . PRO A 1 238 ? 2.819 3.819 -3.503 1.00 82.81 238 PRO A N 1
ATOM 1887 C CA . PRO A 1 238 ? 3.327 3.830 -2.142 1.00 82.81 238 PRO A CA 1
ATOM 1888 C C . PRO A 1 238 ? 2.402 4.623 -1.211 1.00 82.81 238 PRO A C 1
ATOM 1890 O O . PRO A 1 238 ? 1.748 5.589 -1.609 1.00 82.81 238 PRO A O 1
ATOM 1893 N N . LEU A 1 239 ? 2.388 4.230 0.062 1.00 89.69 239 LEU A N 1
ATOM 1894 C CA . LEU A 1 239 ? 1.790 5.005 1.147 1.00 89.69 239 LEU A CA 1
ATOM 1895 C C . LEU A 1 239 ? 2.871 5.912 1.744 1.00 89.69 239 LEU A C 1
ATOM 1897 O O . LEU A 1 239 ? 3.590 5.523 2.665 1.00 89.69 239 LEU A O 1
ATOM 1901 N N . ASP A 1 240 ? 3.038 7.085 1.135 1.00 88.44 240 ASP A N 1
ATOM 1902 C CA . ASP A 1 240 ? 4.100 8.037 1.453 1.00 88.44 240 ASP A CA 1
ATOM 1903 C C . ASP A 1 240 ? 3.867 8.799 2.773 1.00 88.44 240 ASP A C 1
ATOM 1905 O O . ASP A 1 240 ? 2.850 8.659 3.455 1.00 88.44 240 ASP A O 1
ATOM 1909 N N . VAL A 1 241 ? 4.839 9.632 3.154 1.00 90.81 241 VAL A N 1
ATOM 1910 C CA . VAL A 1 241 ? 4.757 10.452 4.376 1.00 90.81 241 VAL A CA 1
ATOM 1911 C C . VAL A 1 241 ? 3.531 11.372 4.347 1.00 90.81 241 VAL A C 1
ATOM 1913 O O . VAL A 1 241 ? 2.884 11.570 5.375 1.00 90.81 241 VAL A O 1
ATOM 1916 N N . ASN A 1 242 ? 3.170 11.893 3.171 1.00 92.56 242 ASN A N 1
ATOM 1917 C CA . ASN A 1 242 ? 2.008 12.761 3.015 1.00 92.56 242 ASN A CA 1
ATOM 1918 C C . ASN A 1 242 ? 0.697 12.006 3.252 1.00 92.56 242 ASN A C 1
ATOM 1920 O O . ASN A 1 242 ? -0.193 12.547 3.903 1.00 92.56 242 ASN A O 1
ATOM 1924 N N . PHE A 1 243 ? 0.573 10.769 2.765 1.00 94.00 243 PHE A N 1
ATOM 1925 C CA . PHE A 1 243 ? -0.571 9.905 3.048 1.00 94.00 243 PHE A CA 1
ATOM 1926 C C . PHE A 1 243 ? -0.769 9.728 4.555 1.00 94.00 243 PHE A C 1
ATOM 1928 O O . PHE A 1 243 ? -1.847 10.015 5.072 1.00 94.00 243 PHE A O 1
ATOM 1935 N N . TRP A 1 244 ? 0.282 9.345 5.283 1.00 95.88 244 TRP A N 1
ATOM 1936 C CA . TRP A 1 244 ? 0.189 9.157 6.733 1.00 95.88 244 TRP A CA 1
ATOM 1937 C C . TRP A 1 244 ? -0.121 10.449 7.483 1.00 95.88 244 TRP A C 1
ATOM 1939 O O . TRP A 1 244 ? -0.868 10.434 8.462 1.00 95.88 244 TRP A O 1
ATOM 1949 N N . GLN A 1 245 ? 0.392 11.580 7.001 1.00 96.06 245 GLN A N 1
ATOM 1950 C CA . GLN A 1 245 ? 0.060 12.882 7.562 1.00 96.06 245 GLN A CA 1
ATOM 1951 C C . GLN A 1 245 ? -1.425 13.223 7.381 1.00 96.06 245 GLN A C 1
ATOM 1953 O O . GLN A 1 245 ? -2.036 13.740 8.318 1.00 96.06 245 GLN A O 1
ATOM 1958 N N . ARG A 1 246 ? -2.022 12.912 6.224 1.00 96.62 246 ARG A N 1
ATOM 1959 C CA . ARG A 1 246 ? -3.462 13.109 6.009 1.00 96.62 246 ARG A CA 1
ATOM 1960 C C . ARG A 1 246 ? -4.303 12.166 6.865 1.00 96.62 246 ARG A C 1
ATOM 1962 O O . ARG A 1 246 ? -5.204 12.640 7.549 1.00 96.62 246 ARG A O 1
ATOM 1969 N N . ILE A 1 247 ? -3.927 10.886 6.959 1.00 97.56 247 ILE A N 1
ATOM 1970 C CA . ILE A 1 247 ? -4.567 9.927 7.879 1.00 97.56 247 ILE A CA 1
ATOM 1971 C C . ILE A 1 247 ? -4.532 10.443 9.322 1.00 97.56 247 ILE A C 1
ATOM 1973 O O . ILE A 1 247 ? -5.526 10.326 10.031 1.00 97.56 247 ILE A O 1
ATOM 1977 N N . ARG A 1 248 ? -3.423 11.048 9.770 1.00 97.19 248 ARG A N 1
ATOM 1978 C CA . ARG A 1 248 ? -3.318 11.631 11.118 1.00 97.19 248 ARG A CA 1
ATOM 1979 C C . ARG A 1 248 ? -4.323 12.758 11.335 1.00 97.19 248 ARG A C 1
ATOM 1981 O O . ARG A 1 248 ? -4.981 12.778 12.369 1.00 97.19 248 ARG A O 1
ATOM 1988 N N . VAL A 1 249 ? -4.443 13.672 10.374 1.00 96.44 249 VAL A N 1
ATOM 1989 C CA . VAL A 1 249 ? -5.379 14.807 10.443 1.00 96.44 249 VAL A CA 1
ATOM 1990 C C . VAL A 1 249 ? -6.834 14.327 10.410 1.00 96.44 249 VAL A C 1
ATOM 1992 O O . VAL A 1 249 ? -7.648 14.784 11.217 1.00 96.44 249 VAL A O 1
ATOM 1995 N N . ALA A 1 250 ? -7.154 13.370 9.535 1.00 96.12 250 ALA A N 1
ATOM 1996 C CA . ALA A 1 250 ? -8.466 12.728 9.483 1.00 96.12 250 ALA A CA 1
ATOM 1997 C C . ALA A 1 250 ? -8.789 12.032 10.815 1.00 96.12 250 ALA A C 1
ATOM 1999 O O . ALA A 1 250 ? -9.841 12.261 11.406 1.00 96.12 250 ALA A O 1
ATOM 2000 N N . LEU A 1 251 ? -7.839 11.266 11.360 1.00 96.25 251 LEU A N 1
ATOM 2001 C CA . LEU A 1 251 ? -7.983 10.588 12.645 1.00 96.25 251 LEU A CA 1
ATOM 2002 C C . LEU A 1 251 ? -8.181 11.572 13.803 1.00 96.25 251 LEU A C 1
ATOM 2004 O O . LEU A 1 251 ? -9.044 11.346 14.639 1.00 96.25 251 LEU A O 1
ATOM 2008 N N . GLU A 1 252 ? -7.424 12.665 13.870 1.00 94.75 252 GLU A N 1
ATOM 2009 C CA . GLU A 1 252 ? -7.595 13.696 14.902 1.00 94.75 252 GLU A CA 1
ATOM 2010 C C . GLU A 1 252 ? -8.988 14.341 14.844 1.00 94.75 252 GLU A C 1
ATOM 2012 O O . GLU A 1 252 ? -9.636 14.518 15.880 1.00 94.75 252 GLU A O 1
ATOM 2017 N N . THR A 1 253 ? -9.477 14.612 13.631 1.00 92.56 253 THR A N 1
ATOM 2018 C CA . THR A 1 253 ? -10.825 15.143 13.387 1.00 92.56 253 THR A CA 1
ATOM 2019 C C . THR A 1 253 ? -11.900 14.154 13.838 1.00 92.56 253 THR A C 1
ATOM 2021 O O . THR A 1 253 ? -12.834 14.527 14.550 1.00 92.56 253 THR A O 1
ATOM 2024 N N . GLU A 1 254 ? -11.758 12.878 13.484 1.00 91.62 254 GLU A N 1
ATOM 2025 C CA . GLU A 1 254 ? -12.707 11.836 13.876 1.00 91.62 254 GLU A CA 1
ATOM 2026 C C . GLU A 1 254 ? -12.629 11.504 15.373 1.00 91.62 254 GLU A C 1
ATOM 2028 O O . GLU A 1 254 ? -13.656 11.249 15.995 1.00 91.62 254 GLU A O 1
ATOM 2033 N N . ILE A 1 255 ? -11.455 11.591 16.010 1.00 89.75 255 ILE A N 1
ATOM 2034 C CA . ILE A 1 255 ? -11.328 11.493 17.473 1.00 89.75 255 ILE A CA 1
ATOM 2035 C C . ILE A 1 255 ? -12.063 12.658 18.132 1.00 89.75 255 ILE A C 1
ATOM 2037 O O . ILE A 1 255 ? -12.804 12.439 19.083 1.00 89.75 255 ILE A O 1
ATOM 2041 N N . GLN A 1 256 ? -11.915 13.886 17.630 1.00 87.12 256 GLN A N 1
ATOM 2042 C CA . GLN A 1 256 ? -12.657 15.032 18.160 1.00 87.12 256 GLN A CA 1
ATOM 2043 C C . GLN A 1 256 ? -14.178 14.844 18.039 1.00 87.12 256 GLN A C 1
ATOM 2045 O O . GLN A 1 256 ? -14.919 15.283 18.917 1.00 87.12 256 GLN A O 1
ATOM 2050 N N . ARG A 1 257 ? -14.644 14.186 16.972 1.00 82.25 257 ARG A N 1
ATOM 2051 C CA . ARG A 1 257 ? -16.066 13.887 16.743 1.00 82.25 257 ARG A CA 1
ATOM 2052 C C . ARG A 1 257 ? -16.573 12.663 17.494 1.00 82.25 257 ARG A C 1
ATOM 2054 O O . ARG A 1 257 ? -17.764 12.590 17.760 1.00 82.25 257 ARG A O 1
ATOM 2061 N N . GLY A 1 258 ? -15.718 11.688 17.783 1.00 73.44 258 GLY A N 1
ATOM 2062 C CA . GLY A 1 258 ? -16.117 10.379 18.302 1.00 73.44 258 GLY A CA 1
ATOM 2063 C C . GLY A 1 258 ? -15.734 10.127 19.760 1.00 73.44 258 GLY A C 1
ATOM 2064 O O . GLY A 1 258 ? -16.320 9.254 20.396 1.00 73.44 258 GLY A O 1
ATOM 2065 N N . TYR A 1 259 ? -14.797 10.899 20.313 1.00 74.50 259 TYR A N 1
ATOM 2066 C CA . TYR A 1 259 ? -14.226 10.713 21.646 1.00 74.50 259 TYR A CA 1
ATOM 2067 C C . TYR A 1 259 ? -14.395 11.970 22.504 1.00 74.50 259 TYR A C 1
ATOM 2069 O O . TYR A 1 259 ? -13.813 13.019 22.234 1.00 74.50 259 TYR A O 1
ATOM 2077 N N . GLU A 1 260 ? -15.190 11.852 23.566 1.00 69.00 260 GLU A N 1
ATOM 2078 C CA . GLU A 1 260 ? -15.400 12.929 24.536 1.00 69.00 260 GLU A CA 1
ATOM 2079 C C . GLU A 1 260 ? -14.354 12.893 25.659 1.00 69.00 260 GLU A C 1
ATOM 2081 O O . GLU A 1 260 ? -13.837 11.833 26.009 1.00 69.00 260 GLU A O 1
ATOM 2086 N N . GLY A 1 261 ? -14.053 14.057 26.241 1.00 68.00 261 GLY A N 1
ATOM 2087 C CA . GLY A 1 261 ? -13.177 14.176 27.416 1.00 68.00 261 GLY A CA 1
ATOM 2088 C C . GLY A 1 261 ? -11.669 14.214 27.135 1.00 68.00 261 GLY A C 1
ATOM 2089 O O . GLY A 1 261 ? -10.894 14.361 28.074 1.00 68.00 261 GLY A O 1
ATOM 2090 N N . LEU A 1 262 ? -11.237 14.129 25.871 1.00 77.56 262 LEU A N 1
ATOM 2091 C CA . LEU A 1 262 ? -9.838 14.362 25.489 1.00 77.56 262 LEU A CA 1
ATOM 2092 C C . LEU A 1 262 ? -9.593 15.841 25.172 1.00 77.56 262 LEU A C 1
ATOM 2094 O O . LEU A 1 262 ? -10.294 16.429 24.343 1.00 77.56 262 LEU A O 1
ATOM 2098 N N . SER A 1 263 ? -8.549 16.423 25.760 1.00 81.31 263 SER A N 1
ATOM 2099 C CA . SER A 1 263 ? -8.020 17.736 25.367 1.00 81.31 263 SER A CA 1
ATOM 2100 C C . SER A 1 263 ? -7.449 17.713 23.943 1.00 81.31 263 SER A C 1
ATOM 2102 O O . SER A 1 263 ? -7.141 16.652 23.401 1.00 81.31 263 SER A O 1
ATOM 2104 N N . ALA A 1 264 ? -7.269 18.884 23.321 1.00 86.12 264 ALA A N 1
ATOM 2105 C CA . ALA A 1 264 ? -6.681 18.971 21.979 1.00 86.12 264 ALA A CA 1
ATOM 2106 C C . ALA A 1 264 ? -5.309 18.280 21.901 1.00 86.12 264 ALA A C 1
ATOM 2108 O O . ALA A 1 264 ? -5.088 17.466 21.012 1.00 86.12 264 ALA A O 1
ATOM 2109 N N . GLN A 1 265 ? -4.443 18.515 22.891 1.00 87.69 265 GLN A N 1
ATOM 2110 C CA . GLN A 1 265 ? -3.120 17.895 22.958 1.00 87.69 265 GLN A CA 1
ATOM 2111 C C . GLN A 1 265 ? -3.194 16.365 23.063 1.00 87.69 265 GLN A C 1
ATOM 2113 O O . GLN A 1 265 ? -2.436 15.670 22.390 1.00 87.69 265 GLN A O 1
ATOM 2118 N N . GLU A 1 266 ? -4.113 15.825 23.868 1.00 86.94 266 GLU A N 1
ATOM 2119 C CA . GLU A 1 266 ? -4.296 14.374 23.988 1.00 86.94 266 GLU A CA 1
ATOM 2120 C C . GLU A 1 266 ? -4.818 13.752 22.686 1.00 86.94 266 GLU A C 1
ATOM 2122 O O . GLU A 1 266 ? -4.398 12.652 22.331 1.00 86.94 266 GLU A O 1
ATOM 2127 N N . ARG A 1 267 ? -5.683 14.452 21.938 1.00 90.06 267 ARG A N 1
ATOM 2128 C CA . ARG A 1 267 ? -6.147 13.996 20.614 1.00 90.06 267 ARG A CA 1
ATOM 2129 C C . ARG A 1 267 ? -5.017 13.985 19.587 1.00 90.06 267 ARG A C 1
ATOM 2131 O O . ARG A 1 267 ? -4.857 12.997 18.864 1.00 90.06 267 ARG A O 1
ATOM 2138 N N . THR A 1 268 ? -4.211 15.046 19.542 1.00 92.94 268 THR A N 1
ATOM 2139 C CA . THR A 1 268 ? -3.032 15.116 18.670 1.00 92.94 268 THR A CA 1
ATOM 2140 C C . THR A 1 268 ? -2.040 14.001 19.008 1.00 92.94 268 THR A C 1
ATOM 2142 O O . THR A 1 268 ? -1.513 13.341 18.116 1.00 92.94 268 THR A O 1
ATOM 2145 N N . GLU A 1 269 ? -1.805 13.741 20.294 1.00 92.56 269 GLU A N 1
ATOM 2146 C CA . GLU A 1 269 ? -0.878 12.694 20.720 1.00 92.56 269 GLU A CA 1
ATOM 2147 C C . GLU A 1 269 ? -1.413 11.289 20.417 1.00 92.56 269 GLU A C 1
ATOM 2149 O O . GLU A 1 269 ? -0.692 10.458 19.867 1.00 92.56 269 GLU A O 1
ATOM 2154 N N . LEU A 1 270 ? -2.692 11.024 20.694 1.00 92.69 270 LEU A N 1
ATOM 2155 C CA . LEU A 1 270 ? -3.315 9.733 20.411 1.00 92.69 270 LEU A CA 1
ATOM 2156 C C . LEU A 1 270 ? -3.319 9.419 18.909 1.00 92.69 270 LEU A C 1
ATOM 2158 O O . LEU A 1 270 ? -2.923 8.323 18.509 1.00 92.69 270 LEU A O 1
ATOM 2162 N N . SER A 1 271 ? -3.708 10.385 18.071 1.00 95.62 271 SER A N 1
ATOM 2163 C CA . SER A 1 271 ? -3.668 10.224 16.611 1.00 95.62 271 SER A CA 1
ATOM 2164 C C . SER A 1 271 ? -2.240 9.992 16.107 1.00 95.62 271 SER A C 1
ATOM 2166 O O . SER A 1 271 ? -2.016 9.102 15.286 1.00 95.62 271 SER A O 1
ATOM 2168 N N . ARG A 1 272 ? -1.251 10.717 16.650 1.00 96.12 272 ARG A N 1
ATOM 2169 C CA . ARG A 1 272 ? 0.172 10.525 16.336 1.00 96.12 272 ARG A CA 1
ATOM 2170 C C . ARG A 1 272 ? 0.657 9.122 16.699 1.00 96.12 272 ARG A C 1
ATOM 2172 O O . ARG A 1 272 ? 1.331 8.500 15.880 1.00 96.12 272 ARG A O 1
ATOM 2179 N N . LEU A 1 273 ? 0.328 8.617 17.889 1.00 96.25 273 LEU A N 1
ATOM 2180 C CA . LEU A 1 273 ? 0.733 7.281 18.339 1.00 96.25 273 LEU A CA 1
ATOM 2181 C C . LEU A 1 273 ? 0.133 6.182 17.457 1.00 96.25 273 LEU A C 1
ATOM 2183 O O . LEU A 1 273 ? 0.851 5.269 17.051 1.00 96.25 273 LEU A O 1
ATOM 2187 N N . VAL A 1 274 ? -1.156 6.288 17.116 1.00 96.62 274 VAL A N 1
ATOM 2188 C CA . VAL A 1 274 ? -1.829 5.317 16.241 1.00 96.62 274 VAL A CA 1
ATOM 2189 C C . VAL A 1 274 ? -1.211 5.328 14.845 1.00 96.62 274 VAL A C 1
ATOM 2191 O O . VAL A 1 274 ? -0.812 4.274 14.353 1.00 96.62 274 VAL A O 1
ATOM 2194 N N . VAL A 1 275 ? -1.065 6.502 14.224 1.00 96.94 275 VAL A N 1
ATOM 2195 C CA . VAL A 1 275 ? -0.476 6.611 12.881 1.00 96.94 275 VAL A CA 1
ATOM 2196 C C . VAL A 1 275 ? 0.964 6.122 12.862 1.00 96.94 275 VAL A C 1
ATOM 2198 O O . VAL A 1 275 ? 1.302 5.309 12.011 1.00 96.94 275 VAL A O 1
ATOM 2201 N N . SER A 1 276 ? 1.790 6.539 13.825 1.00 95.12 276 SER A N 1
ATOM 2202 C CA . SER A 1 276 ? 3.180 6.083 13.923 1.00 95.12 276 SER A CA 1
ATOM 2203 C C . SER A 1 276 ? 3.274 4.571 14.121 1.00 95.12 276 SER A C 1
ATOM 2205 O O . SER A 1 276 ? 4.195 3.939 13.603 1.00 95.12 276 SER A O 1
ATOM 2207 N N . GLY A 1 277 ? 2.337 3.982 14.868 1.00 95.00 277 GLY A N 1
ATOM 2208 C CA . GLY A 1 277 ? 2.288 2.543 15.075 1.00 95.00 277 GLY A CA 1
ATOM 2209 C C . GLY A 1 277 ? 1.910 1.780 13.810 1.00 95.00 277 GLY A C 1
ATOM 2210 O O . GLY A 1 277 ? 2.579 0.807 13.458 1.00 95.00 277 GLY A O 1
ATOM 2211 N N . LEU A 1 278 ? 0.894 2.246 13.080 1.00 96.19 278 LEU A N 1
ATOM 2212 C CA . LEU A 1 278 ? 0.481 1.643 11.811 1.00 96.19 278 LEU A CA 1
ATOM 2213 C C . LEU A 1 278 ? 1.547 1.820 10.725 1.00 96.19 278 LEU A C 1
ATOM 2215 O O . LEU A 1 278 ? 1.907 0.842 10.076 1.00 96.19 278 LEU A O 1
ATOM 2219 N N . SER A 1 279 ? 2.109 3.018 10.562 1.00 93.75 279 SER A N 1
ATOM 2220 C CA . SER A 1 279 ? 3.133 3.280 9.547 1.00 93.75 279 SER A CA 1
ATOM 2221 C C . SER A 1 279 ? 4.455 2.570 9.849 1.00 93.75 279 SER A C 1
ATOM 2223 O O . SER A 1 279 ? 5.158 2.180 8.923 1.00 93.75 279 SER A O 1
ATOM 2225 N N . GLY A 1 280 ? 4.808 2.411 11.130 1.00 91.31 280 GLY A N 1
ATOM 2226 C CA . GLY A 1 280 ? 6.079 1.818 11.552 1.00 91.31 280 GLY A CA 1
ATOM 2227 C C . GLY A 1 280 ? 6.052 0.298 11.708 1.00 91.31 280 GLY A C 1
ATOM 2228 O O . GLY A 1 280 ? 7.018 -0.368 11.355 1.00 91.31 280 GLY A O 1
ATOM 2229 N N . THR A 1 281 ? 4.962 -0.262 12.240 1.00 91.81 281 THR A N 1
ATOM 2230 C CA . THR A 1 281 ? 4.894 -1.688 12.628 1.00 91.81 281 THR A CA 1
ATOM 2231 C C . THR A 1 281 ? 3.769 -2.472 11.955 1.00 91.81 281 THR A C 1
ATOM 2233 O O . THR A 1 281 ? 3.583 -3.658 12.236 1.00 91.81 281 THR A O 1
ATOM 2236 N N . LYS A 1 282 ? 2.972 -1.804 11.110 1.00 94.75 282 LYS A N 1
ATOM 2237 C CA . LYS A 1 282 ? 1.707 -2.290 10.529 1.00 94.75 282 LYS A CA 1
ATOM 2238 C C . LYS A 1 282 ? 0.632 -2.682 11.546 1.00 94.75 282 LYS A C 1
ATOM 2240 O O . LYS A 1 282 ? -0.460 -3.078 11.152 1.00 94.75 282 LYS A O 1
ATOM 2245 N N . ARG A 1 283 ? 0.906 -2.590 12.851 1.00 94.94 283 ARG A N 1
ATOM 2246 C CA . ARG A 1 283 ? 0.060 -3.159 13.899 1.00 94.94 283 ARG A CA 1
ATOM 2247 C C . ARG A 1 283 ? -0.030 -2.225 15.097 1.00 94.94 283 ARG A C 1
ATOM 2249 O O . ARG A 1 283 ? 0.977 -1.839 15.684 1.00 94.94 283 ARG A O 1
ATOM 2256 N N . VAL A 1 284 ? -1.245 -1.929 15.527 1.00 96.88 284 VAL A N 1
ATOM 2257 C CA . VAL A 1 284 ? -1.506 -1.211 16.777 1.00 96.88 284 VAL A CA 1
ATOM 2258 C C . VAL A 1 284 ? -2.311 -2.107 17.699 1.00 96.88 284 VAL A C 1
ATOM 2260 O O . VAL A 1 284 ? -3.252 -2.763 17.262 1.00 96.88 284 VAL A O 1
ATOM 2263 N N . PHE A 1 285 ? -1.950 -2.120 18.980 1.00 95.00 285 PHE A N 1
ATOM 2264 C CA . PHE A 1 285 ? -2.729 -2.777 20.019 1.00 95.00 285 PHE A CA 1
ATOM 2265 C C . PHE A 1 285 ? -3.196 -1.746 21.044 1.00 95.00 285 PHE A C 1
ATOM 2267 O O . PHE A 1 285 ? -2.411 -1.234 21.842 1.00 95.00 285 PHE A O 1
ATOM 2274 N N . LEU A 1 286 ? -4.491 -1.457 21.011 1.00 93.75 286 LEU A N 1
ATOM 2275 C CA . LEU A 1 286 ? -5.186 -0.610 21.964 1.00 93.75 286 LEU A CA 1
ATOM 2276 C C . LEU A 1 286 ? -5.482 -1.426 23.229 1.00 93.75 286 LEU A C 1
ATOM 2278 O O . LEU A 1 286 ? -6.304 -2.342 23.203 1.00 93.75 286 LEU A O 1
ATOM 2282 N N . LEU A 1 287 ? -4.810 -1.098 24.331 1.00 88.31 287 LEU A N 1
ATOM 2283 C CA . LEU A 1 287 ? -4.980 -1.736 25.639 1.00 88.31 287 LEU A CA 1
ATOM 2284 C C . LEU A 1 287 ? -5.573 -0.755 26.642 1.00 88.31 287 LEU A C 1
ATOM 2286 O O . LEU A 1 287 ? -5.233 0.419 26.637 1.00 88.31 287 LEU A O 1
ATOM 2290 N N . GLY A 1 288 ? -6.415 -1.230 27.545 1.00 81.56 288 GLY A N 1
ATOM 2291 C CA . GLY A 1 288 ? -7.005 -0.399 28.594 1.00 81.56 288 GLY A CA 1
ATOM 2292 C C . GLY A 1 288 ? -8.185 -1.103 29.232 1.00 81.56 288 GLY A C 1
ATOM 2293 O O . GLY A 1 288 ? -8.612 -2.150 28.748 1.00 81.56 288 GLY A O 1
ATOM 2294 N N . ASP A 1 289 ? -8.742 -0.522 30.279 1.00 73.75 289 ASP A N 1
ATOM 2295 C CA . ASP A 1 289 ? -9.825 -1.147 31.040 1.00 73.75 289 ASP A CA 1
ATOM 2296 C C . ASP A 1 289 ? -11.105 -1.284 30.200 1.00 73.75 289 ASP A C 1
ATOM 2298 O O . ASP A 1 289 ? -11.264 -0.594 29.174 1.00 73.75 289 ASP A O 1
ATOM 2302 N N . PRO A 1 290 ? -12.029 -2.182 30.578 1.00 71.44 290 PRO A N 1
ATOM 2303 C CA . PRO A 1 290 ? -13.345 -2.254 29.958 1.00 71.44 290 PRO A CA 1
ATOM 2304 C C . PRO A 1 290 ? -14.007 -0.869 29.851 1.00 71.44 290 PRO A C 1
ATOM 2306 O O . PRO A 1 290 ? -13.960 -0.050 30.764 1.00 71.44 290 PRO A O 1
ATOM 2309 N N . GLY A 1 291 ? -14.600 -0.574 28.691 1.00 69.00 291 GLY A N 1
ATOM 2310 C CA . GLY A 1 291 ? -15.346 0.672 28.475 1.00 69.00 291 GLY A CA 1
ATOM 2311 C C . GLY A 1 291 ? -14.512 1.950 28.250 1.00 69.00 291 GLY A C 1
ATOM 2312 O O . GLY A 1 291 ? -15.085 3.008 27.993 1.00 69.00 291 GLY A O 1
ATOM 2313 N N . THR A 1 292 ? -13.181 1.864 28.227 1.00 75.06 292 THR A N 1
ATOM 2314 C CA . THR A 1 292 ? -12.281 2.986 27.868 1.00 75.06 292 THR A CA 1
ATOM 2315 C C . THR A 1 292 ? -12.481 3.555 26.459 1.00 75.06 292 THR A C 1
ATOM 2317 O O . THR A 1 292 ? -11.966 4.634 26.190 1.00 75.06 292 THR A O 1
ATOM 2320 N N . GLY A 1 293 ? -13.217 2.861 25.576 1.00 79.00 293 GLY A N 1
ATOM 2321 C CA . GLY A 1 293 ? -13.546 3.293 24.207 1.00 79.00 293 GLY A CA 1
ATOM 2322 C C . GLY A 1 293 ? -12.658 2.706 23.098 1.00 79.00 293 GLY A C 1
ATOM 2323 O O . GLY A 1 293 ? -12.739 3.144 21.954 1.00 79.00 293 GLY A O 1
ATOM 2324 N N . LYS A 1 294 ? -11.851 1.677 23.393 1.00 88.06 294 LYS A N 1
ATOM 2325 C CA . LYS A 1 294 ? -10.915 1.034 22.440 1.00 88.06 294 LYS A CA 1
ATOM 2326 C C . LYS A 1 294 ? -11.562 0.628 21.109 1.00 88.06 294 LYS A C 1
ATOM 2328 O O . LYS A 1 294 ? -11.041 0.970 20.053 1.00 88.06 294 LYS A O 1
ATOM 2333 N N . SER A 1 295 ? -12.707 -0.054 21.151 1.00 87.94 295 SER A N 1
ATOM 2334 C CA . SER A 1 295 ? -13.433 -0.498 19.949 1.00 87.94 295 SER A CA 1
ATOM 2335 C C . SER A 1 295 ? -13.990 0.683 19.147 1.00 87.94 295 SER A C 1
ATOM 2337 O O . SER A 1 295 ? -14.021 0.646 17.919 1.00 87.94 295 SER A O 1
ATOM 2339 N N . THR A 1 296 ? -14.374 1.770 19.825 1.00 86.56 296 THR A N 1
ATOM 2340 C CA . THR A 1 296 ? -14.751 3.028 19.166 1.00 86.56 296 THR A CA 1
ATOM 2341 C C . THR A 1 296 ? -13.549 3.640 18.455 1.00 86.56 296 THR A C 1
ATOM 2343 O O . THR A 1 296 ? -13.660 3.996 17.287 1.00 86.56 296 THR A O 1
ATOM 2346 N N . LEU A 1 297 ? -12.384 3.703 19.109 1.00 91.31 297 LEU A N 1
ATOM 2347 C CA . LEU A 1 297 ? -11.165 4.221 18.487 1.00 91.31 297 LEU A CA 1
ATOM 2348 C C . LEU A 1 297 ? -10.743 3.385 17.269 1.00 91.31 297 LEU A C 1
ATOM 2350 O O . LEU A 1 297 ? -10.384 3.956 16.245 1.00 91.31 297 LEU A O 1
ATOM 2354 N N . ALA A 1 298 ? -10.844 2.055 17.332 1.00 94.75 298 ALA A N 1
ATOM 2355 C CA . ALA A 1 298 ? -10.567 1.194 16.180 1.00 94.75 298 ALA A CA 1
ATOM 2356 C C . ALA A 1 298 ? -11.486 1.507 14.981 1.00 94.75 298 ALA A C 1
ATOM 2358 O O . ALA A 1 298 ? -11.012 1.620 13.849 1.00 94.75 298 ALA A O 1
ATOM 2359 N N . ARG A 1 299 ? -12.782 1.743 15.227 1.00 93.19 299 ARG A N 1
ATOM 2360 C CA . ARG A 1 299 ? -13.734 2.176 14.189 1.00 93.19 299 ARG A CA 1
ATOM 2361 C C . ARG A 1 299 ? -13.432 3.578 13.648 1.00 93.19 299 ARG A C 1
ATOM 2363 O O . ARG A 1 299 ? -13.536 3.794 12.446 1.00 93.19 299 ARG A O 1
ATOM 2370 N N . ILE A 1 300 ? -12.987 4.506 14.493 1.00 94.00 300 ILE A N 1
ATOM 2371 C CA . ILE A 1 300 ? -12.525 5.838 14.065 1.00 94.00 300 ILE A CA 1
ATOM 2372 C C . ILE A 1 300 ? -11.301 5.717 13.139 1.00 94.00 300 ILE A C 1
ATOM 2374 O O . ILE A 1 300 ? -11.234 6.411 12.127 1.00 94.00 300 ILE A O 1
ATOM 2378 N N . VAL A 1 301 ? -10.370 4.790 13.402 1.00 96.81 301 VAL A N 1
ATOM 2379 C CA . VAL A 1 301 ? -9.251 4.518 12.476 1.00 96.81 301 VAL A CA 1
ATOM 2380 C C . VAL A 1 301 ? -9.766 4.082 11.105 1.00 96.81 301 VAL A C 1
ATOM 2382 O O . VAL A 1 301 ? -9.318 4.616 10.093 1.00 96.81 301 VAL A O 1
ATOM 2385 N N . LYS A 1 302 ? -10.749 3.176 11.049 1.00 96.88 302 LYS A N 1
ATOM 2386 C CA . LYS A 1 302 ? -11.402 2.803 9.782 1.00 96.88 302 LYS A CA 1
ATOM 2387 C C . LYS A 1 302 ? -12.010 4.012 9.071 1.00 96.88 302 LYS A C 1
ATOM 2389 O O . LYS A 1 302 ? -11.847 4.140 7.861 1.00 96.88 302 LYS A O 1
ATOM 2394 N N . MET A 1 303 ? -12.689 4.898 9.799 1.00 95.44 303 MET A N 1
ATOM 2395 C CA . MET A 1 303 ? -13.277 6.113 9.223 1.00 95.44 303 MET A CA 1
ATOM 2396 C C . MET A 1 303 ? -12.215 7.035 8.616 1.00 95.44 303 MET A C 1
ATOM 2398 O O . MET A 1 303 ? -12.418 7.530 7.512 1.00 95.44 303 MET A O 1
ATOM 2402 N N . ALA A 1 304 ? -11.064 7.199 9.274 1.00 96.25 304 ALA A N 1
ATOM 2403 C CA . ALA A 1 304 ? -9.956 7.987 8.738 1.00 96.25 304 ALA A CA 1
ATOM 2404 C C . ALA A 1 304 ? -9.405 7.400 7.423 1.00 96.25 304 ALA A C 1
ATOM 2406 O O . ALA A 1 304 ? -9.171 8.137 6.470 1.00 96.25 304 ALA A O 1
ATOM 2407 N N . PHE A 1 305 ? -9.260 6.073 7.328 1.00 96.69 305 PHE A N 1
ATOM 2408 C CA . PHE A 1 305 ? -8.865 5.422 6.070 1.00 96.69 305 PHE A CA 1
ATOM 2409 C C . PHE A 1 305 ? -9.926 5.585 4.972 1.00 96.69 305 PHE A C 1
ATOM 2411 O O . PHE A 1 305 ? -9.571 5.888 3.837 1.00 96.69 305 PHE A O 1
ATOM 2418 N N . ASN A 1 306 ? -11.212 5.444 5.309 1.00 94.75 306 ASN A N 1
ATOM 2419 C CA . ASN A 1 306 ? -12.329 5.660 4.380 1.00 94.75 306 ASN A CA 1
ATOM 2420 C C . ASN A 1 306 ? -12.377 7.087 3.806 1.00 94.75 306 ASN A C 1
ATOM 2422 O O . ASN A 1 306 ? -12.862 7.271 2.697 1.00 94.75 306 ASN A O 1
ATOM 2426 N N . GLN A 1 307 ? -11.930 8.095 4.560 1.00 93.56 307 GLN A N 1
ATOM 2427 C CA . GLN A 1 307 ? -11.904 9.488 4.095 1.00 93.56 307 GLN A CA 1
ATOM 2428 C C . GLN A 1 307 ? -10.774 9.750 3.094 1.00 93.56 307 GLN A C 1
ATOM 2430 O O . GLN A 1 307 ? -10.943 10.542 2.172 1.00 93.56 307 GLN A O 1
ATOM 2435 N N . GLU A 1 308 ? -9.632 9.087 3.275 1.00 93.81 308 GLU A N 1
ATOM 2436 C CA . GLU A 1 308 ? -8.407 9.358 2.513 1.00 93.81 308 GLU A CA 1
ATOM 2437 C C . GLU A 1 308 ? -8.190 8.427 1.318 1.00 93.81 308 GLU A C 1
ATOM 2439 O O . GLU A 1 308 ? -7.359 8.710 0.451 1.00 93.81 308 GLU A O 1
ATOM 2444 N N . LEU A 1 309 ? -8.892 7.295 1.273 1.00 92.12 309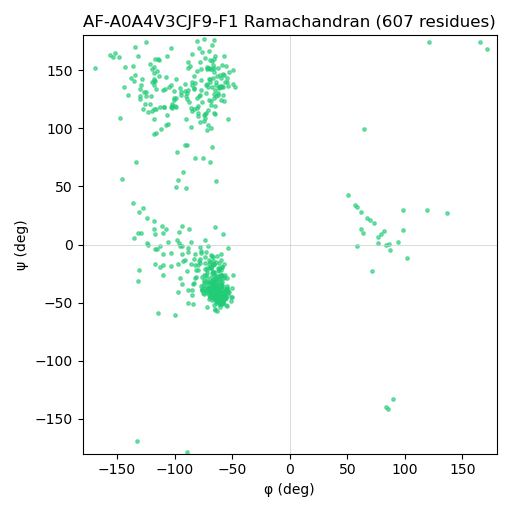 LEU A N 1
ATOM 2445 C CA . LEU A 1 309 ? -8.757 6.297 0.221 1.00 92.12 309 LEU A CA 1
ATOM 2446 C C . LEU A 1 309 ? -10.064 6.126 -0.544 1.00 92.12 309 LEU A C 1
ATOM 2448 O O . LEU A 1 309 ? -11.148 6.063 0.027 1.00 92.12 309 LEU A O 1
ATOM 2452 N N . GLU A 1 310 ? -9.937 5.958 -1.857 1.00 87.81 310 GLU A N 1
ATOM 2453 C CA . GLU A 1 310 ? -11.054 5.560 -2.705 1.00 87.81 310 GLU A CA 1
ATOM 2454 C C . GLU A 1 310 ? -11.606 4.194 -2.276 1.00 87.81 310 GLU A C 1
ATOM 2456 O O . GLU A 1 310 ? -10.855 3.287 -1.900 1.00 87.81 310 GLU A O 1
ATOM 2461 N N . ALA A 1 311 ? -12.923 4.014 -2.404 1.00 84.31 311 ALA A N 1
ATOM 2462 C CA . ALA A 1 311 ? -13.608 2.780 -2.017 1.00 84.31 311 ALA A CA 1
ATOM 2463 C C . ALA A 1 311 ? -13.058 1.532 -2.733 1.00 84.31 311 ALA A C 1
ATOM 2465 O O . ALA A 1 311 ? -13.090 0.436 -2.180 1.00 84.31 311 ALA A O 1
ATOM 2466 N N . THR A 1 312 ? -12.524 1.697 -3.943 1.00 84.62 312 THR A N 1
ATOM 2467 C CA . THR A 1 312 ? -11.880 0.642 -4.740 1.00 84.62 312 THR A CA 1
ATOM 2468 C C . THR A 1 312 ? -10.510 0.236 -4.196 1.00 84.62 312 THR A C 1
ATOM 2470 O O . THR A 1 312 ? -10.092 -0.901 -4.401 1.00 84.62 312 THR A O 1
ATOM 2473 N N . ARG A 1 313 ? -9.817 1.136 -3.486 1.00 88.94 313 ARG A N 1
ATOM 2474 C CA . ARG A 1 313 ? -8.476 0.912 -2.934 1.00 88.94 313 ARG A CA 1
ATOM 2475 C C . ARG A 1 313 ? -8.508 0.445 -1.484 1.00 88.94 313 ARG A C 1
ATOM 2477 O O . ARG A 1 313 ? -7.590 -0.251 -1.067 1.00 88.94 313 ARG A O 1
ATOM 2484 N N . PHE A 1 314 ? -9.523 0.811 -0.707 1.00 94.50 314 PHE A N 1
ATOM 2485 C CA . PHE A 1 314 ? -9.601 0.455 0.708 1.00 94.50 314 PHE A CA 1
ATOM 2486 C C . PHE A 1 314 ? -10.506 -0.752 0.966 1.00 94.50 314 PHE A C 1
ATOM 2488 O O . PHE A 1 314 ? -11.680 -0.758 0.596 1.00 94.50 314 PHE A O 1
ATOM 2495 N N . PHE A 1 315 ? -9.961 -1.760 1.645 1.00 95.31 315 PHE A N 1
ATOM 2496 C CA . PHE A 1 315 ? -10.679 -2.955 2.070 1.00 95.31 315 PHE A CA 1
ATOM 2497 C C . PHE A 1 315 ? -10.522 -3.145 3.580 1.00 95.31 315 PHE A C 1
ATOM 2499 O O . PHE A 1 315 ? -9.413 -3.125 4.110 1.00 95.31 315 PHE A O 1
ATOM 2506 N N . CYS A 1 316 ? -11.632 -3.306 4.297 1.00 95.44 316 CYS A N 1
ATOM 2507 C CA . CYS A 1 316 ? -11.615 -3.423 5.750 1.00 95.44 316 CYS A CA 1
ATOM 2508 C C . CYS A 1 316 ? -12.421 -4.632 6.205 1.00 95.44 316 CYS A C 1
ATOM 2510 O O . CYS A 1 316 ? -13.544 -4.829 5.746 1.00 95.44 316 CYS A O 1
ATOM 2512 N N . ILE A 1 317 ? -11.844 -5.410 7.121 1.00 95.25 317 ILE A N 1
ATOM 2513 C CA . ILE A 1 317 ? -12.495 -6.561 7.744 1.00 95.25 317 ILE A CA 1
ATOM 2514 C C . ILE A 1 317 ? -12.451 -6.375 9.255 1.00 95.25 317 ILE A C 1
ATOM 2516 O O . ILE A 1 317 ? -11.398 -6.084 9.823 1.00 95.25 317 ILE A O 1
ATOM 2520 N N . GLU A 1 318 ? -13.595 -6.565 9.902 1.00 94.69 318 GLU A N 1
ATOM 2521 C CA . GLU A 1 318 ? -13.742 -6.483 11.352 1.00 94.69 318 GLU A CA 1
ATOM 2522 C C . GLU A 1 318 ? -14.154 -7.854 11.888 1.00 94.69 318 GLU A C 1
ATOM 2524 O O . GLU A 1 318 ? -15.042 -8.500 11.331 1.00 94.69 318 GLU A O 1
ATOM 2529 N N . SER A 1 319 ? -13.511 -8.307 12.960 1.00 94.44 319 SER A N 1
ATOM 2530 C CA . SER A 1 319 ? -13.865 -9.550 13.641 1.00 94.44 319 SER A CA 1
ATOM 2531 C C . SER A 1 319 ? -13.678 -9.397 15.142 1.00 94.44 319 SER A C 1
ATOM 2533 O O . SER A 1 319 ? -12.648 -8.910 15.602 1.00 94.44 319 SER A O 1
ATOM 2535 N N . GLU A 1 320 ? -14.646 -9.881 15.911 1.00 93.06 320 GLU A N 1
ATOM 2536 C CA . GLU A 1 320 ? -14.495 -10.061 17.354 1.00 93.06 320 GLU A CA 1
ATOM 2537 C C . GLU A 1 320 ? -13.788 -11.394 17.632 1.00 93.06 320 GLU A C 1
ATOM 2539 O O . GLU A 1 320 ? -14.106 -12.424 17.027 1.00 93.06 320 GLU A O 1
ATOM 2544 N N . ILE A 1 321 ? -12.802 -11.380 18.528 1.00 92.81 321 ILE A N 1
ATOM 2545 C CA . ILE A 1 321 ? -12.121 -12.585 18.993 1.00 92.81 321 ILE A CA 1
ATOM 2546 C C . ILE A 1 321 ? -12.855 -13.126 20.217 1.00 92.81 321 ILE A C 1
ATOM 2548 O O . ILE A 1 321 ? -13.080 -12.424 21.197 1.00 92.81 321 ILE A O 1
ATOM 2552 N N . THR A 1 322 ? -13.199 -14.409 20.164 1.00 89.06 322 THR A N 1
ATOM 2553 C CA . THR A 1 322 ? -13.931 -15.127 21.212 1.00 89.06 322 THR A CA 1
ATOM 2554 C C . THR A 1 322 ? -13.154 -16.360 21.663 1.00 89.06 322 THR A C 1
ATOM 2556 O O . THR A 1 322 ? -12.167 -16.765 21.044 1.00 89.06 322 THR A O 1
ATOM 2559 N N . ASP A 1 323 ? -13.643 -17.044 22.697 1.00 83.81 323 ASP A N 1
ATOM 2560 C CA . ASP A 1 323 ? -13.005 -18.267 23.197 1.00 83.81 323 ASP A CA 1
ATOM 2561 C C . ASP A 1 323 ? -13.039 -19.431 22.192 1.00 83.81 323 ASP A C 1
ATOM 2563 O O . ASP A 1 323 ? -12.266 -20.387 22.312 1.00 83.81 323 ASP A O 1
ATOM 2567 N N . LYS A 1 324 ? -13.912 -19.331 21.183 1.00 87.00 324 LYS A N 1
ATOM 2568 C CA . LYS A 1 324 ? -14.055 -20.289 20.079 1.00 87.00 324 LYS A CA 1
ATOM 2569 C C . LYS A 1 324 ? -13.226 -19.912 18.852 1.00 87.00 324 LYS A C 1
ATOM 2571 O O . LYS A 1 324 ? -13.137 -20.710 17.921 1.00 87.00 324 LYS A O 1
ATOM 2576 N N . SER A 1 325 ? -12.627 -18.722 18.835 1.00 91.56 325 SER A N 1
ATOM 2577 C CA . SER A 1 325 ? -11.784 -18.285 17.728 1.00 91.56 325 SER A CA 1
ATOM 2578 C C . SER A 1 325 ? -10.527 -19.150 17.648 1.00 91.56 325 SER A C 1
ATOM 2580 O O . SER A 1 325 ? -9.806 -19.353 18.626 1.00 91.56 325 SER A O 1
ATOM 2582 N N . THR A 1 326 ? -10.276 -19.653 16.448 1.00 92.00 326 THR A N 1
ATOM 2583 C CA . THR A 1 326 ? -9.113 -20.452 16.057 1.00 92.00 326 THR A CA 1
ATOM 2584 C C . THR A 1 326 ? -8.529 -19.896 14.762 1.00 92.00 326 THR A C 1
ATOM 2586 O O . THR A 1 326 ? -9.209 -19.173 14.026 1.00 92.00 326 THR A O 1
ATOM 2589 N N . GLU A 1 327 ? -7.282 -20.252 14.455 1.00 91.88 327 GLU A N 1
ATOM 2590 C CA . GLU A 1 327 ? -6.644 -19.885 13.186 1.00 91.88 327 GLU A CA 1
ATOM 2591 C C . GLU A 1 327 ? -7.503 -20.317 11.984 1.00 91.88 327 GLU A C 1
ATOM 2593 O O . GLU A 1 327 ? -7.685 -19.545 11.048 1.00 91.88 327 GLU A O 1
ATOM 2598 N N . SER A 1 328 ? -8.121 -21.503 12.035 1.00 89.56 328 SER A N 1
ATOM 2599 C CA . SER A 1 328 ? -8.974 -22.011 10.954 1.00 89.56 328 SER A CA 1
ATOM 2600 C C . SER A 1 328 ? -10.268 -21.216 10.784 1.00 89.56 328 SER A C 1
ATOM 2602 O O . SER A 1 328 ? -10.681 -20.973 9.658 1.00 89.56 328 SER A O 1
ATOM 2604 N N . THR A 1 329 ? -10.896 -20.761 11.871 1.00 92.00 329 THR A N 1
ATOM 2605 C CA . THR A 1 329 ? -12.090 -19.898 11.774 1.00 92.00 329 THR A CA 1
ATOM 2606 C C . THR A 1 329 ? -11.755 -18.482 11.312 1.00 92.00 329 THR A C 1
ATOM 2608 O O . THR A 1 329 ? -12.565 -17.843 10.645 1.00 92.00 329 THR A O 1
ATOM 2611 N N . LEU A 1 330 ? -10.569 -17.977 11.667 1.00 92.06 330 LEU A N 1
ATOM 2612 C CA . LEU A 1 330 ? -10.185 -16.594 11.409 1.00 92.06 330 LEU A CA 1
ATOM 2613 C C . LEU A 1 330 ? -9.531 -16.442 10.032 1.00 92.06 330 LEU A C 1
ATOM 2615 O O . LEU A 1 330 ? -9.946 -15.602 9.246 1.00 92.06 330 LEU A O 1
ATOM 2619 N N . VAL A 1 331 ? -8.535 -17.269 9.722 1.00 91.00 331 VAL A N 1
ATOM 2620 C CA . VAL A 1 331 ? -7.788 -17.234 8.459 1.00 91.00 331 VAL A CA 1
ATOM 2621 C C . VAL A 1 331 ? -8.327 -18.258 7.470 1.00 91.00 331 VAL A C 1
ATOM 2623 O O . VAL A 1 331 ? -8.447 -17.939 6.296 1.00 91.00 331 VAL A O 1
ATOM 2626 N N . GLY A 1 332 ? -8.676 -19.461 7.908 1.00 90.94 332 GLY A N 1
ATOM 2627 C CA . GLY A 1 332 ? -9.120 -20.545 7.026 1.00 90.94 332 GLY A CA 1
ATOM 2628 C C . GLY A 1 332 ? -8.238 -21.783 7.126 1.00 90.94 332 GLY A C 1
ATOM 2629 O O . GLY A 1 332 ? -7.213 -21.799 7.814 1.00 90.94 332 GLY A O 1
ATOM 2630 N N . PHE A 1 333 ? -8.642 -22.848 6.444 1.00 89.88 333 PHE A N 1
ATOM 2631 C CA . PHE A 1 333 ? -7.933 -24.124 6.452 1.00 89.88 333 PHE A CA 1
ATOM 2632 C C . PHE A 1 333 ? -8.148 -24.896 5.151 1.00 89.88 333 PHE A C 1
ATOM 2634 O O . PHE A 1 333 ? -9.045 -24.603 4.367 1.00 89.88 333 PHE A O 1
ATOM 2641 N N . THR A 1 334 ? -7.311 -25.904 4.921 1.00 88.06 334 THR A N 1
ATOM 2642 C CA . THR A 1 334 ? -7.464 -26.819 3.788 1.00 88.06 334 THR A CA 1
ATOM 2643 C C . THR A 1 334 ? -8.387 -27.968 4.194 1.00 88.06 334 THR A C 1
ATOM 2645 O O . THR A 1 334 ? -8.114 -28.657 5.179 1.00 88.06 334 THR A O 1
ATOM 2648 N N . GLY A 1 335 ? -9.479 -28.156 3.453 1.00 85.75 335 GLY A N 1
ATOM 2649 C CA . GLY A 1 335 ? -10.433 -29.245 3.632 1.00 85.75 335 GLY A CA 1
ATOM 2650 C C . GLY A 1 335 ? -9.849 -30.618 3.290 1.00 85.75 335 GLY A C 1
ATOM 2651 O O . GLY A 1 335 ? -8.748 -30.743 2.751 1.00 85.75 335 GLY A O 1
ATOM 2652 N N . LEU A 1 336 ? -10.602 -31.678 3.600 1.00 86.81 336 LEU A N 1
ATOM 2653 C CA . LEU A 1 336 ? -10.191 -33.065 3.329 1.00 86.81 336 LEU A CA 1
ATOM 2654 C C . LEU A 1 336 ? -10.071 -33.373 1.827 1.00 86.81 336 LEU A C 1
ATOM 2656 O O . LEU A 1 336 ? -9.285 -34.228 1.428 1.00 86.81 336 LEU A O 1
ATOM 2660 N N . ASP A 1 337 ? -10.829 -32.663 0.995 1.00 86.06 337 ASP A N 1
ATOM 2661 C CA . ASP A 1 337 ? -10.748 -32.688 -0.470 1.00 86.06 337 ASP A CA 1
ATOM 2662 C C . ASP A 1 337 ? -9.502 -31.959 -1.018 1.00 86.06 337 ASP A C 1
ATOM 2664 O O . ASP A 1 337 ? -9.138 -32.096 -2.193 1.00 86.06 337 ASP A O 1
ATOM 2668 N N . GLY A 1 338 ? -8.798 -31.235 -0.147 1.00 81.50 338 GLY A N 1
ATOM 2669 C CA . GLY A 1 338 ? -7.648 -30.405 -0.468 1.00 81.50 338 GLY A CA 1
ATOM 2670 C C . GLY A 1 338 ? -8.008 -28.985 -0.907 1.00 81.50 338 GLY A C 1
ATOM 2671 O O . GLY A 1 338 ? -7.079 -28.228 -1.194 1.00 81.50 338 GLY A O 1
ATOM 2672 N N . GLY A 1 339 ? -9.297 -28.630 -0.950 1.00 85.06 339 GLY A N 1
ATOM 2673 C CA . GLY A 1 339 ? -9.769 -27.286 -1.278 1.00 85.06 339 GLY A CA 1
ATOM 2674 C C . GLY A 1 339 ? -9.611 -26.318 -0.107 1.00 85.06 339 GLY A C 1
ATOM 2675 O O . GLY A 1 339 ? -9.621 -26.716 1.061 1.00 85.06 339 GLY A O 1
ATOM 2676 N N . TRP A 1 340 ? -9.433 -25.034 -0.400 1.00 89.62 340 TRP A N 1
ATOM 2677 C CA . TRP A 1 340 ? -9.350 -23.991 0.614 1.00 89.62 340 TRP A CA 1
ATOM 2678 C C . TRP A 1 340 ? -10.735 -23.600 1.133 1.00 89.62 340 TRP A C 1
ATOM 2680 O O . TRP A 1 340 ? -11.621 -23.222 0.368 1.00 89.62 340 TRP A O 1
ATOM 2690 N N . ILE A 1 341 ? -10.897 -23.626 2.455 1.00 90.06 341 ILE A N 1
ATOM 2691 C CA . ILE A 1 341 ? -12.082 -23.125 3.148 1.00 90.06 341 ILE A CA 1
ATOM 2692 C C . ILE A 1 341 ? -11.693 -21.804 3.825 1.00 90.06 341 ILE A C 1
ATOM 2694 O O . ILE A 1 341 ? -10.886 -21.820 4.764 1.00 90.06 341 ILE A O 1
ATOM 2698 N N . PRO A 1 342 ? -12.221 -20.656 3.360 1.00 90.75 342 PRO A N 1
ATOM 2699 C CA . PRO A 1 342 ? -11.854 -19.356 3.903 1.00 90.75 342 PRO A CA 1
ATOM 2700 C C . PRO A 1 342 ? -12.405 -19.156 5.319 1.00 90.75 342 PRO A C 1
ATOM 2702 O O . PRO A 1 342 ? -13.523 -19.561 5.636 1.00 90.75 342 PRO A O 1
ATOM 2705 N N . GLY A 1 343 ? -11.608 -18.498 6.160 1.00 91.75 343 GLY A N 1
ATOM 2706 C CA . GLY A 1 343 ? -12.044 -17.966 7.450 1.00 91.75 343 GLY A CA 1
ATOM 2707 C C . GLY A 1 343 ? -12.584 -16.541 7.315 1.00 91.75 343 GLY A C 1
ATOM 2708 O O . GLY A 1 343 ? -12.584 -15.965 6.227 1.00 91.75 343 GLY A O 1
ATOM 2709 N N . VAL A 1 344 ? -12.993 -15.937 8.432 1.00 92.50 344 VAL A N 1
ATOM 2710 C CA . VAL A 1 344 ? -13.581 -14.581 8.469 1.00 92.50 344 VAL A CA 1
ATOM 2711 C C . VAL A 1 344 ? -12.706 -13.530 7.768 1.00 92.50 344 VAL A C 1
ATOM 2713 O O . VAL A 1 344 ? -13.222 -12.689 7.041 1.00 92.50 344 VAL A O 1
ATOM 2716 N N . LEU A 1 345 ? -11.381 -13.588 7.940 1.00 91.12 345 LEU A N 1
ATOM 2717 C CA . LEU A 1 345 ? -10.442 -12.619 7.364 1.00 91.12 345 LEU A CA 1
ATOM 2718 C C . LEU A 1 345 ? -10.126 -12.853 5.887 1.00 91.12 345 LEU A C 1
ATOM 2720 O O . LEU A 1 345 ? -9.562 -11.976 5.239 1.00 91.12 345 LEU A O 1
ATOM 2724 N N . THR A 1 346 ? -10.399 -14.041 5.357 1.00 90.25 346 THR A N 1
ATOM 2725 C CA . THR A 1 346 ? -10.007 -14.406 3.985 1.00 90.25 346 THR A CA 1
ATOM 2726 C C . THR A 1 346 ? -11.200 -14.678 3.084 1.00 90.25 346 THR A C 1
ATOM 2728 O O . THR A 1 346 ? -11.021 -14.872 1.880 1.00 90.25 346 THR A O 1
ATOM 2731 N N . ALA A 1 347 ? -12.406 -14.633 3.653 1.00 88.50 347 ALA A N 1
ATOM 2732 C CA . ALA A 1 347 ? -13.654 -14.625 2.922 1.00 88.50 347 ALA A CA 1
ATOM 2733 C C . ALA A 1 347 ? -13.671 -13.490 1.891 1.00 88.50 347 ALA A C 1
ATOM 2735 O O . ALA A 1 347 ? -13.142 -12.397 2.113 1.00 88.50 347 ALA A O 1
ATOM 2736 N N . GLU A 1 348 ? -14.272 -13.776 0.742 1.00 89.88 348 GLU A N 1
ATOM 2737 C CA . GLU A 1 348 ? -14.499 -12.774 -0.286 1.00 89.88 348 GLU A CA 1
ATOM 2738 C C . GLU A 1 348 ? -15.737 -11.951 0.077 1.00 89.88 348 GLU A C 1
ATOM 2740 O O . GLU A 1 348 ? -16.807 -12.500 0.334 1.00 89.88 348 GLU A O 1
ATOM 2745 N N . ILE A 1 349 ? -15.577 -10.631 0.117 1.00 86.56 349 ILE A N 1
ATOM 2746 C CA . ILE A 1 349 ? -16.630 -9.669 0.439 1.00 86.56 349 ILE A CA 1
ATOM 2747 C C . ILE A 1 349 ? -16.676 -8.668 -0.713 1.00 86.56 349 ILE A C 1
ATOM 2749 O O . ILE A 1 349 ? -15.669 -8.031 -1.027 1.00 86.56 349 ILE A O 1
ATOM 2753 N N . ASP A 1 350 ? -17.829 -8.555 -1.371 1.00 85.50 350 ASP A N 1
ATOM 2754 C CA . ASP A 1 350 ? -18.044 -7.670 -2.524 1.00 85.50 350 ASP A CA 1
ATOM 2755 C C . ASP A 1 350 ? -16.978 -7.828 -3.630 1.00 85.50 350 ASP A C 1
ATOM 2757 O O . ASP A 1 350 ? -16.457 -6.849 -4.165 1.00 85.50 350 ASP A O 1
ATOM 2761 N N . GLY A 1 351 ? -16.596 -9.073 -3.943 1.00 83.56 351 GLY A N 1
ATOM 2762 C CA . GLY A 1 351 ? -15.605 -9.383 -4.986 1.00 83.56 351 GLY A CA 1
ATOM 2763 C C . GLY A 1 351 ? -14.140 -9.133 -4.593 1.00 83.56 351 GLY A C 1
ATOM 2764 O O . GLY A 1 351 ? -13.236 -9.210 -5.439 1.00 83.56 351 GLY A O 1
ATOM 2765 N N . ARG A 1 352 ? -13.886 -8.793 -3.322 1.00 87.44 352 ARG A N 1
ATOM 2766 C CA . ARG A 1 352 ? -12.560 -8.480 -2.772 1.00 87.44 352 ARG A CA 1
ATOM 2767 C C . ARG A 1 352 ? -12.177 -9.471 -1.687 1.00 87.44 352 ARG A C 1
ATOM 2769 O O . ARG A 1 352 ? -13.008 -9.887 -0.887 1.00 87.44 352 ARG A O 1
ATOM 2776 N N . SER A 1 353 ? -10.899 -9.830 -1.642 1.00 91.19 353 SER A N 1
ATOM 2777 C CA . SER A 1 353 ? -10.352 -10.727 -0.626 1.00 91.19 353 SER A CA 1
ATOM 2778 C C . SER A 1 353 ? -9.019 -10.197 -0.108 1.00 91.19 353 SER A C 1
ATOM 2780 O O . SER A 1 353 ? -8.284 -9.487 -0.803 1.00 91.19 353 SER A O 1
ATOM 2782 N N . LEU A 1 354 ? -8.695 -10.577 1.127 1.00 92.19 354 LEU A N 1
ATOM 2783 C CA . LEU A 1 354 ? -7.365 -10.403 1.700 1.00 92.19 354 LEU A CA 1
ATOM 2784 C C . LEU A 1 354 ? -6.324 -11.276 0.976 1.00 92.19 354 LEU A C 1
ATOM 2786 O O . LEU A 1 354 ? -5.171 -10.866 0.845 1.00 92.19 354 LEU A O 1
ATOM 2790 N N . LEU A 1 355 ? -6.731 -12.464 0.505 1.00 90.88 355 LEU A N 1
ATOM 2791 C CA . LEU A 1 355 ? -5.875 -13.458 -0.144 1.00 90.88 355 LEU A CA 1
ATOM 2792 C C . LEU A 1 355 ? -6.120 -13.498 -1.654 1.00 90.88 355 LEU A C 1
ATOM 2794 O O . LEU A 1 355 ? -7.073 -14.105 -2.143 1.00 90.88 355 LEU A O 1
ATOM 2798 N N . ASN A 1 356 ? -5.205 -12.913 -2.418 1.00 88.75 356 ASN A N 1
ATOM 2799 C CA . ASN A 1 356 ? -5.340 -12.784 -3.865 1.00 88.75 356 ASN A CA 1
ATOM 2800 C C . ASN A 1 356 ? -4.553 -13.863 -4.615 1.00 88.75 356 ASN A C 1
ATOM 2802 O O . ASN A 1 356 ? -3.463 -14.255 -4.207 1.00 88.75 356 ASN A O 1
ATOM 2806 N N . ALA A 1 357 ? -5.106 -14.365 -5.720 1.00 85.88 357 ALA A N 1
ATOM 2807 C CA . ALA A 1 357 ? -4.360 -15.227 -6.639 1.00 85.88 357 ALA A CA 1
ATOM 2808 C C . ALA A 1 357 ? -3.311 -14.408 -7.413 1.00 85.88 357 ALA A C 1
ATOM 2810 O O . ALA A 1 357 ? -3.524 -13.220 -7.659 1.00 85.88 357 ALA A O 1
ATOM 2811 N N . GLU A 1 358 ? -2.213 -15.041 -7.843 1.00 81.62 358 GLU A N 1
ATOM 2812 C CA . GLU A 1 358 ? -1.138 -14.371 -8.603 1.00 81.62 358 GLU A CA 1
ATOM 2813 C C . GLU A 1 358 ? -1.661 -13.665 -9.858 1.00 81.62 358 GLU A C 1
ATOM 2815 O O . GLU A 1 358 ? -1.270 -12.539 -10.157 1.00 81.62 358 GLU A O 1
ATOM 2820 N N . GLU A 1 359 ? -2.599 -14.305 -10.556 1.00 79.69 359 GLU A N 1
ATOM 2821 C CA . GLU A 1 359 ? -3.231 -13.782 -11.769 1.00 79.69 359 GLU A CA 1
ATOM 2822 C C . GLU A 1 359 ? -3.955 -12.456 -11.513 1.00 79.69 359 GLU A C 1
ATOM 2824 O O . GLU A 1 359 ? -3.908 -11.554 -12.345 1.00 79.69 359 GLU A O 1
ATOM 2829 N N . ARG A 1 360 ? -4.554 -12.280 -10.325 1.00 78.94 360 ARG A N 1
ATOM 2830 C CA . ARG A 1 360 ? -5.224 -11.029 -9.945 1.00 78.94 360 ARG A CA 1
ATOM 2831 C C . ARG A 1 360 ? -4.232 -9.904 -9.631 1.00 78.94 360 ARG A C 1
ATOM 2833 O O . ARG A 1 360 ? -4.626 -8.747 -9.654 1.00 78.94 360 ARG A O 1
ATOM 2840 N N . LEU A 1 361 ? -2.942 -10.186 -9.408 1.00 77.44 361 LEU A N 1
ATOM 2841 C CA . LEU A 1 361 ? -1.930 -9.152 -9.131 1.00 77.44 361 LEU A CA 1
ATOM 2842 C C . LEU A 1 361 ? -1.538 -8.319 -10.362 1.00 77.44 361 LEU A C 1
ATOM 2844 O O . LEU A 1 361 ? -0.756 -7.369 -10.235 1.00 77.44 361 LEU A O 1
ATOM 2848 N N . SER A 1 362 ? -2.016 -8.660 -11.564 1.00 71.88 362 SER A N 1
ATOM 2849 C CA . SER A 1 362 ? -1.932 -7.749 -12.713 1.00 71.88 362 SER A CA 1
ATOM 2850 C C . SER A 1 362 ? -2.946 -6.608 -12.619 1.00 71.88 362 SER A C 1
ATOM 2852 O O . SER A 1 362 ? -2.665 -5.522 -13.127 1.00 71.88 362 SER A O 1
ATOM 2854 N N . ASP A 1 363 ? -4.068 -6.813 -11.925 1.00 77.50 363 ASP A N 1
ATOM 2855 C CA . ASP A 1 363 ? -5.070 -5.778 -11.682 1.00 77.50 363 ASP A CA 1
ATOM 2856 C C . ASP A 1 363 ? -4.522 -4.727 -10.705 1.00 77.50 363 ASP A C 1
ATOM 2858 O O . ASP A 1 363 ? -4.066 -5.039 -9.601 1.00 77.50 363 ASP A O 1
ATOM 2862 N N . ALA A 1 364 ? -4.548 -3.463 -11.127 1.00 78.31 364 ALA A N 1
ATOM 2863 C CA . ALA A 1 364 ? -4.083 -2.348 -10.318 1.00 78.31 364 ALA A CA 1
ATOM 2864 C C . ALA A 1 364 ? -4.909 -2.166 -9.036 1.00 78.31 364 ALA A C 1
ATOM 2866 O O . ALA A 1 364 ? -4.341 -1.750 -8.028 1.00 78.31 364 ALA A O 1
ATOM 2867 N N . SER A 1 365 ? -6.206 -2.489 -9.047 1.00 81.31 365 SER A N 1
ATOM 2868 C CA . SER A 1 365 ? -7.075 -2.373 -7.868 1.00 81.31 365 SER A CA 1
ATOM 2869 C C . SER A 1 365 ? -6.654 -3.345 -6.765 1.00 81.31 365 SER A C 1
ATOM 2871 O O . SER A 1 365 ? -6.478 -2.945 -5.618 1.00 81.31 365 SER A O 1
ATOM 2873 N N . VAL A 1 366 ? -6.367 -4.595 -7.137 1.00 83.69 366 VAL A N 1
ATOM 2874 C CA . VAL A 1 366 ? -5.896 -5.649 -6.229 1.00 83.69 366 VAL A CA 1
ATOM 2875 C C . VAL A 1 366 ? -4.477 -5.359 -5.750 1.00 83.69 366 VAL A C 1
ATOM 2877 O O . VAL A 1 366 ? -4.176 -5.459 -4.562 1.00 83.69 366 VAL A O 1
ATOM 2880 N N . ARG A 1 367 ? -3.593 -4.963 -6.672 1.00 84.62 367 ARG A N 1
ATOM 2881 C CA . ARG A 1 367 ? -2.182 -4.699 -6.375 1.00 84.62 367 ARG A CA 1
ATOM 2882 C C . ARG A 1 367 ? -1.988 -3.522 -5.416 1.00 84.62 367 ARG A C 1
ATOM 2884 O O . ARG A 1 367 ? -1.074 -3.547 -4.596 1.00 84.62 367 ARG A O 1
ATOM 2891 N N . ASN A 1 368 ? -2.843 -2.507 -5.527 1.00 87.19 368 ASN A N 1
ATOM 2892 C CA . ASN A 1 368 ? -2.793 -1.296 -4.708 1.00 87.19 368 ASN A CA 1
ATOM 2893 C C . ASN A 1 368 ? -3.758 -1.318 -3.519 1.00 87.19 368 ASN A C 1
ATOM 2895 O O . ASN A 1 368 ? -3.849 -0.308 -2.814 1.00 87.19 368 ASN A O 1
ATOM 2899 N N . GLN A 1 369 ? -4.462 -2.434 -3.300 1.00 92.06 369 GLN A N 1
ATOM 2900 C CA . GLN A 1 369 ? -5.428 -2.585 -2.218 1.00 92.06 369 GLN A CA 1
ATOM 2901 C C . GLN A 1 369 ? -4.748 -2.345 -0.866 1.00 92.06 369 GLN A C 1
ATOM 2903 O O . GLN A 1 369 ? -3.719 -2.944 -0.555 1.00 92.06 369 GLN A O 1
ATOM 2908 N N . VAL A 1 370 ? -5.333 -1.478 -0.051 1.00 95.56 370 VAL A N 1
ATOM 2909 C CA . VAL A 1 370 ? -4.934 -1.205 1.328 1.00 95.56 370 VAL A CA 1
ATOM 2910 C C . VAL A 1 370 ? -5.918 -1.921 2.236 1.00 95.56 370 VAL A C 1
ATOM 2912 O O . VAL A 1 370 ? -7.114 -1.632 2.208 1.00 95.56 370 VAL A O 1
ATOM 2915 N N . ASN A 1 371 ? -5.409 -2.852 3.038 1.00 96.31 371 ASN A N 1
ATOM 2916 C CA . ASN A 1 371 ? -6.216 -3.646 3.951 1.00 96.31 371 ASN A CA 1
ATOM 2917 C C . ASN A 1 371 ? -6.115 -3.094 5.371 1.00 96.31 371 ASN A C 1
ATOM 2919 O O . ASN A 1 371 ? -5.010 -2.901 5.879 1.00 96.31 371 ASN A O 1
ATOM 2923 N N . LEU A 1 372 ? -7.252 -2.918 6.041 1.00 97.56 372 LEU A N 1
ATOM 2924 C CA . LEU A 1 372 ? -7.316 -2.682 7.483 1.00 97.56 372 LEU A CA 1
ATOM 2925 C C . LEU A 1 372 ? -8.094 -3.811 8.157 1.00 97.56 372 LEU A C 1
ATOM 2927 O O . LEU A 1 372 ? -9.290 -3.979 7.929 1.00 97.56 372 LEU A O 1
ATOM 2931 N N . ILE A 1 373 ? -7.416 -4.561 9.015 1.00 97.44 373 ILE A N 1
ATOM 2932 C CA . ILE A 1 373 ? -8.009 -5.622 9.822 1.00 97.44 373 ILE A CA 1
ATOM 2933 C C . ILE A 1 373 ? -8.243 -5.075 11.229 1.00 97.44 373 ILE A C 1
ATOM 2935 O O . ILE A 1 373 ? -7.307 -4.610 11.879 1.00 97.44 373 ILE A O 1
ATOM 2939 N N . ILE A 1 374 ? -9.478 -5.149 11.713 1.00 97.69 374 ILE A N 1
ATOM 2940 C CA . ILE A 1 374 ? -9.828 -4.799 13.089 1.00 97.69 374 ILE A CA 1
ATOM 2941 C C . ILE A 1 374 ? -10.162 -6.081 13.842 1.00 97.69 374 ILE A C 1
ATOM 2943 O O . ILE A 1 374 ? -11.102 -6.787 13.485 1.00 97.69 374 ILE A O 1
ATOM 2947 N N . LEU A 1 375 ? -9.384 -6.371 14.883 1.00 96.69 375 LEU A N 1
ATOM 2948 C CA . LEU A 1 375 ? -9.593 -7.515 15.766 1.00 96.69 375 LEU A CA 1
ATOM 2949 C C . LEU A 1 375 ? -10.013 -6.998 17.140 1.00 96.69 375 LEU A C 1
ATOM 2951 O O . LEU A 1 375 ? -9.174 -6.546 17.927 1.00 96.69 375 LEU A O 1
ATOM 2955 N N . ASP A 1 376 ? -11.316 -7.024 17.405 1.00 94.06 376 ASP A N 1
ATOM 2956 C CA . ASP A 1 376 ? -11.856 -6.619 18.701 1.00 94.06 376 ASP A CA 1
ATOM 2957 C C . ASP A 1 376 ? -11.615 -7.738 19.724 1.00 94.06 376 ASP A C 1
ATOM 2959 O O . ASP A 1 376 ? -11.695 -8.920 19.389 1.00 94.06 376 ASP A O 1
ATOM 2963 N N . GLU A 1 377 ? -11.290 -7.379 20.964 1.00 90.19 377 GLU A N 1
ATOM 2964 C CA . GLU A 1 377 ? -11.056 -8.325 22.064 1.00 90.19 377 GLU A CA 1
ATOM 2965 C C . GLU A 1 377 ? -9.929 -9.345 21.792 1.00 90.19 377 GLU A C 1
ATOM 2967 O O . GLU A 1 377 ? -9.927 -10.475 22.286 1.00 90.19 377 GLU A O 1
ATOM 2972 N N . ALA A 1 378 ? -8.908 -8.926 21.040 1.00 91.31 378 ALA A N 1
ATOM 2973 C CA . ALA A 1 378 ? -7.821 -9.755 20.528 1.00 91.31 378 ALA A CA 1
ATOM 2974 C C . ALA A 1 378 ? -7.065 -10.563 21.594 1.00 91.31 378 ALA A C 1
ATOM 2976 O O . ALA A 1 378 ? -6.558 -11.641 21.294 1.00 91.31 378 ALA A O 1
ATOM 2977 N N . ASN A 1 379 ? -6.998 -10.088 22.842 1.00 88.50 379 ASN A N 1
ATOM 2978 C CA . ASN A 1 379 ? -6.337 -10.814 23.930 1.00 88.50 379 ASN A CA 1
ATOM 2979 C C . ASN A 1 379 ? -7.219 -11.823 24.680 1.00 88.50 379 ASN A C 1
ATOM 2981 O O . ASN A 1 379 ? -6.806 -12.295 25.738 1.00 88.50 379 ASN A O 1
ATOM 2985 N N . ARG A 1 380 ? -8.401 -12.195 24.175 1.00 87.38 380 ARG A N 1
ATOM 2986 C CA . ARG A 1 380 ? -9.091 -13.413 24.656 1.00 87.38 380 ARG A CA 1
ATOM 2987 C C . ARG A 1 380 ? -8.365 -14.697 24.256 1.00 87.38 380 ARG A C 1
ATOM 2989 O O . ARG A 1 380 ? -8.565 -15.750 24.852 1.00 87.38 380 ARG A O 1
ATOM 2996 N N . LYS A 1 381 ? -7.496 -14.615 23.249 1.00 89.25 381 LYS A N 1
ATOM 2997 C CA . LYS A 1 381 ? -6.663 -15.716 22.764 1.00 89.25 381 LYS A CA 1
ATOM 2998 C C . LYS A 1 381 ? -5.231 -15.254 22.545 1.00 89.25 381 LYS A C 1
ATOM 3000 O O . LYS A 1 381 ? -4.928 -14.063 22.591 1.00 89.25 381 LYS A O 1
ATOM 3005 N N . ASP A 1 382 ? -4.349 -16.216 22.308 1.00 88.31 382 ASP A N 1
ATOM 3006 C CA . ASP A 1 382 ? -3.024 -15.929 21.773 1.00 88.31 382 ASP A CA 1
ATOM 3007 C C . ASP A 1 382 ? -3.163 -15.508 20.303 1.00 88.31 382 ASP A C 1
ATOM 3009 O O . ASP A 1 382 ? -3.407 -16.328 19.414 1.00 88.31 382 ASP A O 1
ATOM 3013 N N . ILE A 1 383 ? -3.061 -14.204 20.054 1.00 88.75 383 ILE A N 1
ATOM 3014 C CA . ILE A 1 383 ? -3.277 -13.633 18.724 1.00 88.75 383 ILE A CA 1
ATOM 3015 C C . ILE A 1 383 ? -2.122 -13.967 17.771 1.00 88.75 383 ILE A C 1
ATOM 3017 O O . ILE A 1 383 ? -2.304 -13.966 16.553 1.00 88.75 383 ILE A O 1
ATOM 3021 N N . GLU A 1 384 ? -0.938 -14.284 18.306 1.00 86.56 384 GLU A N 1
ATOM 3022 C CA . GLU A 1 384 ? 0.206 -14.711 17.503 1.00 86.56 384 GLU A CA 1
ATOM 3023 C C . GLU A 1 384 ? -0.101 -16.038 16.814 1.00 86.56 384 GLU A C 1
ATOM 3025 O O . GLU A 1 384 ? 0.148 -16.169 15.614 1.00 86.56 384 GLU A O 1
ATOM 3030 N N . VAL A 1 385 ? -0.725 -16.964 17.549 1.00 88.44 385 VAL A N 1
ATOM 3031 C CA . VAL A 1 385 ? -1.200 -18.252 17.026 1.00 88.44 385 VAL A CA 1
ATOM 3032 C C . VAL A 1 385 ? -2.303 -18.043 15.991 1.00 88.44 385 VAL A C 1
ATOM 3034 O O . VAL A 1 385 ? -2.244 -18.617 14.908 1.00 88.44 385 VAL A O 1
ATOM 3037 N N . LEU A 1 386 ? -3.285 -17.181 16.276 1.00 90.88 386 LEU A N 1
ATOM 3038 C CA . LEU A 1 386 ? -4.404 -16.935 15.355 1.00 90.88 386 LEU A CA 1
ATOM 3039 C C . LEU A 1 386 ? -3.970 -16.331 14.012 1.00 90.88 386 LEU A C 1
ATOM 3041 O O . LEU A 1 386 ? -4.622 -16.567 12.997 1.00 90.88 386 LEU A O 1
ATOM 3045 N N . LEU A 1 387 ? -2.888 -15.548 14.002 1.00 90.38 387 LEU A N 1
ATOM 3046 C CA . LEU A 1 387 ? -2.383 -14.855 12.816 1.00 90.38 387 LEU A CA 1
ATOM 3047 C C . LEU A 1 387 ? -1.095 -15.473 12.258 1.00 90.38 387 LEU A C 1
ATOM 3049 O O . LEU A 1 387 ? -0.443 -14.837 11.430 1.00 90.38 387 LEU A O 1
ATOM 3053 N N . ALA A 1 388 ? -0.713 -16.682 12.682 1.00 88.00 388 ALA A N 1
ATOM 3054 C CA . ALA A 1 388 ? 0.576 -17.300 12.357 1.00 88.00 388 ALA A CA 1
ATOM 3055 C C . ALA A 1 388 ? 0.903 -17.266 10.849 1.00 88.00 388 ALA A C 1
ATOM 3057 O O . ALA A 1 388 ? 1.994 -16.846 10.464 1.00 88.00 388 ALA A O 1
ATOM 3058 N N . ARG A 1 389 ? -0.070 -17.599 9.986 1.00 88.31 389 ARG A N 1
ATOM 3059 C CA . ARG A 1 389 ? 0.075 -17.566 8.514 1.00 88.31 389 ARG A CA 1
ATOM 3060 C C . ARG A 1 389 ? 0.282 -16.174 7.920 1.00 88.31 389 ARG A C 1
ATOM 3062 O O . ARG A 1 389 ? 0.835 -16.063 6.833 1.00 88.31 389 ARG A O 1
ATOM 3069 N N . LEU A 1 390 ? -0.174 -15.126 8.602 1.00 89.50 390 LEU A N 1
ATOM 3070 C CA . LEU A 1 390 ? -0.073 -13.741 8.140 1.00 89.50 390 LEU A CA 1
ATOM 3071 C C . LEU A 1 390 ? 1.197 -13.047 8.661 1.00 89.50 390 LEU A C 1
ATOM 3073 O O . LEU A 1 390 ? 1.554 -11.987 8.147 1.00 89.50 390 LEU A O 1
ATOM 3077 N N . GLN A 1 391 ? 1.897 -13.615 9.655 1.00 88.25 391 GLN A N 1
ATOM 3078 C CA . GLN A 1 391 ? 2.997 -12.924 10.344 1.00 88.25 391 GLN A CA 1
ATOM 3079 C C . GLN A 1 391 ? 4.119 -12.493 9.402 1.00 88.25 391 GLN A C 1
ATOM 3081 O O . GLN A 1 391 ? 4.567 -11.355 9.493 1.00 88.25 391 GLN A O 1
ATOM 3086 N N . THR A 1 392 ? 4.536 -13.355 8.472 1.00 88.19 392 THR A N 1
ATOM 3087 C CA . THR A 1 392 ? 5.621 -13.044 7.530 1.00 88.19 392 THR A CA 1
ATOM 3088 C C . THR A 1 392 ? 5.290 -11.838 6.648 1.00 88.19 392 THR A C 1
ATOM 3090 O O . THR A 1 392 ? 6.137 -10.969 6.462 1.00 88.19 392 THR A O 1
ATOM 3093 N N . SER A 1 393 ? 4.049 -11.737 6.164 1.00 88.69 393 SER A N 1
ATOM 3094 C CA . SER A 1 393 ? 3.596 -10.604 5.345 1.00 88.69 393 SER A CA 1
ATOM 3095 C C . SER A 1 393 ? 3.498 -9.312 6.163 1.00 88.69 393 SER A C 1
ATOM 3097 O O . SER A 1 393 ? 3.901 -8.231 5.720 1.00 88.69 393 SER A O 1
ATOM 3099 N N . LEU A 1 394 ? 3.021 -9.423 7.402 1.00 89.69 394 LEU A N 1
ATOM 3100 C CA . LEU A 1 394 ? 2.891 -8.293 8.315 1.00 89.69 394 LEU A CA 1
ATOM 3101 C C . LEU A 1 394 ? 4.250 -7.788 8.844 1.00 89.69 394 LEU A C 1
ATOM 3103 O O . LEU A 1 394 ? 4.376 -6.600 9.126 1.00 89.69 394 LEU A O 1
ATOM 3107 N N . ASP A 1 395 ? 5.259 -8.658 8.956 1.00 90.00 395 ASP A N 1
ATOM 3108 C CA . ASP A 1 395 ? 6.639 -8.300 9.329 1.00 90.00 395 ASP A CA 1
ATOM 3109 C C . ASP A 1 395 ? 7.466 -7.800 8.127 1.00 90.00 395 ASP A C 1
ATOM 3111 O O . ASP A 1 395 ? 8.546 -7.235 8.303 1.00 90.00 395 ASP A O 1
ATOM 3115 N N . SER A 1 396 ? 6.968 -7.979 6.900 1.00 88.19 396 SER A N 1
ATOM 3116 C CA . SER A 1 396 ? 7.677 -7.584 5.685 1.00 88.19 396 SER A CA 1
ATOM 3117 C C . SER A 1 396 ? 7.753 -6.071 5.497 1.00 88.19 396 SER A C 1
ATOM 3119 O O . SER A 1 396 ? 6.749 -5.360 5.592 1.00 88.19 396 SER A O 1
ATOM 3121 N N . LEU A 1 397 ? 8.938 -5.592 5.121 1.00 86.38 397 LEU A N 1
ATOM 3122 C CA . LEU A 1 397 ? 9.167 -4.220 4.660 1.00 86.38 397 LEU A CA 1
ATOM 3123 C C . LEU A 1 397 ? 8.972 -4.063 3.146 1.00 86.38 397 LEU A C 1
ATOM 3125 O O . LEU A 1 397 ? 9.046 -2.947 2.634 1.00 86.38 397 LEU A O 1
ATOM 3129 N N . SER A 1 398 ? 8.754 -5.167 2.426 1.00 84.44 398 SER A N 1
ATOM 3130 C CA . SER A 1 398 ? 8.553 -5.121 0.984 1.00 84.44 398 SER A CA 1
ATOM 3131 C C . SER A 1 398 ? 7.237 -4.426 0.661 1.00 84.44 398 SER A C 1
ATOM 3133 O O . SER A 1 398 ? 6.203 -4.685 1.279 1.00 84.44 398 SER A O 1
ATOM 3135 N N . THR A 1 399 ? 7.285 -3.538 -0.324 1.00 82.31 399 THR A N 1
ATOM 3136 C CA . THR A 1 399 ? 6.101 -2.940 -0.942 1.00 82.31 399 THR A CA 1
ATOM 3137 C C . THR A 1 399 ? 5.707 -3.674 -2.219 1.00 82.31 399 THR A C 1
ATOM 3139 O O . THR A 1 399 ? 4.741 -3.278 -2.859 1.00 82.31 399 THR A O 1
ATOM 3142 N N . ASP A 1 400 ? 6.422 -4.738 -2.603 1.00 81.31 400 ASP A N 1
ATOM 3143 C CA . ASP A 1 400 ? 6.071 -5.551 -3.764 1.00 81.31 400 ASP A CA 1
ATOM 3144 C C . ASP A 1 400 ? 5.048 -6.635 -3.358 1.00 81.31 400 ASP A C 1
ATOM 3146 O O . ASP A 1 400 ? 5.355 -7.522 -2.557 1.00 81.31 400 ASP A O 1
ATOM 3150 N N . PRO A 1 401 ? 3.825 -6.624 -3.911 1.00 82.62 401 PRO A N 1
ATOM 3151 C CA . PRO A 1 401 ? 2.832 -7.658 -3.641 1.00 82.62 401 PRO A CA 1
ATOM 3152 C C . PRO A 1 401 ? 3.211 -9.035 -4.187 1.00 82.62 401 PRO A C 1
ATOM 3154 O O . PRO A 1 401 ? 2.556 -10.009 -3.836 1.00 82.62 401 PRO A O 1
ATOM 3157 N N . ARG A 1 402 ? 4.252 -9.147 -5.021 1.00 80.31 402 ARG A N 1
ATOM 3158 C CA . ARG A 1 402 ? 4.797 -10.426 -5.505 1.00 80.31 402 ARG A CA 1
ATOM 3159 C C . ARG A 1 402 ? 5.984 -10.929 -4.690 1.00 80.31 402 ARG A C 1
ATOM 3161 O O . ARG A 1 402 ? 6.518 -11.995 -5.006 1.00 80.31 402 ARG A O 1
ATOM 3168 N N . ASP A 1 403 ? 6.401 -10.175 -3.677 1.00 83.62 403 ASP A N 1
ATOM 3169 C CA . ASP A 1 403 ? 7.469 -10.572 -2.770 1.00 83.62 403 ASP A CA 1
ATOM 3170 C C . ASP A 1 403 ? 7.155 -11.916 -2.103 1.00 83.62 403 ASP A C 1
ATOM 3172 O O . ASP A 1 403 ? 5.998 -12.227 -1.805 1.00 83.62 403 ASP A O 1
ATOM 3176 N N . ASP A 1 404 ? 8.186 -12.720 -1.849 1.00 84.19 404 ASP A N 1
ATOM 3177 C CA . ASP A 1 404 ? 8.015 -14.030 -1.222 1.00 84.19 404 ASP A CA 1
ATOM 3178 C C . ASP A 1 404 ? 7.392 -13.927 0.176 1.00 84.19 404 ASP A C 1
ATOM 3180 O O . ASP A 1 404 ? 6.654 -14.819 0.588 1.00 84.19 404 ASP A O 1
ATOM 3184 N N . SER A 1 405 ? 7.615 -12.817 0.881 1.00 87.31 405 SER A N 1
ATOM 3185 C CA . SER A 1 405 ? 7.001 -12.549 2.184 1.00 87.31 405 SER A CA 1
ATOM 3186 C C . SER A 1 405 ? 5.491 -12.298 2.127 1.00 87.31 405 SER A C 1
ATOM 3188 O O . SER A 1 405 ? 4.807 -12.472 3.134 1.00 87.31 405 SER A O 1
ATOM 3190 N N . SER A 1 406 ? 4.957 -11.931 0.961 1.00 87.44 406 SER A N 1
ATOM 3191 C CA . SER A 1 406 ? 3.521 -11.730 0.741 1.00 87.44 406 SER A CA 1
ATOM 3192 C C . SER A 1 406 ? 2.785 -13.046 0.467 1.00 87.44 406 SER A C 1
ATOM 3194 O O . SER A 1 406 ? 1.554 -13.052 0.425 1.00 87.44 406 SER A O 1
ATOM 3196 N N . LYS A 1 407 ? 3.512 -14.159 0.284 1.00 90.00 407 LYS A N 1
ATOM 3197 C CA . LYS A 1 407 ? 2.961 -15.462 -0.106 1.00 90.00 407 LYS A CA 1
ATOM 3198 C C . LYS A 1 407 ? 2.467 -16.268 1.087 1.00 90.00 407 LYS A C 1
ATOM 3200 O O . LYS A 1 407 ? 3.155 -16.421 2.091 1.00 90.00 407 LYS A O 1
ATOM 3205 N N . ILE A 1 408 ? 1.302 -16.880 0.917 1.00 88.19 408 ILE A N 1
ATOM 3206 C CA . ILE A 1 408 ? 0.676 -17.787 1.876 1.00 88.19 408 ILE A CA 1
ATOM 3207 C C . ILE A 1 408 ? 0.265 -19.059 1.149 1.00 88.19 408 ILE A C 1
ATOM 3209 O O . ILE A 1 408 ? -0.422 -19.013 0.129 1.00 88.19 408 ILE A O 1
ATOM 3213 N N . SER A 1 409 ? 0.681 -20.204 1.687 1.00 84.06 409 SER A N 1
ATOM 3214 C CA . SER A 1 409 ? 0.274 -21.514 1.178 1.00 84.06 409 SER A CA 1
ATOM 3215 C C . SER A 1 409 ? -1.140 -21.861 1.642 1.00 84.06 409 SER A C 1
ATOM 3217 O O . SER A 1 409 ? -1.433 -21.807 2.841 1.00 84.06 409 SER A O 1
ATOM 3219 N N . ILE A 1 410 ? -2.005 -22.240 0.697 1.00 82.62 410 ILE A N 1
ATOM 3220 C CA . ILE A 1 410 ? -3.405 -22.623 0.951 1.00 82.62 410 ILE A CA 1
ATOM 3221 C C . ILE A 1 410 ? -3.722 -24.080 0.560 1.00 82.62 410 ILE A C 1
ATOM 3223 O O . ILE A 1 410 ? -4.882 -24.453 0.406 1.00 82.62 410 ILE A O 1
ATOM 3227 N N . GLY A 1 411 ? -2.707 -24.942 0.450 1.00 75.00 411 GLY A N 1
ATOM 3228 C CA . GLY A 1 411 ? -2.888 -26.363 0.123 1.00 75.00 411 GLY A CA 1
ATOM 3229 C C . GLY A 1 411 ? -2.855 -26.628 -1.385 1.00 75.00 411 GLY A C 1
ATOM 3230 O O . GLY A 1 411 ? -1.943 -26.153 -2.061 1.00 75.00 411 GLY A O 1
ATOM 3231 N N . ARG A 1 412 ? -3.812 -27.405 -1.927 1.00 72.94 412 ARG A N 1
ATOM 3232 C CA . ARG A 1 412 ? -3.855 -27.712 -3.378 1.00 72.94 412 ARG A CA 1
ATOM 3233 C C . ARG A 1 412 ? -4.179 -26.490 -4.232 1.00 72.94 412 ARG A C 1
ATOM 3235 O O . ARG A 1 412 ? -3.738 -26.426 -5.374 1.00 72.94 412 ARG A O 1
ATOM 3242 N N . ASP A 1 413 ? -4.854 -25.508 -3.648 1.00 71.62 413 ASP A N 1
ATOM 3243 C CA . ASP A 1 413 ? -5.190 -24.234 -4.290 1.00 71.62 413 ASP A CA 1
ATOM 3244 C C . ASP A 1 413 ? -3.972 -23.297 -4.440 1.00 71.62 413 ASP A C 1
ATOM 3246 O O . ASP A 1 413 ? -4.095 -22.167 -4.917 1.00 71.62 413 ASP A O 1
ATOM 3250 N N . GLY A 1 414 ? -2.782 -23.769 -4.050 1.00 83.50 414 GLY A N 1
ATOM 3251 C CA . GLY A 1 414 ? -1.502 -23.148 -4.353 1.00 83.50 414 GLY A CA 1
ATOM 3252 C C . GLY A 1 414 ? -1.118 -22.026 -3.394 1.00 83.50 414 GLY A C 1
ATOM 3253 O O . GLY A 1 414 ? -1.258 -22.137 -2.173 1.00 83.50 414 GLY A O 1
ATOM 3254 N N . LEU A 1 415 ? -0.555 -20.959 -3.963 1.00 87.44 415 LEU A N 1
ATOM 3255 C CA . LEU A 1 415 ? -0.083 -19.784 -3.238 1.00 87.44 415 LEU A CA 1
ATOM 3256 C C . LEU A 1 415 ? -1.061 -18.626 -3.432 1.00 87.44 415 LEU A C 1
ATOM 3258 O O . LEU A 1 415 ? -1.483 -18.329 -4.551 1.00 87.44 415 LEU A O 1
ATOM 3262 N N . ARG A 1 416 ? -1.376 -17.938 -2.337 1.00 90.19 416 ARG A N 1
ATOM 3263 C CA . ARG A 1 416 ? -2.091 -16.660 -2.344 1.00 90.19 416 ARG A CA 1
ATOM 3264 C C . ARG A 1 416 ? -1.196 -15.550 -1.835 1.00 90.19 416 ARG A C 1
ATOM 3266 O O . ARG A 1 416 ? -0.226 -15.802 -1.130 1.00 90.19 416 ARG A O 1
ATOM 3273 N N . TYR A 1 417 ? -1.559 -14.328 -2.182 1.00 90.94 417 TYR A N 1
ATOM 3274 C CA . TYR A 1 417 ? -0.792 -13.132 -1.901 1.00 90.94 417 TYR A CA 1
ATOM 3275 C C . TYR A 1 417 ? -1.618 -12.170 -1.061 1.00 90.94 417 TYR A C 1
ATOM 3277 O O . TYR A 1 417 ? -2.752 -11.831 -1.412 1.00 90.94 417 TYR A O 1
ATOM 3285 N N . VAL A 1 418 ? -1.033 -11.727 0.044 1.00 91.88 418 VAL A N 1
ATOM 3286 C CA . VAL A 1 418 ? -1.559 -10.639 0.868 1.00 91.88 418 VAL A CA 1
ATOM 3287 C C . VAL A 1 418 ? -0.965 -9.332 0.368 1.00 91.88 418 VAL A C 1
ATOM 3289 O O . VAL A 1 418 ? 0.227 -9.265 0.072 1.00 91.88 418 VAL A O 1
ATOM 3292 N N . SER A 1 419 ? -1.781 -8.280 0.281 1.00 90.44 419 SER A N 1
ATOM 3293 C CA . SER A 1 419 ? -1.251 -6.959 -0.060 1.00 90.44 419 SER A CA 1
ATOM 3294 C C . SER A 1 419 ? -0.196 -6.526 0.969 1.00 90.44 419 SER A C 1
ATOM 3296 O O . SER A 1 419 ? -0.445 -6.633 2.177 1.00 90.44 419 SER A O 1
ATOM 3298 N N . PRO A 1 420 ? 0.944 -5.960 0.537 1.00 88.50 420 PRO A N 1
ATOM 3299 C CA . PRO A 1 420 ? 1.964 -5.445 1.444 1.00 88.50 420 PRO A CA 1
ATOM 3300 C C . PRO A 1 420 ? 1.436 -4.295 2.316 1.00 88.50 420 PRO A C 1
ATOM 3302 O O . PRO A 1 420 ? 1.977 -4.048 3.399 1.00 88.50 420 PRO A O 1
ATOM 3305 N N . PHE A 1 421 ? 0.349 -3.641 1.891 1.00 93.75 421 PHE A N 1
ATOM 3306 C CA . PHE A 1 421 ? -0.364 -2.588 2.614 1.00 93.75 421 PHE A CA 1
ATOM 3307 C C . PHE A 1 421 ? -1.475 -3.151 3.507 1.00 93.75 421 PHE A C 1
ATOM 3309 O O . PHE A 1 421 ? -2.612 -2.682 3.470 1.00 93.75 421 PHE A O 1
ATOM 3316 N N . THR A 1 422 ? -1.154 -4.177 4.295 1.00 95.56 422 THR A N 1
ATOM 3317 C CA . THR A 1 422 ? -2.078 -4.766 5.272 1.00 95.56 422 THR A CA 1
ATOM 3318 C C . THR A 1 422 ? -1.734 -4.299 6.679 1.00 95.56 422 THR A C 1
ATOM 3320 O O . THR A 1 422 ? -0.631 -4.537 7.169 1.00 95.56 422 THR A O 1
ATOM 3323 N N . TYR A 1 423 ? -2.699 -3.647 7.323 1.00 96.69 423 TYR A N 1
ATOM 3324 C CA . TYR A 1 423 ? -2.592 -3.034 8.642 1.00 96.69 423 TYR A CA 1
ATOM 3325 C C . TYR A 1 423 ? -3.562 -3.687 9.621 1.00 96.69 423 TYR A C 1
ATOM 3327 O O . TYR A 1 423 ? -4.651 -4.103 9.230 1.00 96.69 423 TYR A O 1
ATOM 3335 N N . ILE A 1 424 ? -3.189 -3.755 10.900 1.00 97.19 424 ILE A N 1
ATOM 3336 C CA . ILE A 1 424 ? -4.016 -4.358 11.948 1.00 97.19 424 ILE A CA 1
ATOM 3337 C C . ILE A 1 424 ? -4.206 -3.391 13.114 1.00 97.19 424 ILE A C 1
ATOM 3339 O O . ILE A 1 424 ? -3.237 -2.866 13.666 1.00 97.19 424 ILE A O 1
ATOM 3343 N N . VAL A 1 425 ? -5.454 -3.223 13.540 1.00 97.88 425 VAL A N 1
ATOM 3344 C CA . VAL A 1 425 ? -5.812 -2.604 14.817 1.00 97.88 425 VAL A CA 1
ATOM 3345 C C . VAL A 1 425 ? -6.432 -3.670 15.709 1.00 97.88 425 VAL A C 1
ATOM 3347 O O . VAL A 1 425 ? -7.460 -4.254 15.385 1.00 97.88 425 VAL A O 1
ATOM 3350 N N . MET A 1 426 ? -5.794 -3.928 16.842 1.00 96.44 426 MET A N 1
ATOM 3351 C CA . MET A 1 426 ? -6.266 -4.856 17.863 1.00 96.44 426 MET A CA 1
ATOM 3352 C C . MET A 1 426 ? -6.759 -4.077 19.072 1.00 96.44 426 MET A C 1
ATOM 3354 O O . MET A 1 426 ? -6.154 -3.071 19.450 1.00 96.44 426 MET A O 1
ATOM 3358 N N . THR A 1 427 ? -7.809 -4.563 19.720 1.00 94.31 427 THR A N 1
ATOM 3359 C CA . THR A 1 427 ? -8.258 -4.052 21.020 1.00 94.31 427 THR A CA 1
ATOM 3360 C C . THR A 1 427 ? -8.173 -5.158 22.066 1.00 94.31 427 THR A C 1
ATOM 3362 O O . THR A 1 427 ? -8.216 -6.342 21.742 1.00 94.31 427 THR A O 1
ATOM 3365 N N . GLY A 1 428 ? -7.992 -4.798 23.332 1.00 89.38 428 GLY A N 1
ATOM 3366 C CA . GLY A 1 428 ? -7.981 -5.785 24.407 1.00 89.38 428 GLY A CA 1
ATOM 3367 C C . GLY A 1 428 ? -8.014 -5.150 25.784 1.00 89.38 428 GLY A C 1
ATOM 3368 O O . GLY A 1 428 ? -7.565 -4.014 25.974 1.00 89.38 428 GLY A O 1
ATOM 3369 N N . ASN A 1 429 ? -8.568 -5.877 26.748 1.00 82.88 429 ASN A N 1
ATOM 3370 C CA . ASN A 1 429 ? -8.589 -5.436 28.140 1.00 82.88 429 ASN A CA 1
ATOM 3371 C C . ASN A 1 429 ? -7.230 -5.658 28.811 1.00 82.88 429 ASN A C 1
ATOM 3373 O O . ASN A 1 429 ? -6.435 -6.479 28.368 1.00 82.88 429 ASN A O 1
ATOM 3377 N N . SER A 1 430 ? -6.912 -4.924 29.871 1.00 68.75 430 SER A N 1
ATOM 3378 C CA . SER A 1 430 ? -5.699 -5.204 30.644 1.00 68.75 430 SER A CA 1
ATOM 3379 C C . SER A 1 430 ? -5.821 -6.581 31.327 1.00 68.75 430 SER A C 1
ATOM 3381 O O . SER A 1 430 ? -6.784 -6.788 32.058 1.00 68.75 430 SER A O 1
ATOM 3383 N N . PRO A 1 431 ? -4.870 -7.527 31.148 1.00 58.47 431 PRO A N 1
ATOM 3384 C CA . PRO A 1 431 ? -4.937 -8.842 31.803 1.00 58.47 431 PRO A CA 1
ATOM 3385 C C . PRO A 1 431 ? -4.845 -8.794 33.331 1.00 58.47 431 PRO A C 1
ATOM 3387 O O . PRO A 1 431 ? -5.115 -9.789 33.988 1.00 58.47 431 PRO A O 1
ATOM 3390 N N . LYS A 1 432 ? -4.419 -7.656 33.897 1.00 55.28 432 LYS A N 1
ATOM 3391 C CA . LYS A 1 432 ? -4.396 -7.445 35.349 1.00 55.28 432 LYS A CA 1
ATOM 3392 C C . LYS A 1 432 ? -5.791 -7.222 35.935 1.00 55.28 432 LYS A C 1
ATOM 3394 O O . LYS A 1 432 ? -5.964 -7.428 37.127 1.00 55.28 432 LYS A O 1
ATOM 3399 N N . ASP A 1 433 ? -6.738 -6.813 35.096 1.00 50.72 433 ASP A N 1
ATOM 3400 C CA . ASP A 1 433 ? -8.004 -6.214 35.517 1.00 50.72 433 ASP A CA 1
ATOM 3401 C C . ASP A 1 433 ? -9.222 -6.984 34.951 1.00 50.72 433 ASP A C 1
ATOM 3403 O O . ASP A 1 433 ? -10.362 -6.592 35.180 1.00 50.72 433 ASP A O 1
ATOM 3407 N N . ASP A 1 434 ? -8.993 -8.075 34.200 1.00 57.03 434 ASP A N 1
ATOM 3408 C CA . ASP A 1 434 ? -10.028 -8.920 33.582 1.00 57.03 434 ASP A CA 1
ATOM 3409 C C . ASP A 1 434 ? -9.558 -10.394 33.527 1.00 57.03 434 ASP A C 1
ATOM 3411 O O . ASP A 1 434 ? -8.634 -10.742 32.779 1.00 57.03 434 ASP A O 1
ATOM 3415 N N . GLU A 1 435 ? -10.155 -11.259 34.357 1.00 54.59 435 GLU A N 1
ATOM 3416 C CA . GLU A 1 435 ? -9.854 -12.698 34.406 1.00 54.59 435 GLU A CA 1
ATOM 3417 C C . GLU A 1 435 ? -10.229 -13.383 33.076 1.00 54.59 435 GLU A C 1
ATOM 3419 O O . GLU A 1 435 ? -11.275 -13.122 32.489 1.00 54.59 435 GLU A O 1
ATOM 3424 N N . GLY A 1 436 ? -9.373 -14.281 32.574 1.00 62.09 436 GLY A N 1
ATOM 3425 C CA . GLY A 1 436 ? -9.589 -14.972 31.291 1.00 62.09 436 GLY A CA 1
ATOM 3426 C C . GLY A 1 436 ? -8.926 -14.309 30.078 1.00 62.09 436 GLY A C 1
ATOM 3427 O O . GLY A 1 436 ? -9.022 -14.823 28.963 1.00 62.09 436 GLY A O 1
ATOM 3428 N N . ARG A 1 437 ? -8.190 -13.207 30.271 1.00 77.12 437 ARG A N 1
ATOM 3429 C CA . ARG A 1 437 ? -7.350 -12.614 29.220 1.00 77.12 437 ARG A CA 1
ATOM 3430 C C . ARG A 1 437 ? -5.995 -13.304 29.124 1.00 77.12 437 ARG A C 1
ATOM 3432 O O . ARG A 1 437 ? -5.299 -13.501 30.115 1.00 77.12 437 ARG A O 1
ATOM 3439 N N . VAL A 1 438 ? -5.590 -13.622 27.898 1.00 78.75 438 VAL A N 1
ATOM 3440 C CA . VAL A 1 438 ? -4.293 -14.232 27.607 1.00 78.75 438 VAL A CA 1
ATOM 3441 C C . VAL A 1 438 ? -3.221 -13.150 27.616 1.00 78.75 438 VAL A C 1
ATOM 3443 O O . VAL A 1 438 ? -3.235 -12.212 26.807 1.00 78.75 438 VAL A O 1
ATOM 3446 N N . GLU A 1 439 ? -2.250 -13.291 28.520 1.00 79.25 439 GLU A N 1
ATOM 3447 C CA . GLU A 1 439 ? -1.034 -12.497 28.452 1.00 79.25 439 GLU A CA 1
ATOM 3448 C C . GLU A 1 439 ? -0.261 -12.876 27.186 1.00 79.25 439 GLU A C 1
ATOM 3450 O O . GLU A 1 439 ? 0.253 -13.984 27.051 1.00 79.25 439 GLU A O 1
ATOM 3455 N N . GLN A 1 440 ? -0.169 -11.933 26.250 1.00 83.62 440 GLN A N 1
ATOM 3456 C CA . GLN A 1 440 ? 0.509 -12.193 24.987 1.00 83.62 440 GLN A CA 1
ATOM 3457 C C . GLN A 1 440 ? 2.007 -12.439 25.188 1.00 83.62 440 GLN A C 1
ATOM 3459 O O . GLN A 1 440 ? 2.651 -11.837 26.063 1.00 83.62 440 GLN A O 1
ATOM 3464 N N . SER A 1 441 ? 2.561 -13.283 24.319 1.00 82.31 441 SER A N 1
ATOM 3465 C CA . SER A 1 441 ? 3.969 -13.665 24.323 1.00 82.31 441 SER A CA 1
ATOM 3466 C C . SER A 1 441 ? 4.900 -12.436 24.248 1.00 82.31 441 SER A C 1
ATOM 3468 O O . SER A 1 441 ? 4.555 -11.372 23.719 1.00 82.31 441 SER A O 1
ATOM 3470 N N . ARG A 1 442 ? 6.128 -12.559 24.776 1.00 82.62 442 ARG A N 1
ATOM 3471 C CA . ARG A 1 442 ? 7.154 -11.506 24.626 1.00 82.62 442 ARG A CA 1
ATOM 3472 C C . ARG A 1 442 ? 7.497 -11.225 23.154 1.00 82.62 442 ARG A C 1
ATOM 3474 O O . ARG A 1 442 ? 7.617 -10.043 22.829 1.00 82.62 442 ARG A O 1
ATOM 3481 N N . PRO A 1 443 ? 7.666 -12.239 22.277 1.00 80.75 443 PRO A N 1
ATOM 3482 C CA . PRO A 1 443 ? 7.828 -12.017 20.841 1.00 80.75 443 PRO A CA 1
ATOM 3483 C C . PRO A 1 443 ? 6.683 -11.206 20.241 1.00 80.75 443 PRO A C 1
ATOM 3485 O O . PRO A 1 443 ? 6.940 -10.217 19.558 1.00 80.75 443 PRO A O 1
ATOM 3488 N N . PHE A 1 444 ? 5.436 -11.553 20.570 1.00 83.12 444 PHE A N 1
ATOM 3489 C CA . PHE A 1 444 ? 4.279 -10.817 20.091 1.00 83.12 444 PHE A CA 1
ATOM 3490 C C . PHE A 1 444 ? 4.313 -9.364 20.543 1.00 83.12 444 PHE A C 1
ATOM 3492 O O . PHE A 1 444 ? 4.247 -8.492 19.693 1.00 83.12 444 PHE A O 1
ATOM 3499 N N . LYS A 1 445 ? 4.504 -9.077 21.838 1.00 83.50 445 LYS A N 1
ATOM 3500 C CA . LYS A 1 445 ? 4.523 -7.705 22.389 1.00 83.50 445 LYS A CA 1
ATOM 3501 C C . LYS A 1 445 ? 5.565 -6.770 21.751 1.00 83.50 445 LYS A C 1
ATOM 3503 O O . LYS A 1 445 ? 5.458 -5.563 21.929 1.00 83.50 445 LYS A O 1
ATOM 3508 N N . ARG A 1 446 ? 6.569 -7.302 21.040 1.00 84.25 446 ARG A N 1
ATOM 3509 C CA . ARG A 1 446 ? 7.574 -6.518 20.297 1.00 84.25 446 ARG A CA 1
ATOM 3510 C C . ARG A 1 446 ? 7.130 -6.126 18.885 1.00 84.25 446 ARG A C 1
ATOM 3512 O O . ARG A 1 446 ? 7.766 -5.259 18.298 1.00 84.25 446 ARG A O 1
ATOM 3519 N N . ARG A 1 447 ? 6.097 -6.773 18.334 1.00 88.12 447 ARG A N 1
ATOM 3520 C CA . ARG A 1 447 ? 5.615 -6.537 16.966 1.00 88.12 447 ARG A CA 1
ATOM 3521 C C . ARG A 1 447 ? 4.641 -5.360 16.858 1.00 88.12 447 ARG A C 1
ATOM 3523 O O . ARG A 1 447 ? 4.879 -4.529 15.995 1.00 88.12 447 ARG A O 1
ATOM 3530 N N . PRO A 1 448 ? 3.557 -5.251 17.653 1.00 92.25 448 PRO A N 1
ATOM 3531 C CA . PRO A 1 448 ? 2.652 -4.121 17.565 1.00 92.25 448 PRO A CA 1
ATOM 3532 C C . PRO A 1 448 ? 3.116 -2.958 18.435 1.00 92.25 448 PRO A C 1
ATOM 3534 O O . PRO A 1 448 ? 3.718 -3.131 19.496 1.00 92.25 448 PRO A O 1
ATOM 3537 N N . SER A 1 449 ? 2.710 -1.761 18.033 1.00 94.06 449 SER A N 1
ATOM 3538 C CA . SER A 1 449 ? 2.755 -0.595 18.909 1.00 94.06 449 SER A CA 1
ATOM 3539 C C . SER A 1 449 ? 1.651 -0.700 19.960 1.00 94.06 449 SER A C 1
ATOM 3541 O O . SER A 1 449 ? 0.462 -0.648 19.637 1.00 94.06 449 SER A O 1
ATOM 3543 N N . LEU A 1 450 ? 2.044 -0.882 21.222 1.00 91.56 450 LEU A N 1
ATOM 3544 C CA . LEU A 1 450 ? 1.123 -0.945 22.356 1.00 91.56 450 LEU A CA 1
ATOM 3545 C C . LEU A 1 450 ? 0.722 0.474 22.770 1.00 91.56 450 LEU A C 1
ATOM 3547 O O . LEU A 1 450 ? 1.564 1.252 23.216 1.00 91.56 450 LEU A O 1
ATOM 3551 N N . ILE A 1 451 ? -0.564 0.796 22.667 1.00 92.00 451 ILE A N 1
ATOM 3552 C CA . ILE A 1 451 ? -1.113 2.097 23.054 1.00 92.00 451 ILE A CA 1
ATOM 3553 C C . ILE A 1 451 ? -2.078 1.872 24.210 1.00 92.00 451 ILE A C 1
ATOM 3555 O O . ILE A 1 451 ? -3.091 1.189 24.066 1.00 92.00 451 ILE A O 1
ATOM 3559 N N . ARG A 1 452 ? -1.754 2.446 25.371 1.00 88.12 452 ARG A N 1
ATOM 3560 C CA . ARG A 1 452 ? -2.638 2.409 26.535 1.00 88.12 452 ARG A CA 1
ATOM 3561 C C . ARG A 1 452 ? -3.668 3.524 26.427 1.00 88.12 452 ARG A C 1
ATOM 3563 O O . ARG A 1 452 ? -3.314 4.698 26.440 1.00 88.12 452 ARG A O 1
ATOM 3570 N N . ILE A 1 453 ? -4.930 3.139 26.337 1.00 84.50 453 ILE A N 1
ATOM 3571 C CA . ILE A 1 453 ? -6.073 4.036 26.348 1.00 84.50 453 ILE A CA 1
ATOM 3572 C C . ILE A 1 453 ? -6.497 4.209 27.799 1.00 84.50 453 ILE A C 1
ATOM 3574 O O . ILE A 1 453 ? -7.025 3.292 28.428 1.00 84.50 453 ILE A O 1
ATOM 3578 N N . THR A 1 454 ? -6.228 5.391 28.337 1.00 75.94 454 THR A N 1
ATOM 3579 C CA . THR A 1 454 ? -6.809 5.819 29.607 1.00 75.94 454 THR A CA 1
ATOM 3580 C C . THR A 1 454 ? -8.297 6.069 29.409 1.00 75.94 454 THR A C 1
ATOM 3582 O O . THR A 1 454 ? -8.727 6.403 28.308 1.00 75.94 454 THR A O 1
ATOM 3585 N N . ASN A 1 455 ? -9.095 5.900 30.463 1.00 71.69 455 ASN A N 1
ATOM 3586 C CA . ASN A 1 455 ? -10.512 6.233 30.420 1.00 71.69 455 ASN A CA 1
ATOM 3587 C C . ASN A 1 455 ? -10.661 7.769 30.400 1.00 71.69 455 ASN A C 1
ATOM 3589 O O . ASN A 1 455 ? -10.556 8.399 31.457 1.00 71.69 455 ASN A O 1
ATOM 3593 N N . PRO A 1 456 ? -10.869 8.399 29.229 1.00 65.25 456 PRO A N 1
ATOM 3594 C CA . PRO A 1 456 ? -10.859 9.857 29.135 1.00 65.25 456 PRO A CA 1
ATOM 3595 C C . PRO A 1 456 ? -12.065 10.443 29.844 1.00 65.25 456 PRO A C 1
ATOM 3597 O O . PRO A 1 456 ? -11.993 11.525 30.409 1.00 65.25 456 PRO A O 1
ATOM 3600 N N . LEU A 1 457 ? -13.166 9.696 29.841 1.00 65.62 457 LEU A N 1
ATOM 3601 C CA . LEU A 1 457 ? -14.420 10.099 30.432 1.00 65.62 457 LEU A CA 1
ATOM 3602 C C . LEU A 1 457 ? -14.343 10.063 31.956 1.00 65.62 457 LEU A C 1
ATOM 3604 O O . LEU A 1 457 ? -14.774 11.015 32.586 1.00 65.62 457 LEU A O 1
ATOM 3608 N N . ALA A 1 458 ? -13.709 9.048 32.547 1.00 66.19 458 ALA A N 1
ATOM 3609 C CA . ALA A 1 458 ? -13.425 9.033 33.983 1.00 66.19 458 ALA A CA 1
ATOM 3610 C C . ALA A 1 458 ? -12.530 10.208 34.408 1.00 66.19 458 ALA A C 1
ATOM 3612 O O . ALA A 1 458 ? -12.843 10.907 35.371 1.00 66.19 458 ALA A O 1
ATOM 3613 N N . LYS A 1 459 ? -11.443 10.464 33.662 1.00 63.50 459 LYS A N 1
ATOM 3614 C CA . LYS A 1 459 ? -10.547 11.604 33.920 1.00 63.50 459 LYS A CA 1
ATOM 3615 C C . LYS A 1 459 ? -11.297 12.931 33.831 1.00 63.50 459 LYS A C 1
ATOM 3617 O O . LYS A 1 459 ? -11.087 13.816 34.655 1.00 63.50 459 LYS A O 1
ATOM 3622 N N . ALA A 1 460 ? -12.165 13.056 32.837 1.00 63.22 460 ALA A N 1
ATOM 3623 C CA . ALA A 1 460 ? -12.902 14.275 32.604 1.00 63.22 460 ALA A CA 1
ATOM 3624 C C . ALA A 1 460 ? -14.024 14.455 33.650 1.00 63.22 460 ALA A C 1
ATOM 3626 O O . ALA A 1 460 ? -14.136 15.534 34.210 1.00 63.22 460 ALA A O 1
ATOM 3627 N N . ILE A 1 461 ? -14.779 13.413 34.020 1.00 70.75 461 ILE A N 1
ATOM 3628 C CA . ILE A 1 461 ? -15.835 13.483 35.052 1.00 70.75 461 ILE A CA 1
ATOM 3629 C C . ILE A 1 461 ? -15.280 13.936 36.403 1.00 70.75 461 ILE A C 1
ATOM 3631 O O . ILE A 1 461 ? -15.876 14.803 37.034 1.00 70.75 461 ILE A O 1
ATOM 3635 N N . SER A 1 462 ? -14.123 13.416 36.820 1.00 68.94 462 SER A N 1
ATOM 3636 C CA . SER A 1 462 ? -13.493 13.812 38.086 1.00 68.94 462 SER A CA 1
ATOM 3637 C C . SER A 1 462 ? -12.928 15.241 38.088 1.00 68.94 462 SER A C 1
ATOM 3639 O O . SER A 1 462 ? -12.655 15.768 39.162 1.00 68.94 462 SER A O 1
ATOM 3641 N N . GLY A 1 463 ? -12.736 15.864 36.919 1.00 69.81 463 GLY A N 1
ATOM 3642 C CA . GLY A 1 463 ? -12.221 17.233 36.781 1.00 69.81 463 GLY A CA 1
ATOM 3643 C C . GLY A 1 463 ? -13.242 18.269 36.299 1.00 69.81 463 GLY A C 1
ATOM 3644 O O . GLY A 1 463 ? -12.921 19.454 36.291 1.00 69.81 463 GLY A O 1
ATOM 3645 N N . MET A 1 464 ? -14.438 17.841 35.886 1.00 75.38 464 MET A N 1
ATOM 3646 C CA . MET A 1 464 ? -15.487 18.707 35.344 1.00 75.38 464 MET A CA 1
ATOM 3647 C C . MET A 1 464 ? -16.308 19.376 36.445 1.00 75.38 464 MET A C 1
ATOM 3649 O O . MET A 1 464 ? -16.638 18.758 37.458 1.00 75.38 464 MET A O 1
ATOM 3653 N N . ASN A 1 465 ? -16.738 20.611 36.199 1.00 79.50 465 ASN A N 1
ATOM 3654 C CA . ASN A 1 465 ? -17.867 21.188 36.930 1.00 79.50 465 ASN A CA 1
ATOM 3655 C C . ASN A 1 465 ? -19.216 20.673 36.372 1.00 79.50 465 ASN A C 1
ATOM 3657 O O . ASN A 1 465 ? -19.280 20.070 35.301 1.00 79.50 465 ASN A O 1
ATOM 3661 N N . VAL A 1 466 ? -20.322 20.933 37.079 1.00 78.25 466 VAL A N 1
ATOM 3662 C CA . VAL A 1 466 ? -21.663 20.436 36.697 1.00 78.25 466 VAL A CA 1
ATOM 3663 C C . VAL A 1 466 ? -22.104 20.921 35.308 1.00 78.25 466 VAL A C 1
ATOM 3665 O O . VAL A 1 466 ? -22.765 20.181 34.580 1.00 78.25 466 VAL A O 1
ATOM 3668 N N . SER A 1 467 ? -21.724 22.136 34.902 1.00 77.06 467 SER A N 1
ATOM 3669 C CA . SER A 1 467 ? -22.072 22.684 33.582 1.00 77.06 467 SER A CA 1
ATOM 3670 C C . SER A 1 467 ? -21.330 21.957 32.454 1.00 77.06 467 SER A C 1
ATOM 3672 O O . SER A 1 467 ? -21.937 21.575 31.449 1.00 77.06 467 SER A O 1
ATOM 3674 N N . GLU A 1 468 ? -20.040 21.681 32.644 1.00 77.69 468 GLU A N 1
ATOM 3675 C CA . GLU A 1 468 ? -19.234 20.887 31.712 1.00 77.69 468 GLU A CA 1
ATOM 3676 C C . GLU A 1 468 ? -19.743 19.443 31.629 1.00 77.69 468 GLU A C 1
ATOM 3678 O O . GLU A 1 468 ? -19.915 18.910 30.529 1.00 77.69 468 GLU A O 1
ATOM 3683 N N . PHE A 1 469 ? -20.066 18.837 32.778 1.00 78.88 469 PHE A N 1
ATOM 3684 C CA . PHE A 1 469 ? -20.645 17.496 32.852 1.00 78.88 469 PHE A CA 1
ATOM 3685 C C . PHE A 1 469 ? -21.993 17.410 32.126 1.00 78.88 469 PHE A C 1
ATOM 3687 O O . PHE A 1 469 ? -22.233 16.461 31.377 1.00 78.88 469 PHE A O 1
ATOM 3694 N N . SER A 1 470 ? -22.848 18.423 32.281 1.00 77.00 470 SER A N 1
ATOM 3695 C CA . SER A 1 470 ? -24.138 18.504 31.586 1.00 77.00 470 SER A CA 1
ATOM 3696 C C . SER A 1 470 ? -23.947 18.625 30.072 1.00 77.00 470 SER A C 1
ATOM 3698 O O . SER A 1 470 ? -24.576 17.893 29.312 1.00 77.00 470 SER A O 1
ATOM 3700 N N . THR A 1 471 ? -22.990 19.447 29.628 1.00 78.38 471 THR A N 1
ATOM 3701 C CA . THR A 1 471 ? -22.646 19.615 28.203 1.00 78.38 471 THR A CA 1
ATOM 3702 C C . THR A 1 471 ? -22.101 18.323 27.579 1.00 78.38 471 THR A C 1
ATOM 3704 O O . THR A 1 471 ? -22.380 18.000 26.423 1.00 78.38 471 THR A O 1
ATOM 3707 N N . VAL A 1 472 ? -21.287 17.561 28.315 1.00 76.44 472 VAL A N 1
ATOM 3708 C CA . VAL A 1 472 ? -20.780 16.259 27.850 1.00 76.44 472 VAL A CA 1
ATOM 3709 C C . VAL A 1 472 ? -21.894 15.216 27.825 1.00 76.44 472 VAL A C 1
ATOM 3711 O O . VAL A 1 472 ? -22.018 14.490 26.840 1.00 76.44 472 VAL A O 1
ATOM 3714 N N . SER A 1 473 ? -22.737 15.178 28.857 1.00 77.00 473 SER A N 1
ATOM 3715 C CA . SER A 1 473 ? -23.890 14.274 28.932 1.00 77.00 473 SER A CA 1
ATOM 3716 C C . SER A 1 473 ? -24.876 14.524 27.792 1.00 77.00 473 SER A C 1
ATOM 3718 O O . SER A 1 473 ? -25.314 13.569 27.159 1.00 77.00 473 SER A O 1
ATOM 3720 N N . GLN A 1 474 ? -25.139 15.790 27.450 1.00 77.69 474 GLN A N 1
ATOM 3721 C CA . GLN A 1 474 ? -25.933 16.170 26.282 1.00 77.69 474 GLN A CA 1
ATOM 3722 C C . GLN A 1 474 ? -25.330 15.630 24.984 1.00 77.69 474 GLN A C 1
ATOM 3724 O O . GLN A 1 474 ? -26.027 14.984 24.211 1.00 77.69 474 GLN A O 1
ATOM 3729 N N . ARG A 1 475 ? -24.036 15.850 24.732 1.00 76.25 475 ARG A N 1
ATOM 3730 C CA . ARG A 1 475 ? -23.400 15.376 23.490 1.00 76.25 475 ARG A CA 1
ATOM 3731 C C . ARG A 1 475 ? -23.410 13.853 23.376 1.00 76.25 475 ARG A C 1
ATOM 3733 O O . ARG A 1 475 ? -23.599 13.313 22.287 1.00 76.25 475 ARG A O 1
ATOM 3740 N N . ILE A 1 476 ? -23.226 13.147 24.493 1.00 74.62 476 ILE A N 1
ATOM 3741 C CA . ILE A 1 476 ? -23.380 11.687 24.544 1.00 74.62 476 ILE A CA 1
ATOM 3742 C C . ILE A 1 476 ? -24.834 11.306 24.241 1.00 74.62 476 ILE A C 1
ATOM 3744 O O . ILE A 1 476 ? -25.063 10.406 23.434 1.00 74.62 476 ILE A O 1
ATOM 3748 N N . TRP A 1 477 ? -25.802 12.012 24.828 1.00 76.56 477 TRP A N 1
ATOM 3749 C CA . TRP A 1 477 ? -27.230 11.796 24.618 1.00 76.56 477 TRP A CA 1
ATOM 3750 C C . TRP A 1 477 ? -27.646 11.970 23.157 1.00 76.56 477 TRP A C 1
ATOM 3752 O O . TRP A 1 477 ? -28.261 11.078 22.579 1.00 76.56 477 TRP A O 1
ATOM 3762 N N . GLU A 1 478 ? -27.272 13.090 22.542 1.00 76.50 478 GLU A N 1
ATOM 3763 C CA . GLU A 1 478 ? -27.572 13.414 21.145 1.00 76.50 478 GLU A CA 1
ATOM 3764 C C . GLU A 1 478 ? -27.038 12.336 20.195 1.00 76.50 478 GLU A C 1
ATOM 3766 O O . GLU A 1 478 ? -27.748 11.915 19.282 1.00 76.50 478 GLU A O 1
ATOM 3771 N N . ARG A 1 479 ? -25.836 11.803 20.461 1.00 70.50 479 ARG A N 1
ATOM 3772 C CA . ARG A 1 479 ? -25.286 10.661 19.710 1.00 70.50 479 ARG A CA 1
ATOM 3773 C C . ARG A 1 479 ? -26.069 9.370 19.932 1.00 70.50 479 ARG A C 1
ATOM 3775 O O . ARG A 1 479 ? -26.326 8.627 18.991 1.00 70.50 479 ARG A O 1
ATOM 3782 N N . CYS A 1 480 ? -26.465 9.081 21.170 1.00 68.62 480 CYS A N 1
ATOM 3783 C CA . CYS A 1 480 ? -27.277 7.896 21.456 1.00 68.62 480 CYS A CA 1
ATOM 3784 C C . CYS A 1 480 ? -28.639 7.970 20.753 1.00 68.62 480 CYS A C 1
ATOM 3786 O O . CYS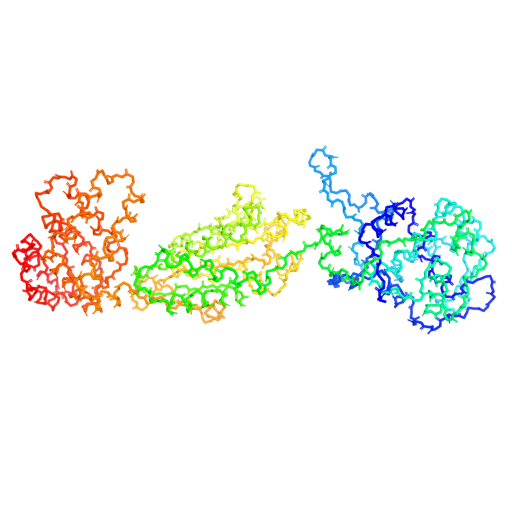 A 1 480 ? -29.115 6.959 20.233 1.00 68.62 480 CYS A O 1
ATOM 3788 N N . ALA A 1 481 ? -29.228 9.166 20.704 1.00 68.44 481 ALA A N 1
ATOM 3789 C CA . ALA A 1 481 ? -30.478 9.437 20.015 1.00 68.44 481 ALA A CA 1
ATOM 3790 C C . ALA A 1 481 ? -30.349 9.321 18.489 1.00 68.44 481 ALA A C 1
ATOM 3792 O O . ALA A 1 481 ? -31.269 8.813 17.855 1.00 68.44 481 ALA A O 1
ATOM 3793 N N . SER A 1 482 ? -29.220 9.728 17.894 1.00 66.06 482 SER A N 1
ATOM 3794 C CA . SER A 1 482 ? -28.985 9.534 16.455 1.00 66.06 482 SER A CA 1
ATOM 3795 C C . SER A 1 482 ? -28.758 8.068 16.077 1.00 66.06 482 SER A C 1
ATOM 3797 O O . SER A 1 482 ? -29.204 7.636 15.018 1.00 66.06 482 SER A O 1
ATOM 3799 N N . ASP A 1 483 ? -28.086 7.299 16.939 1.00 61.22 483 ASP A N 1
ATOM 3800 C CA . ASP A 1 483 ? -27.793 5.877 16.702 1.00 61.22 483 ASP A CA 1
ATOM 3801 C C . ASP A 1 483 ? -29.026 4.979 16.872 1.00 61.22 483 ASP A C 1
ATOM 3803 O O . ASP A 1 483 ? -29.144 3.934 16.229 1.00 61.22 483 ASP A O 1
ATOM 3807 N N . SER A 1 484 ? -29.930 5.354 17.776 1.00 56.09 484 SER A N 1
ATOM 3808 C CA . SER A 1 484 ? -31.074 4.533 18.159 1.00 56.09 484 SER A CA 1
ATOM 3809 C C . SER A 1 484 ? -32.330 5.168 17.570 1.00 56.09 484 SER A C 1
ATOM 3811 O O . SER A 1 484 ? -32.840 6.141 18.116 1.00 56.09 484 SER A O 1
ATOM 3813 N N . GLN A 1 485 ? -32.863 4.606 16.479 1.00 51.31 485 GLN A N 1
ATOM 3814 C CA . GLN A 1 485 ? -34.055 5.096 15.754 1.00 51.31 485 GLN A CA 1
ATOM 3815 C C . GLN A 1 485 ? -35.359 5.208 16.599 1.00 51.31 485 GLN A C 1
ATOM 3817 O O . GLN A 1 485 ? -36.431 5.429 16.045 1.00 51.31 485 GLN A O 1
ATOM 3822 N N . GLY A 1 486 ? -35.300 5.048 17.928 1.00 51.72 486 GLY A N 1
ATOM 3823 C CA . GLY A 1 486 ? -36.438 4.986 18.850 1.00 51.72 486 GLY A CA 1
ATOM 3824 C C . GLY A 1 486 ? -36.594 6.147 19.844 1.00 51.72 486 GLY A C 1
ATOM 3825 O O . GLY A 1 486 ? -37.563 6.141 20.598 1.00 51.72 486 GLY A O 1
ATOM 3826 N N . PHE A 1 487 ? -35.710 7.154 19.878 1.00 62.59 487 PHE A N 1
ATOM 3827 C CA . PHE A 1 487 ? -35.862 8.287 20.812 1.00 62.59 487 PHE A CA 1
ATOM 3828 C C . PHE A 1 487 ? -36.842 9.349 20.284 1.00 62.59 487 PHE A C 1
ATOM 3830 O O . PHE A 1 487 ? -36.449 10.443 19.886 1.00 62.59 487 PHE A O 1
ATOM 3837 N N . SER A 1 488 ? -38.141 9.053 20.322 1.00 56.06 488 SER A N 1
ATOM 3838 C CA . SER A 1 488 ? -39.214 9.970 19.896 1.00 56.06 488 SER A CA 1
ATOM 3839 C C . SER A 1 488 ? -39.321 11.268 20.722 1.00 56.06 488 SER A C 1
ATOM 3841 O O . SER A 1 488 ? -40.025 12.186 20.309 1.00 56.06 488 SER A O 1
ATOM 3843 N N . ARG A 1 489 ? -38.604 11.374 21.856 1.00 64.06 489 ARG A N 1
ATOM 3844 C CA . ARG A 1 489 ? -38.573 12.537 22.772 1.00 64.06 489 ARG A CA 1
ATOM 3845 C C . ARG A 1 489 ? -37.160 13.050 23.096 1.00 64.06 489 ARG A C 1
ATOM 3847 O O . ARG A 1 489 ? -36.909 13.534 24.197 1.00 64.06 489 ARG A O 1
ATOM 3854 N N . SER A 1 490 ? -36.199 12.930 22.174 1.00 69.50 490 SER A N 1
ATOM 3855 C CA . SER A 1 490 ? -34.808 13.337 22.457 1.00 69.50 490 SER A CA 1
ATOM 3856 C C . SER A 1 490 ? -34.669 14.823 22.829 1.00 69.50 490 SER A C 1
ATOM 3858 O O . SER A 1 490 ? -33.884 15.147 23.716 1.00 69.50 490 SER A O 1
ATOM 3860 N N . ALA A 1 491 ? -35.464 15.706 22.213 1.00 72.69 491 ALA A N 1
ATOM 3861 C CA . ALA A 1 491 ? -35.446 17.145 22.477 1.00 72.69 491 ALA A CA 1
ATOM 3862 C C . ALA A 1 491 ? -35.894 17.497 23.907 1.00 72.69 491 ALA A C 1
ATOM 3864 O O . ALA A 1 491 ? -35.278 18.351 24.543 1.00 72.69 491 ALA A O 1
ATOM 3865 N N . ASP A 1 492 ? -36.906 16.800 24.433 1.00 73.56 492 ASP A N 1
ATOM 3866 C CA . ASP A 1 492 ? -37.418 17.017 25.793 1.00 73.56 492 ASP A CA 1
ATOM 3867 C C . ASP A 1 492 ? -36.363 16.649 26.842 1.00 73.56 492 ASP A C 1
ATOM 3869 O O . ASP A 1 492 ? -36.193 17.347 27.838 1.00 73.56 492 ASP A O 1
ATOM 3873 N N . ILE A 1 493 ? -35.600 15.583 26.589 1.00 75.38 493 ILE A N 1
ATOM 3874 C CA . ILE A 1 493 ? -34.543 15.135 27.500 1.00 75.38 493 ILE A CA 1
ATOM 3875 C C . ILE A 1 493 ? -33.319 16.056 27.423 1.00 75.38 493 ILE A C 1
ATOM 3877 O O . ILE A 1 493 ? -32.729 16.382 28.449 1.00 75.38 493 ILE A O 1
ATOM 3881 N N . VAL A 1 494 ? -32.968 16.552 26.232 1.00 77.88 494 VAL A N 1
ATOM 3882 C CA . VAL A 1 494 ? -31.917 17.574 26.081 1.00 77.88 494 VAL A CA 1
ATOM 3883 C C . VAL A 1 494 ? -32.288 18.871 26.807 1.00 77.88 494 VAL A C 1
ATOM 3885 O O . VAL A 1 494 ? -31.430 19.482 27.449 1.00 77.88 494 VAL A O 1
ATOM 3888 N N . ALA A 1 495 ? -33.560 19.277 26.761 1.00 78.19 495 ALA A N 1
ATOM 3889 C CA . ALA A 1 495 ? -34.052 20.408 27.541 1.00 78.19 495 ALA A CA 1
ATOM 3890 C C . ALA A 1 495 ? -33.972 20.127 29.054 1.00 78.19 495 ALA A C 1
ATOM 3892 O O . ALA A 1 495 ? -33.461 20.962 29.804 1.00 78.19 495 ALA A O 1
ATOM 3893 N N . ALA A 1 496 ? -34.383 18.929 29.488 1.00 77.81 496 ALA A N 1
ATOM 3894 C CA . ALA A 1 496 ? -34.356 18.517 30.891 1.00 77.81 496 ALA A CA 1
ATOM 3895 C C . ALA A 1 496 ? -32.938 18.466 31.489 1.00 77.81 496 ALA A C 1
ATOM 3897 O O . ALA A 1 496 ? -32.737 18.905 32.621 1.00 77.81 496 ALA A O 1
ATOM 3898 N N . LEU A 1 497 ? -31.938 18.031 30.709 1.00 76.12 497 LEU A N 1
ATOM 3899 C CA . LEU A 1 497 ? -30.521 18.027 31.105 1.00 76.12 497 LEU A CA 1
ATOM 3900 C C . LEU A 1 497 ? -30.001 19.420 31.507 1.00 76.12 497 LEU A C 1
ATOM 3902 O O . LEU A 1 497 ? -29.079 19.514 32.314 1.00 76.12 497 LEU A O 1
ATOM 3906 N N . HIS A 1 498 ? -30.583 20.496 30.967 1.00 73.88 498 HIS A N 1
ATOM 3907 C CA . HIS A 1 498 ? -30.216 21.872 31.311 1.00 73.88 498 HIS A CA 1
ATOM 3908 C C . HIS A 1 498 ? -31.078 22.463 32.426 1.00 73.88 498 HIS A C 1
ATOM 3910 O O . HIS A 1 498 ? -30.583 23.271 33.213 1.00 73.88 498 HIS A O 1
ATOM 3916 N N . SER A 1 499 ? -32.363 22.103 32.490 1.00 79.25 499 SER A N 1
ATOM 3917 C CA . SER A 1 499 ? -33.290 22.667 33.474 1.00 79.25 499 SER A CA 1
ATOM 3918 C C . SER A 1 499 ? -33.207 21.989 34.843 1.00 79.25 499 SER A C 1
ATOM 3920 O O . SER A 1 499 ? -33.437 22.646 35.855 1.00 79.25 499 SER A O 1
ATOM 3922 N N . GLU A 1 500 ? -32.842 20.706 34.911 1.00 85.38 500 GLU A N 1
ATOM 3923 C CA . GLU A 1 500 ? -32.764 19.936 36.162 1.00 85.38 500 GLU A CA 1
ATOM 3924 C C . GLU A 1 500 ? -31.337 19.882 36.741 1.00 85.38 500 GLU A C 1
ATOM 3926 O O . GLU A 1 500 ? -30.775 18.822 37.025 1.00 85.38 500 GLU A O 1
ATOM 3931 N N . VAL A 1 501 ? -30.742 21.060 36.969 1.00 82.12 501 VAL A N 1
ATOM 3932 C CA . VAL A 1 501 ? -29.361 21.209 37.479 1.00 82.12 501 VAL A CA 1
ATOM 3933 C C . VAL A 1 501 ? -29.131 20.446 38.791 1.00 82.12 501 VAL A C 1
ATOM 3935 O O . VAL A 1 501 ? -28.052 19.889 39.007 1.00 82.12 501 VAL A O 1
ATOM 3938 N N . ALA A 1 502 ? -30.139 20.382 39.666 1.00 84.06 502 ALA A N 1
ATOM 3939 C CA . ALA A 1 502 ? -30.054 19.652 40.929 1.00 84.06 502 ALA A CA 1
ATOM 3940 C C . ALA A 1 502 ? -29.870 18.139 40.710 1.00 84.06 502 ALA A C 1
ATOM 3942 O O . ALA A 1 502 ? -28.936 17.559 41.263 1.00 84.06 502 ALA A O 1
ATOM 3943 N N . ALA A 1 503 ? -30.686 17.522 39.849 1.00 84.94 503 ALA A N 1
ATOM 3944 C CA . ALA A 1 503 ? -30.572 16.103 39.509 1.00 84.94 503 ALA A CA 1
ATOM 3945 C C . ALA A 1 503 ? -29.221 15.800 38.838 1.00 84.94 503 ALA A C 1
ATOM 3947 O O . ALA A 1 503 ? -28.538 14.845 39.207 1.00 84.94 503 ALA A O 1
ATOM 3948 N N . MET A 1 504 ? -28.769 16.670 37.929 1.00 84.81 504 MET A N 1
ATOM 3949 C CA . MET A 1 504 ? -27.466 16.529 37.270 1.00 84.81 504 MET A CA 1
ATOM 3950 C C . MET A 1 504 ? -26.280 16.662 38.233 1.00 84.81 504 MET A C 1
ATOM 3952 O O . MET A 1 504 ? -25.283 15.959 38.075 1.00 84.81 504 MET A O 1
ATOM 3956 N N . THR A 1 505 ? -26.392 17.508 39.260 1.00 87.56 505 THR A N 1
ATOM 3957 C CA . THR A 1 505 ? -25.373 17.644 40.315 1.00 87.56 505 THR A CA 1
ATOM 3958 C C . THR A 1 505 ? -25.260 16.364 41.147 1.00 87.56 505 THR A C 1
ATOM 3960 O O . THR A 1 505 ? -24.153 15.895 41.430 1.00 87.56 505 THR A O 1
ATOM 3963 N N . VAL A 1 506 ? -26.400 15.771 41.517 1.00 88.50 506 VAL A N 1
ATOM 3964 C CA . VAL A 1 506 ? -26.432 14.504 42.262 1.00 88.50 506 VAL A CA 1
ATOM 3965 C C . VAL A 1 506 ? -25.898 13.363 41.392 1.00 88.50 506 VAL A C 1
ATOM 3967 O O . VAL A 1 506 ? -25.035 12.613 41.844 1.00 88.50 506 VAL A O 1
ATOM 3970 N N . LEU A 1 507 ? -26.312 13.276 40.123 1.00 87.31 507 LEU A N 1
ATOM 3971 C CA . LEU A 1 507 ? -25.822 12.269 39.175 1.00 87.31 507 LEU A CA 1
ATOM 3972 C C . LEU A 1 507 ? -24.303 12.365 38.964 1.00 87.31 507 LEU A C 1
ATOM 3974 O O . LEU A 1 507 ? -23.607 11.350 39.005 1.00 87.31 507 LEU A O 1
ATOM 3978 N N . HIS A 1 508 ? -23.772 13.579 38.789 1.00 86.56 508 HIS A N 1
ATOM 3979 C CA . HIS A 1 508 ? -22.329 13.815 38.681 1.00 86.56 508 HIS A CA 1
ATOM 3980 C C . HIS A 1 508 ? -21.585 13.318 39.925 1.00 86.56 508 HIS A C 1
ATOM 3982 O O . HIS A 1 508 ? -20.584 12.611 39.809 1.00 86.56 508 HIS A O 1
ATOM 3988 N N . SER A 1 509 ? -22.119 13.610 41.113 1.00 87.69 509 SER A N 1
ATOM 3989 C CA . SER A 1 509 ? -21.539 13.192 42.394 1.00 87.69 509 SER A CA 1
ATOM 3990 C C . SER A 1 509 ? -21.547 11.669 42.573 1.00 87.69 509 SER A C 1
ATOM 3992 O O . SER A 1 509 ? -20.548 11.102 43.020 1.00 87.69 509 SER A O 1
ATOM 3994 N N . ILE A 1 510 ? -22.626 10.990 42.162 1.00 87.06 510 ILE A N 1
ATOM 3995 C CA . ILE A 1 510 ? -22.717 9.519 42.151 1.00 87.06 510 ILE A CA 1
ATOM 3996 C C . ILE A 1 510 ? -21.627 8.927 41.255 1.00 87.06 510 ILE A C 1
ATOM 3998 O O . ILE A 1 510 ? -20.885 8.046 41.684 1.00 87.06 510 ILE A O 1
ATOM 4002 N N . LEU A 1 511 ? -21.486 9.428 40.026 1.00 84.12 511 LEU A N 1
ATOM 4003 C CA . LEU A 1 511 ? -20.504 8.914 39.069 1.00 84.12 511 LEU A CA 1
ATOM 4004 C C . LEU A 1 511 ? -19.059 9.178 39.519 1.00 84.12 511 LEU A C 1
ATOM 4006 O O . LEU A 1 511 ? -18.207 8.300 39.384 1.00 84.12 511 LEU A O 1
ATOM 4010 N N . CYS A 1 512 ? -18.777 10.343 40.107 1.00 82.38 512 CYS A N 1
ATOM 4011 C CA . CYS A 1 512 ? -17.484 10.639 40.733 1.00 82.38 512 CYS A CA 1
ATOM 4012 C C . CYS A 1 512 ? -17.172 9.676 41.887 1.00 82.38 512 CYS A C 1
ATOM 4014 O O . CYS A 1 512 ? -16.051 9.168 41.985 1.00 82.38 512 CYS A O 1
ATOM 4016 N N . CYS A 1 513 ? -18.167 9.390 42.731 1.00 82.44 513 CYS A N 1
ATOM 4017 C CA . CYS A 1 513 ? -18.049 8.417 43.812 1.00 82.44 513 CYS A CA 1
ATOM 4018 C C . CYS A 1 513 ? -17.725 7.023 43.253 1.00 82.44 513 CYS A C 1
ATOM 4020 O O . CYS A 1 513 ? -16.685 6.455 43.579 1.00 82.44 513 CYS A O 1
ATOM 4022 N N . MET A 1 514 ? -18.521 6.521 42.305 1.00 78.44 514 MET A N 1
ATOM 4023 C CA . MET A 1 514 ? -18.280 5.230 41.648 1.00 78.44 514 MET A CA 1
ATOM 4024 C C . MET A 1 514 ? -16.884 5.136 41.014 1.00 78.44 514 MET A C 1
ATOM 4026 O O . MET A 1 514 ? -16.217 4.109 41.141 1.00 78.44 514 MET A O 1
ATOM 4030 N N . ASN A 1 515 ? -16.416 6.204 40.359 1.00 75.56 515 ASN A N 1
ATOM 4031 C CA . ASN A 1 515 ? -15.074 6.241 39.777 1.00 75.56 515 ASN A CA 1
ATOM 4032 C C . ASN A 1 515 ? -13.977 6.088 40.843 1.00 75.56 515 ASN A C 1
ATOM 4034 O O . ASN A 1 515 ? -13.023 5.341 40.644 1.00 75.56 515 ASN A O 1
ATOM 4038 N N . THR A 1 516 ? -14.135 6.774 41.979 1.00 76.44 516 THR A N 1
ATOM 4039 C CA . THR A 1 516 ? -13.171 6.772 43.093 1.00 76.44 516 THR A CA 1
ATOM 4040 C C . THR A 1 516 ? -12.988 5.373 43.686 1.00 76.44 516 THR A C 1
ATOM 4042 O O . THR A 1 516 ? -11.877 5.004 44.054 1.00 76.44 516 THR A O 1
ATOM 4045 N N . PHE A 1 517 ? -14.055 4.571 43.717 1.00 72.56 517 PHE A N 1
ATOM 4046 C CA . PHE A 1 517 ? -14.042 3.197 44.232 1.00 72.56 517 PHE A CA 1
ATOM 4047 C C . PHE A 1 517 ? -13.792 2.126 43.155 1.00 72.56 517 PHE A C 1
ATOM 4049 O O . PHE A 1 517 ? -14.029 0.945 43.392 1.00 72.56 517 PHE A O 1
ATOM 4056 N N . GLY A 1 518 ? -13.299 2.507 41.971 1.00 60.81 518 GLY A N 1
ATOM 4057 C CA . GLY A 1 518 ? -12.813 1.550 40.971 1.00 60.81 518 GLY A CA 1
ATOM 4058 C C . GLY A 1 518 ? -13.891 0.860 40.130 1.00 60.81 518 GLY A C 1
ATOM 4059 O O . GLY A 1 518 ? -13.560 -0.020 39.343 1.00 60.81 518 GLY A O 1
ATOM 4060 N N . LEU A 1 519 ? -15.161 1.283 40.214 1.00 64.38 519 LEU A N 1
ATOM 4061 C CA . LEU A 1 519 ? -16.221 0.785 39.320 1.00 64.38 519 LEU A CA 1
ATOM 4062 C C . LEU A 1 519 ? -16.051 1.256 37.866 1.00 64.38 519 LEU A C 1
ATOM 4064 O O . LEU A 1 519 ? -16.679 0.699 36.971 1.00 64.38 519 LEU A O 1
ATOM 4068 N N . GLY A 1 520 ? -15.204 2.267 37.634 1.00 62.53 520 GLY A N 1
ATOM 4069 C CA . GLY A 1 520 ? -14.837 2.772 36.313 1.00 62.53 520 GLY A CA 1
ATOM 4070 C C . GLY A 1 520 ? -16.014 3.393 35.557 1.00 62.53 520 GLY A C 1
ATOM 4071 O O . GLY A 1 520 ? -16.786 2.704 34.891 1.00 62.53 520 GLY A O 1
ATOM 4072 N N . VAL A 1 521 ? -16.131 4.726 35.565 1.00 67.44 521 VAL A N 1
ATOM 4073 C CA . VAL A 1 521 ? -17.164 5.385 34.748 1.00 67.44 521 VAL A CA 1
ATOM 4074 C C . VAL A 1 521 ? -16.723 5.434 33.297 1.00 67.44 521 VAL A C 1
ATOM 4076 O O . VAL A 1 521 ? -15.824 6.181 32.920 1.00 67.44 521 VAL A O 1
ATOM 4079 N N . SER A 1 522 ? -17.334 4.584 32.481 1.00 63.56 522 SER A N 1
ATOM 4080 C CA . SER A 1 522 ? -16.949 4.366 31.092 1.00 63.56 522 SER A CA 1
ATOM 4081 C C . SER A 1 522 ? -17.935 4.981 30.101 1.00 63.56 522 SER A C 1
ATOM 4083 O O . SER A 1 522 ? -19.091 5.248 30.432 1.00 63.56 522 SER A O 1
ATOM 4085 N N . TYR A 1 523 ? -17.506 5.157 28.847 1.00 63.16 523 TYR A N 1
ATOM 4086 C CA . TYR A 1 523 ? -18.408 5.624 27.786 1.00 63.16 523 TYR A CA 1
ATOM 4087 C C . TYR A 1 523 ? -19.568 4.648 27.567 1.00 63.16 523 TYR A C 1
ATOM 4089 O O . TYR A 1 523 ? -20.710 5.059 27.388 1.00 63.16 523 TYR A O 1
ATOM 4097 N N . GLY A 1 524 ? -19.287 3.343 27.633 1.00 63.50 524 GLY A N 1
ATOM 4098 C CA . GLY A 1 524 ? -20.312 2.307 27.529 1.00 63.50 524 GLY A CA 1
ATOM 4099 C C . GLY A 1 524 ? -21.341 2.386 28.655 1.00 63.50 524 GLY A C 1
ATOM 4100 O O . GLY A 1 524 ? -22.527 2.207 28.394 1.00 63.50 524 GLY A O 1
ATOM 4101 N N . LEU A 1 525 ? -20.906 2.697 29.880 1.00 70.81 525 LEU A N 1
ATOM 4102 C CA . LEU A 1 525 ? -21.805 2.898 31.012 1.00 70.81 525 LEU A CA 1
ATOM 4103 C C . LEU A 1 525 ? -22.692 4.125 30.812 1.00 70.81 525 LEU A C 1
ATOM 4105 O O . LEU A 1 525 ? -23.906 4.001 30.907 1.00 70.81 525 LEU A O 1
ATOM 4109 N N . LEU A 1 526 ? -22.110 5.284 30.500 1.00 71.88 526 LEU A N 1
ATOM 4110 C CA . LEU A 1 526 ? -22.896 6.502 30.301 1.00 71.88 526 LEU A CA 1
ATOM 4111 C C . LEU A 1 526 ? -23.863 6.372 29.124 1.00 71.88 526 LEU A C 1
ATOM 4113 O O . LEU A 1 526 ? -25.025 6.731 29.257 1.00 71.88 526 LEU A O 1
ATOM 4117 N N . ARG A 1 527 ? -23.440 5.750 28.017 1.00 70.81 527 ARG A N 1
ATOM 4118 C CA . ARG A 1 527 ? -24.332 5.402 26.902 1.00 70.81 527 ARG A CA 1
ATOM 4119 C C . ARG A 1 527 ? -25.481 4.498 27.347 1.00 70.81 527 ARG A C 1
ATOM 4121 O O . ARG A 1 527 ? -26.626 4.776 27.010 1.00 70.81 527 ARG A O 1
ATOM 4128 N N . LYS A 1 528 ? -25.201 3.429 28.104 1.00 74.56 528 LYS A N 1
ATOM 4129 C CA . LYS A 1 528 ? -26.244 2.545 28.656 1.00 74.56 528 LYS A CA 1
ATOM 4130 C C . LYS A 1 528 ? -27.194 3.307 29.576 1.00 74.56 528 LYS A C 1
ATOM 4132 O O . LYS A 1 528 ? -28.397 3.127 29.451 1.00 74.56 528 LYS A O 1
ATOM 4137 N N . LEU A 1 529 ? -26.669 4.168 30.446 1.00 78.31 529 LEU A N 1
ATOM 4138 C CA . LEU A 1 529 ? -27.465 5.015 31.329 1.00 78.31 529 LEU A CA 1
ATOM 4139 C C . LEU A 1 529 ? -28.382 5.933 30.509 1.00 78.31 529 LEU A C 1
ATOM 4141 O O . LEU A 1 529 ? -29.575 5.964 30.769 1.00 78.31 529 LEU A O 1
ATOM 4145 N N . CYS A 1 530 ? -27.870 6.597 29.467 1.00 77.12 530 CYS A N 1
ATOM 4146 C CA . CYS A 1 530 ? -28.686 7.416 28.568 1.00 77.12 530 CYS A CA 1
ATOM 4147 C C . CYS A 1 530 ? -29.801 6.604 27.893 1.00 77.12 530 CYS A C 1
ATOM 4149 O O . CYS A 1 530 ? -30.943 7.049 27.829 1.00 77.12 530 CYS A O 1
ATOM 4151 N N . VAL A 1 531 ? -29.498 5.389 27.428 1.00 76.50 531 VAL A N 1
ATOM 4152 C CA . VAL A 1 531 ? -30.511 4.489 26.853 1.00 76.50 531 VAL A CA 1
ATOM 4153 C C . VAL A 1 531 ? -31.570 4.100 27.884 1.00 76.50 531 VAL A C 1
ATOM 4155 O O . VAL A 1 531 ? -32.757 4.152 27.575 1.00 76.50 531 VAL A O 1
ATOM 4158 N N . LEU A 1 532 ? -31.169 3.763 29.111 1.00 81.69 532 LEU A N 1
ATOM 4159 C CA . LEU A 1 532 ? -32.100 3.423 30.188 1.00 81.69 532 LEU A CA 1
ATOM 4160 C C . LEU A 1 532 ? -32.982 4.613 30.578 1.00 81.69 532 LEU A C 1
ATOM 4162 O O . LEU A 1 532 ? -34.193 4.451 30.640 1.00 81.69 532 LEU A O 1
ATOM 4166 N N . ILE A 1 533 ? -32.410 5.809 30.741 1.00 82.88 533 ILE A N 1
ATOM 4167 C CA . ILE A 1 533 ? -33.172 7.040 31.009 1.00 82.88 533 ILE A CA 1
ATOM 4168 C C . ILE A 1 533 ? -34.186 7.277 29.885 1.00 82.88 533 ILE A C 1
ATOM 4170 O O . ILE A 1 533 ? -35.336 7.608 30.147 1.00 82.88 533 ILE A O 1
ATOM 4174 N N . GLY A 1 534 ? -33.784 7.073 28.627 1.00 78.00 534 GLY A N 1
ATOM 4175 C CA . GLY A 1 534 ? -34.667 7.222 27.473 1.00 78.00 534 GLY A CA 1
ATOM 4176 C C . GLY A 1 534 ? -35.840 6.256 27.492 1.00 78.00 534 GLY A C 1
ATOM 4177 O O . GLY A 1 534 ? -36.966 6.645 27.187 1.00 78.00 534 GLY A O 1
ATOM 4178 N N . ASN A 1 535 ? -35.574 5.009 27.876 1.00 79.81 535 ASN A N 1
ATOM 4179 C CA . ASN A 1 535 ? -36.594 3.980 28.010 1.00 79.81 535 ASN A CA 1
ATOM 4180 C C . ASN A 1 535 ? -37.553 4.294 29.163 1.00 79.81 535 ASN A C 1
ATOM 4182 O O . ASN A 1 535 ? -38.759 4.264 28.951 1.00 79.81 535 ASN A O 1
ATOM 4186 N N . GLU A 1 536 ? -37.046 4.656 30.344 1.00 83.00 536 GLU A N 1
ATOM 4187 C CA . GLU A 1 536 ? -37.873 5.072 31.490 1.00 83.00 536 GLU A CA 1
ATOM 4188 C C . GLU A 1 536 ? -38.748 6.287 31.135 1.00 83.00 536 GLU A C 1
ATOM 4190 O O . GLU A 1 536 ? -39.944 6.321 31.428 1.00 83.00 536 GLU A O 1
ATOM 4195 N N . TRP A 1 537 ? -38.185 7.256 30.407 1.00 81.81 537 TRP A N 1
ATOM 4196 C CA . TRP A 1 537 ? -38.925 8.406 29.885 1.00 81.81 537 TRP A CA 1
ATOM 4197 C C . TRP A 1 537 ? -40.047 7.995 28.928 1.00 81.81 537 TRP A C 1
ATOM 4199 O O . TRP A 1 537 ? -41.173 8.486 29.023 1.00 81.81 537 TRP A O 1
ATOM 4209 N N . ALA A 1 538 ? -39.755 7.076 28.004 1.00 76.19 538 ALA A N 1
ATOM 4210 C CA . ALA A 1 538 ? -40.726 6.558 27.045 1.00 76.19 538 ALA A CA 1
ATOM 4211 C C . ALA A 1 538 ? -41.830 5.724 27.717 1.00 76.19 538 ALA A C 1
ATOM 4213 O O . ALA A 1 538 ? -42.970 5.736 27.252 1.00 76.19 538 ALA A O 1
ATOM 4214 N N . LEU A 1 539 ? -41.509 5.046 28.821 1.00 80.62 539 LEU A N 1
ATOM 4215 C CA . LEU A 1 539 ? -42.447 4.278 29.645 1.00 80.62 539 LEU A CA 1
ATOM 4216 C C . LEU A 1 539 ? -43.314 5.156 30.563 1.00 80.62 539 LEU A C 1
ATOM 4218 O O . LEU A 1 539 ? -44.209 4.636 31.228 1.00 80.62 539 LEU A O 1
ATOM 4222 N N . GLY A 1 540 ? -43.111 6.478 30.556 1.00 80.12 540 GLY A N 1
ATOM 4223 C CA . GLY A 1 540 ? -43.983 7.436 31.233 1.00 80.12 540 GLY A CA 1
ATOM 4224 C C . GLY A 1 540 ? -43.487 7.906 32.598 1.00 80.12 540 GLY A C 1
ATOM 4225 O O . GLY A 1 540 ? -44.317 8.241 33.443 1.00 80.12 540 GLY A O 1
ATOM 4226 N N . ALA A 1 541 ? -42.169 7.949 32.827 1.00 81.38 541 ALA A N 1
ATOM 4227 C CA . ALA A 1 541 ? -41.603 8.634 33.990 1.00 81.38 541 ALA A CA 1
ATOM 4228 C C . ALA A 1 541 ? -42.173 10.062 34.135 1.00 81.38 541 ALA A C 1
ATOM 4230 O O . ALA A 1 541 ? -42.350 10.777 33.145 1.00 81.38 541 ALA A O 1
ATOM 4231 N N . ALA A 1 542 ? -42.484 10.468 35.371 1.00 80.81 542 ALA A N 1
ATOM 4232 C CA . ALA A 1 542 ? -43.194 11.720 35.642 1.00 80.81 542 ALA A CA 1
ATOM 4233 C C . ALA A 1 542 ? -42.286 12.967 35.603 1.00 80.81 542 ALA A C 1
ATOM 4235 O O . ALA A 1 542 ? -42.781 14.072 35.378 1.00 80.81 542 ALA A O 1
ATOM 4236 N N . SER A 1 543 ? -40.973 12.800 35.789 1.00 85.12 543 SER A N 1
ATOM 4237 C CA . SER A 1 543 ? -39.949 13.855 35.757 1.00 85.12 543 SER A CA 1
ATOM 4238 C C . SER A 1 543 ? -38.582 13.293 35.361 1.00 85.12 543 SER A C 1
ATOM 4240 O O . SER A 1 543 ? -38.395 12.070 35.376 1.00 85.12 543 SER A O 1
ATOM 4242 N N . PHE A 1 544 ? -37.633 14.137 34.913 1.00 83.88 544 PHE A N 1
ATOM 4243 C CA . PHE A 1 544 ? -36.340 13.627 34.409 1.00 83.88 544 PHE A CA 1
ATOM 4244 C C . PHE A 1 544 ? -35.550 12.990 35.543 1.00 83.88 544 PHE A C 1
ATOM 4246 O O . PHE A 1 544 ? -34.988 11.910 35.359 1.00 83.88 544 PHE A O 1
ATOM 4253 N N . SER A 1 545 ? -35.655 13.563 36.741 1.00 87.69 545 SER A N 1
ATOM 4254 C CA . SER A 1 545 ? -35.225 12.933 37.983 1.00 87.69 545 SER A CA 1
ATOM 4255 C C . SER A 1 545 ? -35.784 11.515 38.167 1.00 87.69 545 SER A C 1
ATOM 4257 O O . SER A 1 545 ? -35.002 10.616 38.455 1.00 87.69 545 SER A O 1
ATOM 4259 N N . ASP A 1 546 ? -37.080 11.267 37.921 1.00 86.62 546 ASP A N 1
ATOM 4260 C CA . ASP A 1 546 ? -37.671 9.918 38.050 1.00 86.62 546 ASP A CA 1
ATOM 4261 C C . ASP A 1 546 ? -37.098 8.919 37.034 1.00 86.62 546 ASP A C 1
ATOM 4263 O O . ASP A 1 546 ? -36.887 7.747 37.353 1.00 86.62 546 ASP A O 1
ATOM 4267 N N . ALA A 1 547 ? -36.831 9.369 35.804 1.00 86.50 547 ALA A N 1
ATOM 4268 C CA . ALA A 1 547 ? -36.224 8.522 34.779 1.0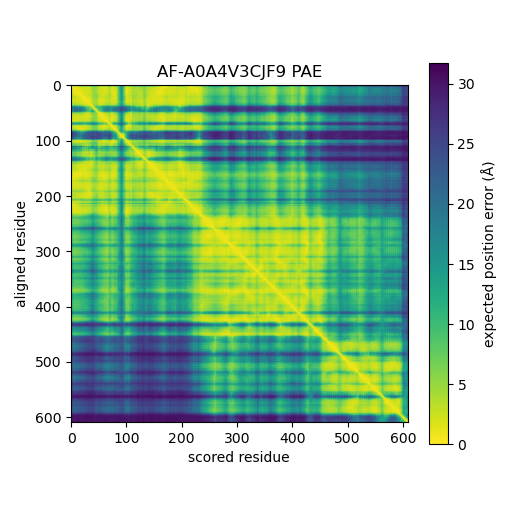0 86.50 547 ALA A CA 1
ATOM 4269 C C . ALA A 1 547 ? -34.754 8.206 35.086 1.00 86.50 547 ALA A C 1
ATOM 4271 O O . ALA A 1 547 ? -34.305 7.081 34.866 1.00 86.50 547 ALA A O 1
ATOM 4272 N N . VAL A 1 548 ? -34.007 9.178 35.618 1.00 87.62 548 VAL A N 1
ATOM 4273 C CA . VAL A 1 548 ? -32.636 8.969 36.103 1.00 87.62 548 VAL A CA 1
ATOM 4274 C C . VAL A 1 548 ? -32.624 8.027 37.304 1.00 87.62 548 VAL A C 1
ATOM 4276 O O . VAL A 1 548 ? -31.803 7.114 37.333 1.00 87.62 548 VAL A O 1
ATOM 4279 N N . ASP A 1 549 ? -33.555 8.189 38.244 1.00 88.31 549 ASP A N 1
ATOM 4280 C CA . ASP A 1 549 ? -33.706 7.333 39.424 1.00 88.31 549 ASP A CA 1
ATOM 4281 C C . ASP A 1 549 ? -33.933 5.862 39.026 1.00 88.31 549 ASP A C 1
ATOM 4283 O O . ASP A 1 549 ? -33.198 4.965 39.447 1.00 88.31 549 ASP A O 1
ATOM 4287 N N . GLY A 1 550 ? -34.880 5.609 38.111 1.00 84.88 550 GLY A N 1
ATOM 4288 C CA . GLY A 1 550 ? -35.125 4.270 37.559 1.00 84.88 550 GLY A CA 1
ATOM 4289 C C . GLY A 1 550 ? -33.919 3.696 36.803 1.00 84.88 550 GLY A C 1
ATOM 4290 O O . GLY A 1 550 ? -33.521 2.546 37.020 1.00 84.88 550 GLY A O 1
ATOM 4291 N N . ALA A 1 551 ? -33.280 4.512 35.960 1.00 85.56 551 ALA A N 1
ATOM 4292 C CA . ALA A 1 551 ? -32.119 4.101 35.178 1.00 85.56 551 ALA A CA 1
ATOM 4293 C C . ALA A 1 551 ? -30.885 3.792 36.037 1.00 85.56 551 ALA A C 1
ATOM 4295 O O . ALA A 1 551 ? -30.128 2.880 35.698 1.00 85.56 551 ALA A O 1
ATOM 4296 N N . LEU A 1 552 ? -30.668 4.516 37.140 1.00 84.50 552 LEU A N 1
ATOM 4297 C CA . LEU A 1 552 ? -29.581 4.250 38.083 1.00 84.50 552 LEU A CA 1
ATOM 4298 C C . LEU A 1 552 ? -29.765 2.893 38.764 1.00 84.50 552 LEU A C 1
ATOM 4300 O O . LEU A 1 552 ? -28.812 2.114 38.805 1.00 84.50 552 LEU A O 1
ATOM 4304 N N . CYS A 1 553 ? -30.982 2.559 39.204 1.00 80.81 553 CYS A N 1
ATOM 4305 C CA . CYS A 1 553 ? -31.295 1.240 39.759 1.00 80.81 5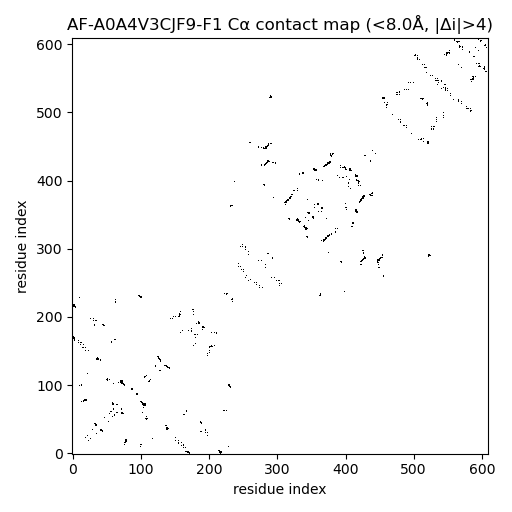53 CYS A CA 1
ATOM 4306 C C . CYS A 1 553 ? -30.997 0.111 38.761 1.00 80.81 553 CYS A C 1
ATOM 4308 O O . CYS A 1 553 ? -30.313 -0.855 39.106 1.00 80.81 553 CYS A O 1
ATOM 4310 N N . GLY A 1 554 ? -31.447 0.240 37.507 1.00 70.25 554 GLY A N 1
ATOM 4311 C CA . GLY A 1 554 ? -31.199 -0.769 36.470 1.00 70.25 554 GLY A CA 1
ATOM 4312 C C . GLY A 1 554 ? -29.733 -0.846 36.022 1.00 70.25 554 GLY A C 1
ATOM 4313 O O . GLY A 1 554 ? -29.185 -1.932 35.828 1.00 70.25 554 GLY A O 1
ATOM 4314 N N . GLY A 1 555 ? -29.075 0.305 35.878 1.00 68.00 555 GLY A N 1
ATOM 4315 C CA . GLY A 1 555 ? -27.710 0.420 35.369 1.00 68.00 555 GLY A CA 1
ATOM 4316 C C . GLY A 1 555 ? -26.643 0.002 36.379 1.00 68.00 555 GLY A C 1
ATOM 4317 O O . GLY A 1 555 ? -25.697 -0.693 36.009 1.00 68.00 555 GLY A O 1
ATOM 4318 N N . ILE A 1 556 ? -26.794 0.388 37.649 1.00 66.56 556 ILE A N 1
ATOM 4319 C CA . ILE A 1 556 ? -25.820 0.074 38.703 1.00 66.56 556 ILE A CA 1
ATOM 4320 C C . ILE A 1 556 ? -25.946 -1.382 39.148 1.00 66.56 556 ILE A C 1
ATOM 4322 O O . ILE A 1 556 ? -24.915 -2.035 39.288 1.00 66.56 556 ILE A O 1
ATOM 4326 N N . SER A 1 557 ? -27.161 -1.937 39.239 1.00 61.03 557 SER A N 1
ATOM 4327 C CA . SER A 1 557 ? -27.358 -3.373 39.510 1.00 61.03 557 SER A CA 1
ATOM 4328 C C . SER A 1 557 ? -26.629 -4.266 38.500 1.00 61.03 557 SER A C 1
ATOM 4330 O O . SER A 1 557 ? -26.039 -5.283 38.859 1.00 61.03 557 SER A O 1
ATOM 4332 N N . ALA A 1 558 ? -26.613 -3.868 37.223 1.00 58.91 558 ALA A N 1
ATOM 4333 C CA . ALA A 1 558 ? -25.904 -4.598 36.174 1.00 58.91 558 ALA A CA 1
ATOM 4334 C C . ALA A 1 558 ? -24.370 -4.476 36.269 1.00 58.91 558 ALA A C 1
ATOM 4336 O O . ALA A 1 558 ? -23.660 -5.339 35.758 1.00 58.91 558 ALA A O 1
ATOM 4337 N N . LEU A 1 559 ? -23.850 -3.412 36.893 1.00 55.25 559 LEU A N 1
ATOM 4338 C CA . LEU A 1 559 ? -22.414 -3.198 37.095 1.00 55.25 559 LEU A CA 1
ATOM 4339 C C . LEU A 1 559 ? -21.879 -3.903 38.340 1.00 55.25 559 LEU A C 1
ATOM 4341 O O . LEU A 1 559 ? -20.775 -4.436 38.300 1.00 55.25 559 LEU A O 1
ATOM 4345 N N . THR A 1 560 ? -22.647 -3.909 39.429 1.00 52.84 560 THR A N 1
ATOM 4346 C CA . THR A 1 560 ? -22.264 -4.568 40.686 1.00 52.84 560 THR A CA 1
ATOM 4347 C C . THR A 1 560 ? -22.464 -6.082 40.645 1.00 52.84 560 THR A C 1
ATOM 4349 O O . THR A 1 560 ? -21.879 -6.786 41.459 1.00 52.84 560 THR A O 1
ATOM 4352 N N . GLY A 1 561 ? -23.236 -6.602 39.682 1.00 45.88 561 GLY A N 1
ATOM 4353 C CA . GLY A 1 561 ? -23.380 -8.040 39.428 1.00 45.88 561 GLY A CA 1
ATOM 4354 C C . GLY A 1 561 ? -22.200 -8.696 38.694 1.00 45.88 561 GLY A C 1
ATOM 4355 O O . GLY A 1 561 ? -22.188 -9.915 38.523 1.00 45.88 561 GLY A O 1
ATOM 4356 N N . VAL A 1 562 ? -21.206 -7.919 38.247 1.00 45.06 562 VAL A N 1
ATOM 4357 C CA . VAL A 1 562 ? -19.974 -8.436 37.630 1.00 45.06 562 VAL A CA 1
ATOM 4358 C C . VAL A 1 562 ? -18.897 -8.531 38.712 1.00 45.06 562 VAL A C 1
ATOM 4360 O O . VAL A 1 562 ? -18.755 -7.609 39.504 1.00 45.06 562 VAL A O 1
ATOM 4363 N N . ARG A 1 563 ? -18.155 -9.651 38.755 1.00 43.41 563 ARG A N 1
ATOM 4364 C CA . ARG A 1 563 ? -17.141 -10.020 39.771 1.00 43.41 563 ARG A CA 1
ATOM 4365 C C . ARG A 1 563 ? -15.916 -9.083 39.828 1.00 43.41 563 ARG A C 1
ATOM 4367 O O . ARG A 1 563 ? -14.783 -9.538 39.712 1.00 43.41 563 ARG A O 1
ATOM 4374 N N . THR A 1 564 ? -16.100 -7.782 39.994 1.00 46.66 564 THR A N 1
ATOM 4375 C CA . THR A 1 564 ? -15.014 -6.873 40.359 1.00 46.66 564 THR A CA 1
ATOM 4376 C C . THR A 1 564 ? -14.913 -6.821 41.880 1.00 46.66 564 THR A C 1
ATOM 4378 O O . THR A 1 564 ? -15.912 -6.714 42.590 1.00 46.66 564 THR A O 1
ATOM 4381 N N . THR A 1 565 ? -13.692 -6.936 42.402 1.00 52.16 565 THR A N 1
ATOM 4382 C CA . THR A 1 565 ? -13.362 -6.760 43.823 1.00 52.16 565 THR A CA 1
ATOM 4383 C C . THR A 1 565 ? -13.517 -5.287 44.203 1.00 52.16 565 THR A C 1
ATOM 4385 O O . THR A 1 565 ? -12.534 -4.565 44.357 1.00 52.16 565 THR A O 1
ATOM 4388 N N . VAL A 1 566 ? -14.754 -4.806 44.267 1.00 57.81 566 VAL A N 1
ATOM 4389 C CA . VAL A 1 566 ? -15.085 -3.459 44.732 1.00 57.81 566 VAL A CA 1
ATOM 4390 C C . VAL A 1 566 ? -15.426 -3.560 46.210 1.00 57.81 566 VAL A C 1
ATOM 4392 O O . VAL A 1 566 ? -16.219 -4.412 46.607 1.00 57.81 566 VAL A O 1
ATOM 4395 N N . ASP A 1 567 ? -14.841 -2.685 47.028 1.00 66.62 567 ASP A N 1
ATOM 4396 C CA . ASP A 1 567 ? -15.234 -2.523 48.428 1.00 66.62 567 ASP A CA 1
ATOM 4397 C C . ASP A 1 567 ? -16.654 -1.935 48.490 1.00 66.62 567 ASP A C 1
ATOM 4399 O O . ASP A 1 567 ? -16.860 -0.721 48.568 1.00 66.62 567 ASP A O 1
ATOM 4403 N N . GLY A 1 568 ? -17.647 -2.821 48.382 1.00 68.62 568 GLY A N 1
ATOM 4404 C CA . GLY A 1 568 ? -19.062 -2.470 48.345 1.00 68.62 568 GLY A CA 1
ATOM 4405 C C . GLY A 1 568 ? -19.523 -1.758 49.614 1.00 68.62 568 GLY A C 1
ATOM 4406 O O . GLY A 1 568 ? -20.395 -0.895 49.539 1.00 68.62 568 GLY A O 1
ATOM 4407 N N . ALA A 1 569 ? -18.899 -2.044 50.762 1.00 72.38 569 ALA A N 1
ATOM 4408 C CA . ALA A 1 569 ? -19.209 -1.381 52.023 1.00 72.38 569 ALA A CA 1
ATOM 4409 C C . ALA A 1 569 ? -18.749 0.084 52.010 1.00 72.38 569 ALA A C 1
ATOM 4411 O O . ALA A 1 569 ? -19.538 0.974 52.339 1.00 72.38 569 ALA A O 1
ATOM 4412 N N . SER A 1 570 ? -17.515 0.350 51.572 1.00 77.88 570 SER A N 1
ATOM 4413 C CA . SER A 1 570 ? -17.009 1.722 51.454 1.00 77.88 570 SER A CA 1
ATOM 4414 C C . SER A 1 570 ? -17.707 2.510 50.347 1.00 77.88 570 SER A C 1
ATOM 4416 O O . SER A 1 570 ? -18.037 3.679 50.549 1.00 77.88 570 SER A O 1
ATOM 4418 N N . LEU A 1 571 ? -18.012 1.873 49.210 1.00 78.50 571 LEU A N 1
ATOM 4419 C CA . LEU A 1 571 ? -18.806 2.490 48.148 1.00 78.50 571 LEU A CA 1
ATOM 4420 C C . LEU A 1 571 ? -20.208 2.859 48.645 1.00 78.50 571 LEU A C 1
ATOM 4422 O O . LEU A 1 571 ? -20.659 3.979 48.415 1.00 78.50 571 LEU A O 1
ATOM 4426 N N . ARG A 1 572 ? -20.894 1.945 49.342 1.00 82.06 572 ARG A N 1
ATOM 4427 C CA . ARG A 1 572 ? -22.212 2.203 49.938 1.00 82.06 572 ARG A CA 1
ATOM 4428 C C . ARG A 1 572 ? -22.152 3.377 50.900 1.00 82.06 572 ARG A C 1
ATOM 4430 O O . ARG A 1 572 ? -22.952 4.301 50.779 1.00 82.06 572 ARG A O 1
ATOM 4437 N N . ALA A 1 573 ? -21.196 3.356 51.829 1.00 83.56 573 ALA A N 1
ATOM 4438 C CA . ALA A 1 573 ? -21.014 4.436 52.788 1.00 83.56 573 ALA A CA 1
ATOM 4439 C C . ALA A 1 573 ? -20.815 5.776 52.070 1.00 83.56 573 ALA A C 1
ATOM 4441 O O . ALA A 1 573 ? -21.478 6.747 52.415 1.00 83.56 573 ALA A O 1
ATOM 4442 N N . ALA A 1 574 ? -19.977 5.822 51.034 1.00 85.75 574 ALA A N 1
ATOM 4443 C CA . ALA A 1 574 ? -19.721 7.038 50.276 1.00 85.75 574 ALA A CA 1
ATOM 4444 C C . ALA A 1 574 ? -20.926 7.508 49.441 1.00 85.75 574 ALA A C 1
ATOM 4446 O O . ALA A 1 574 ? -21.202 8.705 49.400 1.00 85.75 574 ALA A O 1
ATOM 4447 N N . LEU A 1 575 ? -21.677 6.597 48.812 1.00 87.06 575 LEU A N 1
ATOM 4448 C CA . LEU A 1 575 ? -22.903 6.934 48.078 1.00 87.06 575 LEU A CA 1
ATOM 4449 C C . LEU A 1 575 ? -23.966 7.531 49.007 1.00 87.06 575 LEU A C 1
ATOM 4451 O O . LEU A 1 575 ? -24.570 8.540 48.661 1.00 87.06 575 LEU A O 1
ATOM 4455 N N . LEU A 1 576 ? -24.140 6.986 50.214 1.00 87.81 576 LEU A N 1
ATOM 4456 C CA . LEU A 1 576 ? -25.082 7.527 51.202 1.00 87.81 576 LEU A CA 1
ATOM 4457 C C . LEU A 1 576 ? -24.684 8.915 51.735 1.00 87.81 576 LEU A C 1
ATOM 4459 O O . LEU A 1 576 ? -25.531 9.611 52.289 1.00 87.81 576 LEU A O 1
ATOM 4463 N N . GLN A 1 577 ? -23.425 9.331 51.554 1.00 91.00 577 GLN A N 1
ATOM 4464 C CA . GLN A 1 577 ? -22.953 10.683 51.877 1.00 91.00 577 GLN A CA 1
ATOM 4465 C C . GLN A 1 577 ? -23.115 11.677 50.715 1.00 91.00 577 GLN A C 1
ATOM 4467 O O . GLN A 1 577 ? -22.812 12.860 50.880 1.00 91.00 577 GLN A O 1
ATOM 4472 N N . VAL A 1 578 ? -23.588 11.244 49.538 1.00 89.81 578 VAL A N 1
ATOM 4473 C CA . VAL A 1 578 ? -23.867 12.161 48.426 1.00 89.81 578 VAL A CA 1
ATOM 4474 C C . VAL A 1 578 ? -25.013 13.095 48.822 1.00 89.81 578 VAL A C 1
ATOM 4476 O O . VAL A 1 578 ? -26.134 12.665 49.099 1.00 89.81 578 VAL A O 1
ATOM 4479 N N . ALA A 1 579 ? -24.727 14.398 48.843 1.00 89.19 579 ALA A N 1
ATOM 4480 C CA . ALA A 1 579 ? -25.694 15.414 49.235 1.00 89.19 579 ALA A CA 1
ATOM 4481 C C . ALA A 1 579 ? -26.951 15.362 48.350 1.00 89.19 579 ALA A C 1
ATOM 4483 O O . ALA A 1 579 ? -26.859 15.281 47.127 1.00 89.19 579 ALA A O 1
ATOM 4484 N N . ASN A 1 580 ? -28.125 15.453 48.981 1.00 90.69 580 ASN A N 1
ATOM 4485 C CA . ASN A 1 580 ? -29.444 15.427 48.337 1.00 90.69 580 ASN A CA 1
ATOM 4486 C C . ASN A 1 580 ? -29.792 14.136 47.574 1.00 90.69 580 ASN A C 1
ATOM 4488 O O . ASN A 1 580 ? -30.792 14.127 46.859 1.00 90.69 580 ASN A O 1
ATOM 4492 N N . LEU A 1 581 ? -29.038 13.042 47.754 1.00 89.56 581 LEU A N 1
ATOM 4493 C CA . LEU A 1 581 ? -29.299 11.774 47.065 1.00 89.56 581 LEU A CA 1
ATOM 4494 C C . LEU A 1 581 ? -30.734 11.275 47.273 1.00 89.56 581 LEU A C 1
ATOM 4496 O O . LEU A 1 581 ? -31.441 11.039 46.303 1.00 89.56 581 LEU A O 1
ATOM 4500 N N . GLN A 1 582 ? -31.178 11.176 48.528 1.00 91.69 582 GLN A N 1
ATOM 4501 C CA . GLN A 1 582 ? -32.519 10.689 48.871 1.00 91.69 582 GLN A CA 1
ATOM 4502 C C . GLN A 1 582 ? -33.638 11.572 48.303 1.00 91.69 582 GLN A C 1
ATOM 4504 O O . GLN A 1 582 ? -34.699 11.072 47.945 1.00 91.69 582 GLN A O 1
ATOM 4509 N N . ALA A 1 583 ? -33.409 12.885 48.230 1.00 89.06 583 ALA A N 1
ATOM 4510 C CA . ALA A 1 583 ? -34.397 13.831 47.726 1.00 89.06 583 ALA A CA 1
ATOM 4511 C C . ALA A 1 583 ? -34.492 13.811 46.193 1.00 89.06 583 ALA A C 1
ATOM 4513 O O . ALA A 1 583 ? -35.578 13.996 45.656 1.00 89.06 583 ALA A O 1
ATOM 4514 N N . ALA A 1 584 ? -33.368 13.606 45.498 1.00 87.38 584 ALA A N 1
ATOM 4515 C CA . ALA A 1 584 ? -33.322 13.587 44.039 1.00 87.38 584 ALA A CA 1
ATOM 4516 C C . ALA A 1 584 ? -33.684 12.213 43.453 1.00 87.38 584 ALA A C 1
ATOM 4518 O O . ALA A 1 584 ? -34.434 12.144 42.483 1.00 87.38 584 ALA A O 1
ATOM 4519 N N . PHE A 1 585 ? -33.162 11.134 44.042 1.00 92.69 585 PHE A N 1
ATOM 4520 C CA . PHE A 1 585 ? -33.262 9.763 43.531 1.00 92.69 585 PHE A CA 1
ATOM 4521 C C . PHE A 1 585 ? -33.656 8.792 44.663 1.00 92.69 585 PHE A C 1
ATOM 4523 O O . PHE A 1 585 ? -32.814 8.035 45.163 1.00 92.69 585 PHE A O 1
ATOM 4530 N N . PRO A 1 586 ? -34.912 8.851 45.147 1.00 90.62 586 PRO A N 1
ATOM 4531 C CA . PRO A 1 586 ? -35.362 8.061 46.291 1.00 90.62 586 PRO A CA 1
ATOM 4532 C C . PRO A 1 586 ? -35.294 6.547 46.048 1.00 90.62 586 PRO A C 1
ATOM 4534 O O . PRO A 1 586 ? -34.883 5.818 46.949 1.00 90.62 586 PRO A O 1
ATOM 4537 N N . ARG A 1 587 ? -35.620 6.051 44.842 1.00 89.12 587 ARG A N 1
ATOM 4538 C CA . ARG A 1 587 ? -35.561 4.606 44.545 1.00 89.12 587 ARG A CA 1
ATOM 4539 C C . ARG A 1 587 ? -34.123 4.103 44.568 1.00 89.12 587 ARG A C 1
ATOM 4541 O O . ARG A 1 587 ? -33.850 3.030 45.103 1.00 89.12 587 ARG A O 1
ATOM 4548 N N . PHE A 1 588 ? -33.198 4.880 44.015 1.00 88.56 588 PHE A N 1
ATOM 4549 C CA . PHE A 1 588 ? -31.781 4.559 44.018 1.00 88.56 588 PHE A CA 1
ATOM 4550 C C . PHE A 1 588 ? -31.183 4.657 45.425 1.00 88.56 588 PHE A C 1
ATOM 4552 O O . PHE A 1 588 ? -30.380 3.805 45.806 1.00 88.56 588 PHE A O 1
ATOM 4559 N N . TYR A 1 589 ? -31.607 5.628 46.237 1.00 88.62 589 TYR A N 1
ATOM 4560 C CA . TYR A 1 589 ? -31.229 5.699 47.650 1.00 88.62 589 TYR A CA 1
ATOM 4561 C C . TYR A 1 589 ? -31.672 4.451 48.423 1.00 88.62 589 TYR A C 1
ATOM 4563 O O . TYR A 1 589 ? -30.871 3.879 49.167 1.00 88.62 589 TYR A O 1
ATOM 4571 N N . ASP A 1 590 ? -32.909 3.994 48.220 1.00 87.06 590 ASP A N 1
ATOM 4572 C CA . ASP A 1 590 ? -33.428 2.776 48.849 1.00 87.06 590 ASP A CA 1
ATOM 4573 C C . ASP A 1 590 ? -32.666 1.531 48.372 1.00 87.06 590 ASP A C 1
ATOM 4575 O O . ASP A 1 590 ? -32.289 0.686 49.187 1.00 87.06 590 ASP A O 1
ATOM 4579 N N . PHE A 1 591 ? -32.339 1.451 47.078 1.00 84.38 591 PHE A N 1
ATOM 4580 C CA . PHE A 1 591 ? -31.494 0.394 46.515 1.00 84.38 591 PHE A CA 1
ATOM 4581 C C . PHE A 1 591 ? -30.091 0.357 47.151 1.00 84.38 591 PHE A C 1
ATOM 4583 O O . PHE A 1 591 ? -29.615 -0.707 47.553 1.00 84.38 591 PHE A O 1
ATOM 4590 N N . VAL A 1 592 ? -29.426 1.508 47.301 1.00 82.00 592 VAL A N 1
ATOM 4591 C CA . VAL A 1 592 ? -28.111 1.605 47.966 1.00 82.00 592 VAL A CA 1
ATOM 4592 C C . VAL A 1 592 ? -28.216 1.272 49.460 1.00 82.00 592 VAL A C 1
ATOM 4594 O O . VAL A 1 592 ? -27.326 0.636 50.034 1.00 82.00 592 VAL A O 1
ATOM 4597 N N . SER A 1 593 ? -29.307 1.685 50.104 1.00 81.44 593 SER A N 1
ATOM 4598 C CA . SER A 1 593 ? -29.542 1.483 51.535 1.00 81.44 593 SER A CA 1
ATOM 4599 C C . SER A 1 593 ? -29.872 0.033 51.880 1.00 81.44 593 SER A C 1
ATOM 4601 O O . SER A 1 593 ? -29.398 -0.448 52.909 1.00 81.44 593 SER A O 1
ATOM 4603 N N . GLY A 1 594 ? -30.647 -0.656 51.041 1.00 74.00 594 GLY A N 1
ATOM 4604 C CA . GLY A 1 594 ? -31.103 -2.028 51.263 1.00 74.00 594 GLY A CA 1
ATOM 4605 C C . GLY A 1 594 ? -30.291 -3.079 50.508 1.00 74.00 594 GLY A C 1
ATOM 4606 O O . GLY A 1 594 ? -29.688 -3.950 51.123 1.00 74.00 594 GLY A O 1
ATOM 4607 N N . THR A 1 595 ? -30.262 -3.004 49.178 1.00 64.94 595 THR A N 1
ATOM 4608 C CA . THR A 1 595 ? -29.810 -4.098 48.297 1.00 64.94 595 THR A CA 1
ATOM 4609 C C . THR A 1 595 ? -28.294 -4.154 48.121 1.00 64.94 595 THR A C 1
ATOM 4611 O O . THR A 1 595 ? -27.721 -5.235 48.029 1.00 64.94 595 THR A O 1
ATOM 4614 N N . LEU A 1 596 ? -27.605 -3.009 48.140 1.00 62.72 596 LEU A N 1
ATOM 4615 C CA . LEU A 1 596 ? -26.136 -2.968 48.060 1.00 62.72 596 LEU A CA 1
ATOM 4616 C C . LEU A 1 596 ? -25.444 -3.490 49.345 1.00 62.72 596 LEU A C 1
ATOM 4618 O O . LEU A 1 596 ? -24.218 -3.492 49.421 1.00 62.72 596 LEU A O 1
ATOM 4622 N N . ALA A 1 597 ? -26.220 -3.882 50.368 1.00 47.78 597 ALA A N 1
ATOM 4623 C CA . ALA A 1 597 ? -25.762 -4.230 51.713 1.00 47.78 597 ALA A CA 1
ATOM 4624 C C . ALA A 1 597 ? -25.428 -5.717 51.930 1.00 47.78 597 ALA A C 1
ATOM 4626 O O . ALA A 1 597 ? -24.808 -6.039 52.944 1.00 47.78 597 ALA A O 1
ATOM 4627 N N . GLU A 1 598 ? -25.801 -6.624 51.026 1.00 48.69 598 GLU A N 1
ATOM 4628 C CA . GLU A 1 598 ? -25.557 -8.054 51.232 1.00 48.69 598 GLU A CA 1
ATOM 4629 C C . GLU A 1 598 ? -24.187 -8.474 50.687 1.00 48.69 598 GLU A C 1
ATOM 4631 O O . GLU A 1 598 ? -24.013 -8.930 49.557 1.00 48.69 598 GLU A O 1
ATOM 4636 N N . THR A 1 599 ? -23.172 -8.297 51.533 1.00 43.88 599 THR A N 1
ATOM 4637 C CA . THR A 1 599 ? -21.900 -9.007 51.407 1.00 43.88 599 THR A CA 1
ATOM 4638 C C . THR A 1 599 ? -22.149 -10.495 51.628 1.00 43.88 599 THR A C 1
ATOM 4640 O O . THR A 1 599 ? -22.437 -10.908 52.753 1.00 43.88 599 THR A O 1
ATOM 4643 N N . SER A 1 600 ? -21.991 -11.318 50.590 1.00 39.56 600 SER A N 1
ATOM 4644 C CA . SER A 1 600 ? -21.745 -12.744 50.821 1.00 39.56 600 SER A CA 1
ATOM 4645 C C . SER A 1 600 ? -20.420 -12.906 51.586 1.00 39.56 600 SER A C 1
ATOM 4647 O O . SER A 1 600 ? -19.520 -12.073 51.440 1.00 39.56 600 SER A O 1
ATOM 4649 N N . GLU A 1 601 ? -20.265 -13.978 52.375 1.00 34.97 601 GLU A N 1
ATOM 4650 C CA . GLU A 1 601 ? -19.053 -14.313 53.164 1.00 34.97 601 GLU A CA 1
ATOM 4651 C C . GLU A 1 601 ? -17.737 -14.357 52.347 1.00 34.97 601 GLU A C 1
ATOM 4653 O O . GLU A 1 601 ? -16.656 -14.517 52.910 1.00 34.97 601 GLU A O 1
ATOM 4658 N N . TYR A 1 602 ? -17.804 -14.159 51.027 1.00 35.81 602 TYR A N 1
ATOM 4659 C CA . TYR A 1 602 ? -16.682 -14.121 50.092 1.00 35.81 602 TYR A CA 1
ATOM 4660 C C . TYR A 1 602 ? -16.395 -12.732 49.486 1.00 35.81 602 TYR A C 1
ATOM 4662 O O . TYR A 1 602 ? -15.684 -12.641 48.487 1.00 35.81 602 TYR A O 1
ATOM 4670 N N . GLY A 1 603 ? -16.922 -11.639 50.053 1.00 35.31 603 GLY A N 1
ATOM 4671 C CA . GLY A 1 603 ? -16.573 -10.273 49.625 1.00 35.31 603 GLY A CA 1
ATOM 4672 C C . GLY A 1 603 ? -17.104 -9.882 48.240 1.00 35.31 603 GLY A C 1
ATOM 4673 O O . GLY A 1 603 ? -16.580 -8.968 47.610 1.00 35.31 603 GLY A O 1
ATOM 4674 N N . THR A 1 604 ? -18.140 -10.569 47.758 1.00 35.81 604 THR A N 1
ATOM 4675 C CA . THR A 1 604 ? -18.846 -10.228 46.516 1.00 35.81 604 THR A CA 1
ATOM 4676 C C . THR A 1 604 ? -20.245 -9.714 46.834 1.00 35.81 604 THR A C 1
ATOM 4678 O O . THR A 1 604 ? -20.969 -10.320 47.629 1.00 35.81 604 THR A O 1
ATOM 4681 N N . VAL A 1 605 ? -20.598 -8.589 46.204 1.00 35.78 605 VAL A N 1
ATOM 4682 C CA . VAL A 1 605 ? -21.960 -8.047 46.157 1.00 35.78 605 VAL A CA 1
ATOM 4683 C C . VAL A 1 605 ? -22.772 -8.977 45.259 1.00 35.78 605 VAL A C 1
ATOM 4685 O O . VAL A 1 605 ? -22.462 -9.118 44.077 1.00 35.78 605 VAL A O 1
ATOM 4688 N N . VAL A 1 606 ? -23.774 -9.652 45.814 1.00 28.42 606 VAL A N 1
ATOM 4689 C CA . VAL A 1 606 ? -24.709 -10.465 45.028 1.00 28.42 606 VAL A CA 1
ATOM 4690 C C . VAL A 1 606 ? -25.975 -9.633 44.827 1.00 28.42 606 VAL A C 1
ATOM 4692 O O . VAL A 1 606 ? -26.603 -9.262 45.815 1.00 28.42 606 VAL A O 1
ATOM 4695 N N . PRO A 1 607 ? -26.381 -9.311 43.586 1.00 30.94 607 PRO A N 1
ATOM 4696 C CA . PRO A 1 607 ? -27.708 -8.766 43.353 1.00 30.94 607 PRO A CA 1
ATOM 4697 C C . PRO A 1 607 ? -28.730 -9.871 43.631 1.00 30.94 607 PRO A C 1
ATOM 4699 O O . PRO A 1 607 ? -28.709 -10.911 42.969 1.00 30.94 607 PRO A O 1
ATOM 4702 N N . HIS A 1 608 ? -29.627 -9.657 44.590 1.00 23.91 608 HIS A N 1
ATOM 4703 C CA . HIS A 1 608 ? -30.840 -10.459 44.685 1.00 23.91 608 HIS A CA 1
ATOM 4704 C C . HIS A 1 608 ? -31.805 -10.029 43.572 1.00 23.91 608 HIS A C 1
ATOM 4706 O O . HIS A 1 608 ? -32.307 -8.906 43.590 1.00 23.91 608 HIS A O 1
ATOM 4712 N N . PHE A 1 609 ? -32.022 -10.924 42.604 1.00 26.92 609 PHE A N 1
ATOM 4713 C CA . PHE A 1 609 ? -33.162 -10.907 41.684 1.00 26.92 609 PHE A CA 1
ATOM 4714 C C . PHE A 1 609 ? -34.108 -12.051 42.031 1.00 26.92 609 PHE A C 1
ATOM 4716 O O . PHE A 1 609 ? -33.598 -13.178 42.245 1.00 26.92 609 PHE A O 1
#

Solvent-accessible surface area (backbone atoms only — not comparable to full-atom values): 33190 Å² total; per-residue (Å²): 112,52,30,19,65,34,70,69,58,44,49,54,24,30,59,60,49,22,78,38,49,52,77,61,47,54,57,53,50,54,36,34,52,30,56,49,34,75,56,93,73,71,58,69,54,72,74,61,60,53,71,57,54,52,42,51,73,59,30,26,26,60,70,44,69,43,74,75,43,91,79,25,38,26,26,44,62,40,19,43,81,40,60,78,69,76,63,60,50,47,101,84,70,47,70,57,89,71,75,50,48,42,45,80,38,43,55,42,78,51,91,28,70,67,34,46,55,48,52,52,51,32,36,76,68,53,24,35,43,73,47,86,99,47,96,83,43,55,28,40,37,88,54,28,38,65,49,48,53,66,64,41,48,88,85,61,55,35,63,37,52,52,46,52,64,35,48,81,42,81,41,62,63,88,50,84,40,68,68,45,47,51,53,49,48,20,46,75,66,38,74,60,46,78,65,40,78,72,49,44,89,53,68,38,85,56,90,83,55,79,80,69,84,83,71,60,30,73,59,78,76,51,40,64,57,48,30,57,74,34,28,37,52,74,50,59,76,77,86,46,75,67,53,52,53,49,39,29,54,40,27,32,53,41,40,68,75,73,47,68,57,61,52,71,67,53,36,53,50,52,25,48,53,51,42,51,16,38,76,72,39,28,18,29,32,36,32,27,58,83,42,38,45,51,70,57,52,52,51,37,51,52,51,17,50,59,73,78,37,57,76,77,33,50,47,75,49,78,45,77,47,45,91,82,62,41,35,48,58,39,50,26,46,59,44,97,89,32,47,65,43,66,8,73,62,35,41,71,56,96,93,40,54,51,58,33,50,71,79,52,49,50,40,54,52,57,44,43,26,34,37,42,37,36,31,38,42,33,32,46,40,62,52,62,67,43,39,52,80,50,44,55,34,49,72,42,87,56,72,49,47,83,39,76,48,20,52,34,82,40,60,75,72,36,61,28,25,33,40,45,50,45,33,38,40,33,20,27,63,40,58,92,80,39,92,77,42,41,80,70,52,73,74,53,67,72,51,37,37,77,41,78,45,65,46,34,45,39,60,32,58,72,71,47,53,64,68,57,47,40,56,51,51,43,57,52,40,56,51,52,42,70,75,37,96,73,56,90,58,52,68,62,51,54,51,42,58,67,72,40,52,67,48,50,44,38,51,52,50,49,47,41,51,42,37,75,55,68,69,57,50,22,58,56,54,54,52,50,36,48,52,37,23,51,48,36,45,74,74,60,44,91,44,69,45,51,9,47,20,55,16,48,47,59,50,48,53,64,57,53,57,44,97,63,91,42,62,48,67,60,47,40,56,53,56,74,64,43,71,64,36,59,79,50,22,48,68,33,40,50,41,49,68,57,58,60,62,48,65,45,103,79,66,43,60,54,74,89,128

Organism: NCBI:txid582607

Mean predicted aligned error: 12.85 Å

pLDDT: mean 81.79, std 14.45, range [23.91, 97.88]

Foldseek 3Di:
DWWADDLVLLLVLLVLQQAADCLLPLLLVLCLLQQAEQDPDRRGPPLQHDSLSVQCLQFFLVLLPDDQDVQGGGKDFNHNVCPVVDQPAPPVRHRDPDGFRMDTDSARCPPGPNVVVSVVVCVVVVQKDDDPPDPDDIHGDPVNLVVSCVRQDPSQALVSVLCSSRNSHIDDPPDDDPVVSVQVCCVNRRVRDGGDPSCCSRNDADVVGDDRDDDTDPDGDHSQVCCVSRPVLQDADDCDPVNLVQLLVQLLVLCVLQPPQDDSVRSSVVSVLVSCQCVPQLEAEEEEAPQLCQVVSLVSSVRSCPVRDDPLQEDEFEDEDDPPQALCQAARAQDPVQDTDGHRQADQDPNDGQWADPSCSSPSSNQHHAYEYEYEACQLDQVCRSCVQLVLLSRDPDQGQPDPSQWGQRTPVGITGGHSNHHYYYYHYDCVFDPSGHDYDPVVVVRGSYDYRDNSVLVRLLVDDLVVQLVSLLSLLVVLCVVDVPQPPSVVLNVQSVVPSVLSLLVSQLLNLCSVQPLDDHSVLSSQLSVQLSVLVVVPQPGSLSSSLRSLLVSVLVSLQDPDLGQLVVSLVSSLVRPCCCVSRVNNVVCSVPQSPDDDPVRGRHGDD

Secondary structure (DSSP, 8-state):
--BB--HHHHHHHHHHHTTS-GGGTHHHHHHHHTT--SSSS----TTSSSHHHHHHHHHBGGGGTPPPBTTB-EEEE--GGGSSTT--B-TTSPBPS---SEEEESS-TTTSHHHHHHHHHHHHTTSEEEPTT-SS-EEE-TTHHHHHHHHS-TT--HHHHHHHHTTTSPBPTT--SHHHHHHHHHHHHSTTPPPPHHHHTTSS--SSPPPPPS--BSSPPPHHHHHHHH-GGG------HHHHHHHHHHHHHHHHHH--S--HHHHHHHHHHHHHHHHHHSEEEEE-STTSSHHHHHHHHHHHHHHHS-TTTEEEEEEE--TT--HHHHTEEE-TTS-EEE-TTTS-BTTB-SEEEGGGGGSHHHHTPEEEEEEETGGGS-HHHHTGGGHHHHH-----TTSGGGEEE-GGG-EEEE-S-EEEEEEE--TTTSTT-----HHHHTSSEEEE---HHHHHHHH--HHHHHHHHHHHHHHHHHHSTT-TTHHHHHHHHHH-HHHHHHHHHHHHHHHHTT----HHHHHHHHHHHHHHHHTT-SSHHHHHHHHHHHHHHHHHTS-----HHHHHHHHHTSTTHHHH-HHHHHHHHHGGG-B-TTS-B----

Sequence (609 aa):
MPKYFSIPQIKAAVEHLSAFDSKWVIPPLVFASNQVDLAPEYKPLNVLGSPDVYLDNFFSGALIGLQMRSGGNSLRPKFSELQSKGKVLDSTGIPIPGADYLVHQKVVLWGSGYSRNGYEAMINRGQLEKQPNTRSSFRLTAAFQPAFEAGLPVSFRFEMLLIWLFAFREIPDAVNSWSELWGNFKTTFLGGNDFPLAYRGRFSLQNPALPWPVDFLAQRPTNLDYQRALIPSVVVEPLDVNFWQRIRVALETEIQRGYEGLSAQERTELSRLVVSGLSGTKRVFLLGDPGTGKSTLARIVKMAFNQELEATRFFCIESEITDKSTESTLVGFTGLDGGWIPGVLTAEIDGRSLLNAEERLSDASVRNQVNLIILDEANRKDIEVLLARLQTSLDSLSTDPRDDSSKISIGRDGLRYVSPFTYIVMTGNSPKDDEGRVEQSRPFKRRPSLIRITNPLAKAISGMNVSEFSTVSQRIWERCASDSQGFSRSADIVAALHSEVAAMTVLHSILCCMNTFGLGVSYGLLRKLCVLIGNEWALGAASFSDAVDGALCGGISALTGVRTTVDGASLRAALLQVANLQAAFPRFYDFVSGTLAETSEYGTVVPHF

Radius of gyration: 35.97 Å; Cα contacts (8 Å, |Δi|>4): 962; chains: 1; bounding box: 84×57×100 Å

InterPro domains:
  IPR003593 AAA+ ATPase domain [SM00382] (280-457)
  IPR011704 ATPase, dynein-related, AAA domain [PF07728] (284-447)
  IPR027417 P-loop containing nucleoside triphosphate hydrolase [G3DSA:3.40.50.300] (266-461)
  IPR027417 P-loop containing nucleoside triphosphate hydrolase [SSF52540] (268-456)